Protein AF-0000000083133708 (afdb_homodimer)

Organism: Piscirickettsia salmonis (NCBI:txid1238)

Sequence (436 aa):
MNSKSLASPIINLFKFTEDFSGLTKYFEQLPVDPYVPGNYRHHGLSCFKYTDHNLWEKQAHKYIFQDDKTNPVAGGIKREYPVIDDQLIDEPTLKIALQQFCNSINAQLGDLIDIHMLRTVTTHEQLGKAAPEGIHRDAVNYVGIFCINRHKITAGETHLYTDKAGARPPVVRKILEPGEMLIIDDSKVFHFTDAVKPTSDEGYRDVFVFTQSTLMSVMNSKSLASPIINLFKFTEDFSGLTKYFEQLPVDPYVPGNYRHHGLSCFKYTDHNLWEKQAHKYIFQDDKTNPVAGGIKREYPVIDDQLIDEPTLKIALQQFCNSINAQLGDLIDIHMLRTVTTHEQLGKAAPEGIHRDAVNYVGIFCINRHKITAGETHLYTDKAGARPPVVRKILEPGEMLIIDDSKVFHFTDAVKPTSDEGYRDVFVFTQSTLMSV

Radius of gyration: 23.17 Å; Cα contacts (8 Å, |Δi|>4): 1095; chains: 2; bounding box: 53×65×56 Å

pLDDT: mean 87.4, std 13.35, range [25.7, 98.5]

InterPro domains:
  IPR018724 2OG-Fe dioxygenase [PF10014] (25-211)

Structure (mmCIF, N/CA/C/O backbone):
data_AF-0000000083133708-model_v1
#
loop_
_entity.id
_entity.type
_entity.pdbx_description
1 polymer 'Uncharacterized protein'
#
loop_
_atom_site.group_PDB
_atom_site.id
_atom_site.type_symbol
_atom_site.label_atom_id
_atom_site.label_alt_id
_atom_site.label_comp_id
_atom_site.label_asym_id
_atom_site.label_entity_id
_atom_site.label_seq_id
_atom_site.pdbx_PDB_ins_code
_atom_site.Cartn_x
_atom_site.Cartn_y
_atom_site.Cartn_z
_atom_site.occupancy
_atom_site.B_iso_or_equiv
_atom_site.auth_seq_id
_atom_site.auth_comp_id
_atom_site.auth_asym_id
_atom_site.auth_atom_id
_atom_site.pdbx_PDB_model_num
ATOM 1 N N . MET A 1 1 ? 4.723 21.875 -20.516 1 25.7 1 MET A N 1
ATOM 2 C CA . MET A 1 1 ? 5.238 20.516 -20.344 1 25.7 1 MET A CA 1
ATOM 3 C C . MET A 1 1 ? 4.691 19.891 -19.062 1 25.7 1 MET A C 1
ATOM 5 O O . MET A 1 1 ? 5.016 20.344 -17.953 1 25.7 1 MET A O 1
ATOM 9 N N . ASN A 1 2 ? 3.473 19.531 -18.906 1 35.25 2 ASN A N 1
ATOM 10 C CA . ASN A 1 2 ? 2.719 19.141 -17.719 1 35.25 2 ASN A CA 1
ATOM 11 C C . ASN A 1 2 ? 3.432 18.031 -16.953 1 35.25 2 ASN A C 1
ATOM 13 O O . ASN A 1 2 ? 3.473 16.875 -17.391 1 35.25 2 ASN A O 1
ATOM 17 N N . SER A 1 3 ? 4.492 18.266 -16.484 1 43 3 SER A N 1
ATOM 18 C CA . SER A 1 3 ? 5.387 17.297 -15.867 1 43 3 SER A CA 1
ATOM 19 C C . SER A 1 3 ? 4.637 16.406 -14.891 1 43 3 SER A C 1
ATOM 21 O O . SER A 1 3 ? 4.031 16.891 -13.93 1 43 3 SER A O 1
ATOM 23 N N . LYS A 1 4 ? 4.023 15.484 -15.352 1 50.91 4 LYS A N 1
ATOM 24 C CA . LYS A 1 4 ? 3.297 14.492 -14.562 1 50.91 4 LYS A CA 1
ATOM 25 C C . LYS A 1 4 ? 4.043 14.156 -13.273 1 50.91 4 LYS A C 1
ATOM 27 O O . LYS A 1 4 ? 5.234 13.836 -13.305 1 50.91 4 LYS A O 1
ATOM 32 N N . SER A 1 5 ? 3.719 14.922 -12.219 1 55.66 5 SER A N 1
ATOM 33 C CA . SER A 1 5 ? 4.223 14.539 -10.906 1 55.66 5 SER A CA 1
ATOM 34 C C . SER A 1 5 ? 4.371 13.031 -10.797 1 55.66 5 SER A C 1
ATOM 36 O O . SER A 1 5 ? 3.473 12.281 -11.188 1 55.66 5 SER A O 1
ATOM 38 N N . LEU A 1 6 ? 5.688 12.539 -10.633 1 73.19 6 LEU A N 1
ATOM 39 C CA . LEU A 1 6 ? 5.871 11.086 -10.633 1 73.19 6 LEU A CA 1
ATOM 40 C C . LEU A 1 6 ? 5.852 10.539 -9.211 1 73.19 6 LEU A C 1
ATOM 42 O O . LEU A 1 6 ? 6.566 11.031 -8.336 1 73.19 6 LEU A O 1
ATOM 46 N N . ALA A 1 7 ? 4.734 10.016 -8.781 1 86.5 7 ALA A N 1
ATOM 47 C CA . ALA A 1 7 ? 4.691 9.195 -7.57 1 86.5 7 ALA A CA 1
ATOM 48 C C . ALA A 1 7 ? 5.102 7.754 -7.875 1 86.5 7 ALA A C 1
ATOM 50 O O . ALA A 1 7 ? 4.602 7.145 -8.82 1 86.5 7 ALA A O 1
ATOM 51 N N . SER A 1 8 ? 6.168 7.355 -7.168 1 88.06 8 SER A N 1
ATOM 52 C CA . SER A 1 8 ? 6.613 5.973 -7.309 1 88.06 8 SER A CA 1
ATOM 53 C C . SER A 1 8 ? 6.004 5.082 -6.23 1 88.06 8 SER A C 1
ATOM 55 O O . SER A 1 8 ? 6.223 5.305 -5.039 1 88.06 8 SER A O 1
ATOM 57 N N . PRO A 1 9 ? 5.289 4.168 -6.668 1 92 9 PRO A N 1
ATOM 58 C CA . PRO A 1 9 ? 4.703 3.285 -5.656 1 92 9 PRO A CA 1
ATOM 59 C C . PRO A 1 9 ? 5.75 2.479 -4.895 1 92 9 PRO A C 1
ATOM 61 O O . PRO A 1 9 ? 6.742 2.039 -5.484 1 92 9 PRO A O 1
ATOM 64 N N . ILE A 1 10 ? 5.594 2.375 -3.611 1 93.25 10 ILE A N 1
ATOM 65 C CA . ILE A 1 10 ? 6.426 1.504 -2.787 1 93.25 10 ILE A CA 1
ATOM 66 C C . ILE A 1 10 ? 5.645 0.243 -2.418 1 93.25 10 ILE A C 1
ATOM 68 O O . ILE A 1 10 ? 6.133 -0.874 -2.609 1 93.25 10 ILE A O 1
ATOM 72 N N . ILE A 1 11 ? 4.465 0.424 -1.932 1 94.94 11 ILE A N 1
ATOM 73 C CA . ILE A 1 11 ? 3.525 -0.63 -1.567 1 94.94 11 ILE A CA 1
ATOM 74 C C . ILE A 1 11 ? 2.121 -0.254 -2.037 1 94.94 11 ILE A C 1
ATOM 76 O O . ILE A 1 11 ? 1.669 0.873 -1.821 1 94.94 11 ILE A O 1
ATOM 80 N N . ASN A 1 12 ? 1.492 -1.081 -2.707 1 96.06 12 ASN A N 1
ATOM 81 C CA . ASN A 1 12 ? 0.113 -0.891 -3.143 1 96.06 12 ASN A CA 1
ATOM 82 C C . ASN A 1 12 ? -0.707 -2.168 -2.98 1 96.06 12 ASN A C 1
ATOM 84 O O . ASN A 1 12 ? -0.479 -3.15 -3.689 1 96.06 12 ASN A O 1
ATOM 88 N N . LEU A 1 13 ? -1.547 -2.184 -2.039 1 96.06 13 LEU A N 1
ATOM 89 C CA . LEU A 1 13 ? -2.461 -3.295 -1.797 1 96.06 13 LEU A CA 1
ATOM 90 C C . LEU A 1 13 ? -3.891 -2.914 -2.172 1 96.06 13 LEU A C 1
ATOM 92 O O . LEU A 1 13 ? -4.406 -1.895 -1.709 1 96.06 13 LEU A O 1
ATOM 96 N N . PHE A 1 14 ? -4.523 -3.732 -3.027 1 94.38 14 PHE A N 1
ATOM 97 C CA . PHE A 1 14 ? -5.902 -3.445 -3.398 1 94.38 14 PHE A CA 1
ATOM 98 C C . PHE A 1 14 ? -6.672 -4.734 -3.67 1 94.38 14 PHE A C 1
ATOM 100 O O . PHE A 1 14 ? -6.078 -5.812 -3.748 1 94.38 14 PHE A O 1
ATOM 107 N N . LYS A 1 15 ? -7.949 -4.668 -3.688 1 94.81 15 LYS A N 1
ATOM 108 C CA . LYS A 1 15 ? -8.852 -5.773 -3.982 1 94.81 15 LYS A CA 1
ATOM 109 C C . LYS A 1 15 ? -9.695 -5.484 -5.223 1 94.81 15 LYS A C 1
ATOM 111 O O . LYS A 1 15 ? -10.234 -4.387 -5.371 1 94.81 15 LYS A O 1
ATOM 116 N N . PHE A 1 16 ? -9.688 -6.473 -6.105 1 95.19 16 PHE A N 1
ATOM 117 C CA . PHE A 1 16 ? -10.516 -6.355 -7.297 1 95.19 16 PHE A CA 1
ATOM 118 C C . PHE A 1 16 ? -11.969 -6.688 -6.98 1 95.19 16 PHE A C 1
ATOM 120 O O . PHE A 1 16 ? -12.242 -7.488 -6.082 1 95.19 16 PHE A O 1
ATOM 127 N N . THR A 1 17 ? -12.852 -6.109 -7.777 1 91.31 17 THR A N 1
ATOM 128 C CA . THR A 1 17 ? -14.266 -6.477 -7.691 1 91.31 17 THR A CA 1
ATOM 129 C C . THR A 1 17 ? -14.562 -7.68 -8.578 1 91.31 17 THR A C 1
ATOM 131 O O . THR A 1 17 ? -15.5 -8.43 -8.32 1 91.31 17 THR A O 1
ATOM 134 N N . GLU A 1 18 ? -13.758 -7.934 -9.508 1 92.12 18 GLU A N 1
ATOM 135 C CA . GLU A 1 18 ? -13.945 -9.008 -10.469 1 92.12 18 GLU A CA 1
ATOM 136 C C . GLU A 1 18 ? -13.75 -10.375 -9.82 1 92.12 18 GLU A C 1
ATOM 138 O O . GLU A 1 18 ? -13.055 -10.492 -8.812 1 92.12 18 GLU A O 1
ATOM 143 N N . ASP A 1 19 ? -14.461 -11.297 -10.414 1 92.5 19 ASP A N 1
ATOM 144 C CA . ASP A 1 19 ? -14.273 -12.695 -10.031 1 92.5 19 ASP A CA 1
ATOM 145 C C . ASP A 1 19 ? -13.172 -13.352 -10.859 1 92.5 19 ASP A C 1
ATOM 147 O O . ASP A 1 19 ? -13.281 -13.453 -12.078 1 92.5 19 ASP A O 1
ATOM 151 N N . PHE A 1 20 ? -12.164 -13.859 -10.195 1 94.56 20 PHE A N 1
ATOM 152 C CA . PHE A 1 20 ? -11.016 -14.422 -10.898 1 94.56 20 PHE A CA 1
ATOM 153 C C . PHE A 1 20 ? -11.016 -15.945 -10.812 1 94.56 20 PHE A C 1
ATOM 155 O O . PHE A 1 20 ? -10.047 -16.594 -11.211 1 94.56 20 PHE A O 1
ATOM 162 N N . SER A 1 21 ? -12.102 -16.562 -10.336 1 92.88 21 SER A N 1
ATOM 163 C CA . SER A 1 21 ? -12.141 -18 -10.094 1 92.88 21 SER A CA 1
ATOM 164 C C . SER A 1 21 ? -11.977 -18.781 -11.398 1 92.88 21 SER A C 1
ATOM 166 O O . SER A 1 21 ? -11.508 -19.922 -11.383 1 92.88 21 SER A O 1
ATOM 168 N N . GLY A 1 22 ? -12.312 -18.156 -12.484 1 92.12 22 GLY A N 1
ATOM 169 C CA . GLY A 1 22 ? -12.172 -18.812 -13.773 1 92.12 22 GLY A CA 1
ATOM 170 C C . GLY A 1 22 ? -10.734 -19.094 -14.148 1 92.12 22 GLY A C 1
ATOM 171 O O . GLY A 1 22 ? -10.461 -19.938 -15.008 1 92.12 22 GLY A O 1
ATOM 172 N N . LEU A 1 23 ? -9.812 -18.453 -13.539 1 94.44 23 LEU A N 1
ATOM 173 C CA . LEU A 1 23 ? -8.398 -18.625 -13.859 1 94.44 23 LEU A CA 1
ATOM 174 C C . LEU A 1 23 ? -7.828 -19.859 -13.172 1 94.44 23 LEU A C 1
ATOM 176 O O . LEU A 1 23 ? -6.738 -20.312 -13.516 1 94.44 23 LEU A O 1
ATOM 180 N N . THR A 1 24 ? -8.539 -20.422 -12.219 1 93.12 24 THR A N 1
ATOM 181 C CA . THR A 1 24 ? -8.039 -21.547 -11.422 1 93.12 24 THR A CA 1
ATOM 182 C C . THR A 1 24 ? -7.738 -22.75 -12.305 1 93.12 24 THR A C 1
ATOM 184 O O . THR A 1 24 ? -6.812 -23.516 -12.023 1 93.12 24 THR A O 1
ATOM 187 N N . LYS A 1 25 ? -8.461 -22.891 -13.359 1 93.12 25 LYS A N 1
ATOM 188 C CA . LYS A 1 25 ? -8.305 -24.031 -14.25 1 93.12 25 LYS A CA 1
ATOM 189 C C . LYS A 1 25 ? -6.895 -24.094 -14.828 1 93.12 25 LYS A C 1
ATOM 191 O O . LYS A 1 25 ? -6.375 -25.172 -15.094 1 93.12 25 LYS A O 1
ATOM 196 N N . TYR A 1 26 ? -6.25 -22.969 -15.008 1 93.5 26 TYR A N 1
ATOM 197 C CA . TYR A 1 26 ? -4.906 -22.938 -15.578 1 93.5 26 TYR A CA 1
ATOM 198 C C . TYR A 1 26 ? -3.875 -23.422 -14.57 1 93.5 26 TYR A C 1
ATOM 200 O O . TYR A 1 26 ? -2.797 -23.891 -14.961 1 93.5 26 TYR A O 1
ATOM 208 N N . PHE A 1 27 ? -4.156 -23.328 -13.297 1 95.69 27 PHE A N 1
ATOM 209 C CA . PHE A 1 27 ? -3.25 -23.797 -12.258 1 95.69 27 PHE A CA 1
ATOM 210 C C . PHE A 1 27 ? -3.293 -25.312 -12.148 1 95.69 27 PHE A C 1
ATOM 212 O O . PHE A 1 27 ? -2.307 -25.938 -11.75 1 95.69 27 PHE A O 1
ATOM 219 N N . GLU A 1 28 ? -4.395 -25.906 -12.547 1 93 28 GLU A N 1
ATOM 220 C CA . GLU A 1 28 ? -4.562 -27.359 -12.477 1 93 28 GLU A CA 1
ATOM 221 C C . GLU A 1 28 ? -3.617 -28.078 -13.438 1 93 28 GLU A C 1
ATOM 223 O O . GLU A 1 28 ? -3.26 -29.234 -13.219 1 93 28 GLU A O 1
ATOM 228 N N . GLN A 1 29 ? -3.154 -27.391 -14.391 1 89.56 29 GLN A N 1
ATOM 229 C CA . GLN A 1 29 ? -2.359 -28.016 -15.445 1 89.56 29 GLN A CA 1
ATOM 230 C C . GLN A 1 29 ? -0.878 -27.688 -15.281 1 89.56 29 GLN A C 1
ATOM 232 O O . GLN A 1 29 ? -0.051 -28.109 -16.094 1 89.56 29 GLN A O 1
ATOM 237 N N . LEU A 1 30 ? -0.541 -26.969 -14.289 1 93.62 30 LEU A N 1
ATOM 238 C CA . LEU A 1 30 ? 0.844 -26.547 -14.109 1 93.62 30 LEU A CA 1
ATOM 239 C C . LEU A 1 30 ? 1.726 -27.734 -13.719 1 93.62 30 LEU A C 1
ATOM 241 O O . LEU A 1 30 ? 1.356 -28.516 -12.852 1 93.62 30 LEU A O 1
ATOM 245 N N . PRO A 1 31 ? 2.846 -27.859 -14.406 1 92.81 31 PRO A N 1
ATOM 246 C CA . PRO A 1 31 ? 3.777 -28.906 -13.984 1 92.81 31 PRO A CA 1
ATOM 247 C C . PRO A 1 31 ? 4.438 -28.609 -12.641 1 92.81 31 PRO A C 1
ATOM 249 O O . PRO A 1 31 ? 4.461 -27.453 -12.203 1 92.81 31 PRO A O 1
ATOM 252 N N . VAL A 1 32 ? 4.992 -29.641 -12.023 1 94.06 32 VAL A N 1
ATOM 253 C CA . VAL A 1 32 ? 5.754 -29.516 -10.781 1 94.06 32 VAL A CA 1
ATOM 254 C C . VAL A 1 32 ? 7.02 -28.688 -11.039 1 94.06 32 VAL A C 1
ATOM 256 O O . VAL A 1 32 ? 7.664 -28.844 -12.078 1 94.06 32 VAL A O 1
ATOM 259 N N . ASP A 1 33 ? 7.332 -27.766 -10.109 1 91.5 33 ASP A N 1
ATOM 260 C CA . ASP A 1 33 ? 8.578 -27 -10.164 1 91.5 33 ASP A CA 1
ATOM 261 C C . ASP A 1 33 ? 9.781 -27.922 -9.938 1 91.5 33 ASP A C 1
ATOM 263 O O . ASP A 1 33 ? 9.984 -28.438 -8.836 1 91.5 33 ASP A O 1
ATOM 267 N N . PRO A 1 34 ? 10.594 -28.125 -10.93 1 87.62 34 PRO A N 1
ATOM 268 C CA . PRO A 1 34 ? 11.695 -29.094 -10.766 1 87.62 34 PRO A CA 1
ATOM 269 C C . PRO A 1 34 ? 12.828 -28.547 -9.898 1 87.62 34 PRO A C 1
ATOM 271 O O . PRO A 1 34 ? 13.719 -29.297 -9.5 1 87.62 34 PRO A O 1
ATOM 274 N N . TYR A 1 35 ? 12.797 -27.344 -9.539 1 87.56 35 TYR A N 1
ATOM 275 C CA . TYR A 1 35 ? 13.906 -26.719 -8.836 1 87.56 35 TYR A CA 1
ATOM 276 C C . TYR A 1 35 ? 13.609 -26.594 -7.344 1 87.56 35 TYR A C 1
ATOM 278 O O . TYR A 1 35 ? 14.438 -26.094 -6.578 1 87.56 35 TYR A O 1
ATOM 286 N N . VAL A 1 36 ? 12.461 -26.953 -6.918 1 87.19 36 VAL A N 1
ATOM 287 C CA . VAL A 1 36 ? 12.07 -26.969 -5.512 1 87.19 36 VAL A CA 1
ATOM 288 C C . VAL A 1 36 ? 11.82 -28.391 -5.055 1 87.19 36 VAL A C 1
ATOM 290 O O . VAL A 1 36 ? 10.891 -29.047 -5.527 1 87.19 36 VAL A O 1
ATOM 293 N N . PRO A 1 37 ? 12.609 -28.859 -4.145 1 87.44 37 PRO A N 1
ATOM 294 C CA . PRO A 1 37 ? 12.414 -30.234 -3.674 1 87.44 37 PRO A CA 1
ATOM 295 C C . PRO A 1 37 ? 11.078 -30.438 -2.957 1 87.44 37 PRO A C 1
ATOM 297 O O . PRO A 1 37 ? 10.617 -29.531 -2.252 1 87.44 37 PRO A O 1
ATOM 300 N N . GLY A 1 38 ? 10.461 -31.688 -3.139 1 90.12 38 GLY A N 1
ATOM 301 C CA . GLY A 1 38 ? 9.266 -32.031 -2.393 1 90.12 38 GLY A CA 1
ATOM 302 C C . GLY A 1 38 ? 8.023 -32.125 -3.258 1 90.12 38 GLY A C 1
ATOM 303 O O . GLY A 1 38 ? 6.977 -32.594 -2.807 1 90.12 38 GLY A O 1
ATOM 304 N N . ASN A 1 39 ? 8.117 -31.641 -4.453 1 92.12 39 ASN A N 1
ATOM 305 C CA . ASN A 1 39 ? 7.074 -31.766 -5.469 1 92.12 39 ASN A CA 1
ATOM 306 C C . ASN A 1 39 ? 5.773 -31.109 -5.02 1 92.12 39 ASN A C 1
ATOM 308 O O . ASN A 1 39 ? 4.688 -31.562 -5.371 1 92.12 39 ASN A O 1
ATOM 312 N N . TYR A 1 40 ? 5.82 -30.125 -4.176 1 96.06 40 TYR A N 1
ATOM 313 C CA . TYR A 1 40 ? 4.605 -29.5 -3.662 1 96.06 40 TYR A CA 1
ATOM 314 C C . TYR A 1 40 ? 4.316 -28.188 -4.395 1 96.06 40 TYR A C 1
ATOM 316 O O . TYR A 1 40 ? 3.229 -27.625 -4.254 1 96.06 40 TYR A O 1
ATOM 324 N N . ARG A 1 41 ? 5.316 -27.781 -5.121 1 95 41 ARG A N 1
ATO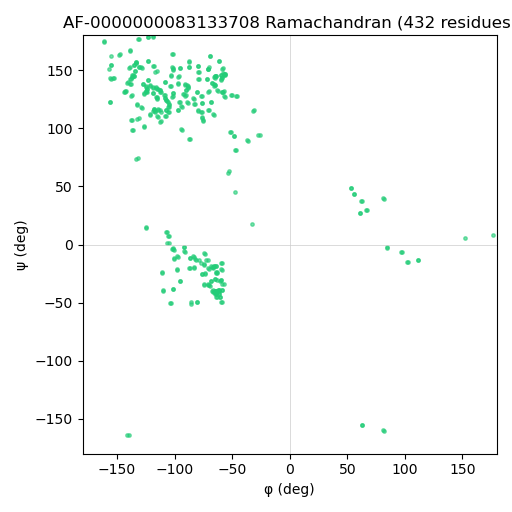M 325 C CA . ARG A 1 41 ? 5.141 -26.516 -5.816 1 95 41 ARG A CA 1
ATOM 326 C C . ARG A 1 41 ? 5.066 -26.719 -7.324 1 95 41 ARG A C 1
ATOM 328 O O . ARG A 1 41 ? 5.855 -27.484 -7.891 1 95 41 ARG A O 1
ATOM 335 N N . HIS A 1 42 ? 4.074 -26.125 -7.898 1 95.56 42 HIS A N 1
ATOM 336 C CA . HIS A 1 42 ? 3.918 -26.078 -9.352 1 95.56 42 HIS A CA 1
ATOM 337 C C . HIS A 1 42 ? 4.184 -24.688 -9.898 1 95.56 42 HIS A C 1
ATOM 339 O O . HIS A 1 42 ? 3.824 -23.688 -9.273 1 95.56 42 HIS A O 1
ATOM 345 N N . HIS A 1 43 ? 4.836 -24.609 -11 1 94.31 43 HIS A N 1
ATOM 346 C CA . HIS A 1 43 ? 5.297 -23.312 -11.492 1 94.31 43 HIS A CA 1
ATOM 347 C C . HIS A 1 43 ? 5.215 -23.234 -13.008 1 94.31 43 HIS A C 1
ATOM 349 O O . HIS A 1 43 ? 5.566 -24.203 -13.703 1 94.31 43 HIS A O 1
ATOM 355 N N . GLY A 1 44 ? 4.66 -22.203 -13.484 1 92.38 44 GLY A N 1
ATOM 356 C CA . GLY A 1 44 ? 4.719 -21.812 -14.891 1 92.38 44 GLY A CA 1
ATOM 357 C C . GLY A 1 44 ? 5.156 -20.375 -15.094 1 92.38 44 GLY A C 1
ATOM 358 O O . GLY A 1 44 ? 4.945 -19.531 -14.227 1 92.38 44 GLY A O 1
ATOM 359 N N . LEU A 1 45 ? 5.812 -20.078 -16.297 1 92.12 45 LEU A N 1
ATOM 360 C CA . LEU A 1 45 ? 6.34 -18.734 -16.547 1 92.12 45 LEU A CA 1
ATOM 361 C C . LEU A 1 45 ? 6.141 -18.344 -18 1 92.12 45 LEU A C 1
ATOM 363 O O . LEU A 1 45 ? 6.395 -19.141 -18.906 1 92.12 45 LEU A O 1
ATOM 367 N N . SER A 1 46 ? 5.664 -17.219 -18.203 1 88.44 46 SER A N 1
ATOM 368 C CA . SER A 1 46 ? 5.633 -16.594 -19.531 1 88.44 46 SER A CA 1
ATOM 369 C C . SER A 1 46 ? 6.082 -15.133 -19.453 1 88.44 46 SER A C 1
ATOM 371 O O . SER A 1 46 ? 5.875 -14.461 -18.453 1 88.44 46 SER A O 1
ATOM 373 N N . CYS A 1 47 ? 6.656 -14.695 -20.484 1 89.06 47 CYS A N 1
ATOM 374 C CA . CYS A 1 47 ? 7.133 -13.32 -20.562 1 89.06 47 CYS A CA 1
ATOM 375 C C . CYS A 1 47 ? 6.426 -12.562 -21.688 1 89.06 47 CYS A C 1
ATOM 377 O O . CYS A 1 47 ? 6.254 -13.094 -22.781 1 89.06 47 CYS A O 1
ATOM 379 N N . PHE A 1 48 ? 6.023 -11.383 -21.375 1 87.94 48 PHE A N 1
ATOM 380 C CA . PHE A 1 48 ? 5.34 -10.547 -22.344 1 87.94 48 PHE A CA 1
ATOM 381 C C . PHE A 1 48 ? 5.953 -9.148 -22.375 1 87.94 48 PHE A C 1
ATOM 383 O O . PHE A 1 48 ? 6.512 -8.68 -21.391 1 87.94 48 PHE A O 1
ATOM 390 N N . LYS A 1 49 ? 5.816 -8.57 -23.516 1 88.62 49 LYS A N 1
ATOM 391 C CA . LYS A 1 49 ? 6.152 -7.164 -23.672 1 88.62 49 LYS A CA 1
ATOM 392 C C . LYS A 1 49 ? 4.898 -6.293 -23.672 1 88.62 49 LYS A C 1
ATOM 394 O O . LYS A 1 49 ? 3.922 -6.602 -24.359 1 88.62 49 LYS A O 1
ATOM 399 N N . TYR A 1 50 ? 4.988 -5.281 -22.859 1 89.25 50 TYR A N 1
ATOM 400 C CA . TYR A 1 50 ? 3.885 -4.328 -22.797 1 89.25 50 TYR A CA 1
ATOM 401 C C . TYR A 1 50 ? 3.896 -3.4 -24 1 89.25 50 TYR A C 1
ATOM 403 O O . TYR A 1 50 ? 4.77 -2.541 -24.125 1 89.25 50 TYR A O 1
ATOM 411 N N . THR A 1 51 ? 2.957 -3.498 -24.969 1 86.5 51 THR A N 1
ATOM 412 C CA . THR A 1 51 ? 3.041 -2.783 -26.234 1 86.5 51 THR A CA 1
ATOM 413 C C . THR A 1 51 ? 1.988 -1.683 -26.312 1 86.5 51 THR A C 1
ATOM 415 O O . THR A 1 51 ? 2.207 -0.647 -26.938 1 86.5 51 THR A O 1
ATOM 418 N N . ASP A 1 52 ? 0.727 -1.939 -25.812 1 79.69 52 ASP A N 1
ATOM 419 C CA . ASP A 1 52 ? -0.338 -0.941 -25.781 1 79.69 52 ASP A CA 1
ATOM 420 C C . ASP A 1 52 ? -1.373 -1.279 -24.703 1 79.69 52 ASP A C 1
ATOM 422 O O . ASP A 1 52 ? -1.472 -2.428 -24.266 1 79.69 52 ASP A O 1
ATOM 426 N N . HIS A 1 53 ? -2.035 -0.346 -24.125 1 67.5 53 HIS A N 1
ATOM 427 C CA . HIS A 1 53 ? -2.977 -0.424 -23.016 1 67.5 53 HIS A CA 1
ATOM 428 C C . HIS A 1 53 ? -3.75 -1.739 -23.031 1 67.5 53 HIS A C 1
ATOM 430 O O . HIS A 1 53 ? -4.492 -2.045 -22.094 1 67.5 53 HIS A O 1
ATOM 436 N N . ASN A 1 54 ? -3.41 -2.762 -23.672 1 68.5 54 ASN A N 1
ATOM 437 C CA . ASN A 1 54 ? -4.051 -4.074 -23.672 1 68.5 54 ASN A CA 1
ATOM 438 C C . ASN A 1 54 ? -3.381 -5.031 -24.656 1 68.5 54 ASN A C 1
ATOM 440 O O . ASN A 1 54 ? -3.922 -6.098 -24.953 1 68.5 54 ASN A O 1
ATOM 444 N N . LEU A 1 55 ? -2.398 -4.539 -25.078 1 69.75 55 LEU A N 1
ATOM 445 C CA . LEU A 1 55 ? -1.719 -5.395 -26.047 1 69.75 55 LEU A CA 1
ATOM 446 C C . LEU A 1 55 ? -0.422 -5.949 -25.469 1 69.75 55 LEU A C 1
ATOM 448 O O . LEU A 1 55 ? 0.37 -5.207 -24.891 1 69.75 55 LEU A O 1
ATOM 452 N N . TRP A 1 56 ? -0.389 -7.199 -25.609 1 82.62 56 TRP A N 1
ATOM 453 C CA . TRP A 1 56 ? 0.743 -7.945 -25.062 1 82.62 56 TRP A CA 1
ATOM 454 C C . TRP A 1 56 ? 1.384 -8.82 -26.141 1 82.62 56 TRP A C 1
ATOM 456 O O . TRP A 1 56 ? 0.685 -9.492 -26.906 1 82.62 56 TRP A O 1
ATOM 466 N N . GLU A 1 57 ? 2.668 -8.688 -26.25 1 85.12 57 GLU A N 1
ATOM 467 C CA . GLU A 1 57 ? 3.408 -9.562 -27.156 1 85.12 57 GLU A CA 1
ATOM 468 C C . GLU A 1 57 ? 4.184 -10.625 -26.391 1 85.12 57 GLU A C 1
ATOM 470 O O . GLU A 1 57 ? 5.062 -10.312 -25.594 1 85.12 57 GLU A O 1
ATOM 475 N N . LYS A 1 58 ? 3.807 -11.812 -26.688 1 86.69 58 LYS A N 1
ATOM 476 C CA . LYS A 1 58 ? 4.543 -12.898 -26.062 1 86.69 58 LYS A CA 1
ATOM 477 C C . LYS A 1 58 ? 6.008 -12.898 -26.484 1 86.69 58 LYS A C 1
ATOM 479 O O . LYS A 1 58 ? 6.312 -12.711 -27.672 1 86.69 58 LYS A O 1
ATOM 484 N N . GLN A 1 59 ? 6.844 -13.016 -25.484 1 85.81 59 GLN A N 1
ATOM 485 C CA . GLN A 1 59 ? 8.281 -13.062 -25.75 1 85.81 59 GLN A CA 1
ATOM 486 C C . GLN A 1 59 ? 8.805 -14.492 -25.672 1 85.81 59 GLN A C 1
ATOM 488 O O . GLN A 1 59 ? 8.117 -15.391 -25.188 1 85.81 59 GLN A O 1
ATOM 493 N N . ALA A 1 60 ? 10.023 -14.617 -26.234 1 80.88 60 ALA A N 1
ATOM 494 C CA . ALA A 1 60 ? 10.664 -15.93 -26.156 1 80.88 60 ALA A CA 1
ATOM 495 C C . ALA A 1 60 ? 10.859 -16.359 -24.703 1 80.88 60 ALA A C 1
ATOM 497 O O . ALA A 1 60 ? 11.078 -15.508 -23.828 1 80.88 60 ALA A O 1
ATOM 498 N N . HIS A 1 61 ? 10.633 -17.625 -24.578 1 76.12 61 HIS A N 1
ATOM 499 C CA . HIS A 1 61 ? 10.82 -18.172 -23.25 1 76.12 61 HIS A CA 1
ATOM 500 C C . HIS A 1 61 ? 12.234 -17.891 -22.734 1 76.12 61 HIS A C 1
ATOM 502 O O . HIS A 1 61 ? 13.203 -18 -23.484 1 76.12 61 HIS A O 1
ATOM 508 N N . LYS A 1 62 ? 12.211 -17.281 -21.484 1 72.56 62 LYS A N 1
ATOM 509 C CA . LYS A 1 62 ? 13.516 -16.984 -20.906 1 72.56 62 LYS A CA 1
ATOM 510 C C . LYS A 1 62 ? 13.758 -17.781 -19.625 1 72.56 62 LYS A C 1
ATOM 512 O O . LYS A 1 62 ? 12.805 -18.234 -19 1 72.56 62 LYS A O 1
ATOM 517 N N . TYR A 1 63 ? 15.023 -18.047 -19.469 1 71.75 63 TYR A N 1
ATOM 518 C CA . TYR A 1 63 ? 15.414 -18.609 -18.188 1 71.75 63 TYR A CA 1
ATOM 519 C C . TYR A 1 63 ? 15.508 -17.531 -17.125 1 71.75 63 TYR A C 1
ATOM 521 O O . TYR A 1 63 ? 15.648 -16.344 -17.438 1 71.75 63 TYR A O 1
ATOM 529 N N . ILE A 1 64 ? 15.219 -17.922 -15.922 1 74.81 64 ILE A N 1
ATOM 530 C CA . ILE A 1 64 ? 15.453 -17.047 -14.781 1 74.81 64 ILE A CA 1
ATOM 531 C C . ILE A 1 64 ? 16.797 -17.391 -14.133 1 74.81 64 ILE A C 1
ATOM 533 O O . ILE A 1 64 ? 17.094 -18.562 -13.906 1 74.81 64 ILE A O 1
ATOM 537 N N . PHE A 1 65 ? 17.625 -16.359 -14.086 1 67.38 65 PHE A N 1
ATOM 538 C CA . PHE A 1 65 ? 18.891 -16.531 -13.406 1 67.38 65 PHE A CA 1
ATOM 539 C C . PHE A 1 65 ? 19 -15.586 -12.211 1 67.38 65 PHE A C 1
ATOM 541 O O . PHE A 1 65 ? 18.797 -14.375 -12.352 1 67.38 65 PHE A O 1
ATOM 548 N N . GLN A 1 66 ? 19.062 -16.234 -11.062 1 66 66 GLN A N 1
ATOM 549 C CA . GLN A 1 66 ? 19.328 -15.445 -9.859 1 66 66 GLN A CA 1
ATOM 550 C C . GLN A 1 66 ? 20.656 -15.852 -9.227 1 66 66 GLN A C 1
ATOM 552 O O . GLN A 1 66 ? 21.047 -17.031 -9.266 1 66 66 GLN A O 1
ATOM 557 N N . ASP A 1 67 ? 21.422 -14.742 -8.859 1 64.69 67 ASP A N 1
ATOM 558 C CA . ASP A 1 67 ? 22.719 -15.031 -8.25 1 64.69 67 ASP A CA 1
ATOM 559 C C . ASP A 1 67 ? 22.562 -15.875 -6.992 1 64.69 67 ASP A C 1
ATOM 561 O O . ASP A 1 67 ? 21.5 -15.883 -6.367 1 64.69 67 ASP A O 1
ATOM 565 N N . ASP A 1 68 ? 23.547 -16.672 -6.672 1 60.94 68 ASP A N 1
ATOM 566 C CA . ASP A 1 68 ? 23.578 -17.547 -5.508 1 60.94 68 ASP A CA 1
ATOM 567 C C . ASP A 1 68 ? 23.391 -16.766 -4.215 1 60.94 68 ASP A C 1
ATOM 569 O O . ASP A 1 68 ? 22.812 -17.266 -3.248 1 60.94 68 ASP A O 1
ATOM 573 N N . LYS A 1 69 ? 23.906 -15.594 -4.219 1 58.62 69 LYS A N 1
ATOM 574 C CA . LYS A 1 69 ? 23.828 -14.797 -2.994 1 58.62 69 LYS A CA 1
ATOM 575 C C . LYS A 1 69 ? 22.406 -14.352 -2.707 1 58.62 69 LYS A C 1
ATOM 577 O O . LYS A 1 69 ? 22.016 -14.18 -1.547 1 58.62 69 LYS A O 1
ATOM 582 N N . THR A 1 70 ? 21.656 -14.383 -3.775 1 58.88 70 THR A N 1
ATOM 583 C CA . THR A 1 70 ? 20.297 -13.844 -3.646 1 58.88 70 THR A CA 1
ATOM 584 C C . THR A 1 70 ? 19.297 -14.961 -3.3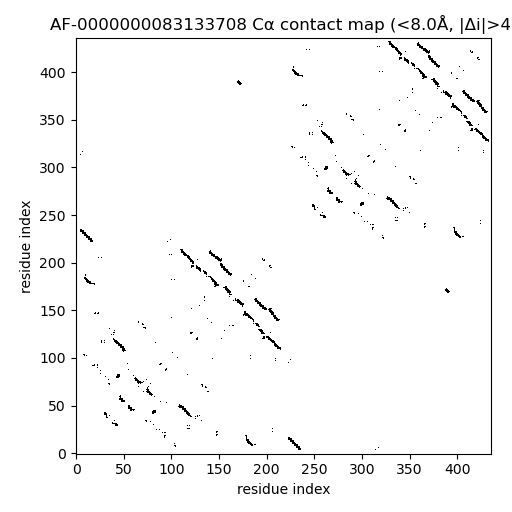63 1 58.88 70 THR A C 1
ATOM 586 O O . THR A 1 70 ? 18.312 -14.75 -2.662 1 58.88 70 THR A O 1
ATOM 589 N N . ASN A 1 71 ? 19.625 -16.188 -3.926 1 59.09 71 ASN A N 1
ATOM 590 C CA . ASN A 1 71 ? 18.719 -17.312 -3.785 1 59.09 71 ASN A CA 1
ATOM 591 C C . ASN A 1 71 ? 19.469 -18.594 -3.447 1 59.09 71 ASN A C 1
ATOM 593 O O . ASN A 1 71 ? 19.984 -19.266 -4.34 1 59.09 71 ASN A O 1
ATOM 597 N N . PRO A 1 72 ? 19.453 -18.891 -2.16 1 61.25 72 PRO A N 1
ATOM 598 C CA . PRO A 1 72 ? 20.234 -20.062 -1.744 1 61.25 72 PRO A CA 1
ATOM 599 C C . PRO A 1 72 ? 19.672 -21.375 -2.264 1 61.25 72 PRO A C 1
ATOM 601 O O . PRO A 1 72 ? 20.359 -22.391 -2.283 1 61.25 72 PRO A O 1
ATOM 604 N N . VAL A 1 73 ? 18.453 -21.344 -2.641 1 61.94 73 VAL A N 1
ATOM 605 C CA . VAL A 1 73 ? 17.797 -22.594 -3.049 1 61.94 73 VAL A CA 1
ATOM 606 C C . VAL A 1 73 ? 18.094 -22.859 -4.523 1 61.94 73 VAL A C 1
ATOM 608 O O . VAL A 1 73 ? 18.516 -23.969 -4.887 1 61.94 73 VAL A O 1
ATOM 611 N N . ALA A 1 74 ? 17.891 -21.938 -5.371 1 60.94 74 ALA A N 1
ATOM 612 C CA . ALA A 1 74 ? 18.016 -22.141 -6.812 1 60.94 74 ALA A CA 1
ATOM 613 C C . ALA A 1 74 ? 19 -21.141 -7.422 1 60.94 74 ALA A C 1
ATOM 615 O O . ALA A 1 74 ? 19.016 -20.938 -8.641 1 60.94 74 ALA A O 1
ATOM 616 N N . GLY A 1 75 ? 19.734 -20.531 -6.492 1 67.31 75 GLY A N 1
ATOM 617 C CA . GLY A 1 75 ? 20.719 -19.578 -6.98 1 67.31 75 GLY A CA 1
ATOM 618 C C . GLY A 1 75 ? 21.812 -20.219 -7.816 1 67.31 75 GLY A C 1
ATOM 619 O O . GLY A 1 75 ? 22.188 -21.375 -7.57 1 67.31 75 GLY A O 1
ATOM 620 N N . GLY A 1 76 ? 22.266 -19.5 -8.883 1 67.75 76 GLY A N 1
ATOM 621 C CA . GLY A 1 76 ? 23.375 -19.938 -9.711 1 67.75 76 GLY A CA 1
ATOM 622 C C . GLY A 1 76 ? 22.969 -20.891 -10.812 1 67.75 76 GLY A C 1
ATOM 623 O O . GLY A 1 76 ? 23.812 -21.438 -11.531 1 67.75 76 GLY A O 1
ATOM 624 N N . ILE A 1 77 ? 21.688 -21.234 -10.828 1 68.62 77 ILE A N 1
ATOM 625 C CA . ILE A 1 77 ? 21.188 -22.156 -11.852 1 68.62 77 ILE A CA 1
ATOM 626 C C . ILE A 1 77 ? 20.203 -21.422 -12.758 1 68.62 77 ILE A C 1
ATOM 628 O O . ILE A 1 77 ? 19.391 -20.641 -12.289 1 68.62 77 ILE A O 1
ATOM 632 N N . LYS A 1 78 ? 20.375 -21.625 -14.062 1 74 78 LYS A N 1
ATOM 633 C CA . LYS A 1 78 ? 19.375 -21.172 -15.023 1 74 78 LYS A CA 1
ATOM 634 C C . LYS A 1 78 ? 18.109 -22.016 -14.93 1 74 78 LYS A C 1
ATOM 636 O O . LYS A 1 78 ? 18.156 -23.234 -15.094 1 74 78 LYS A O 1
ATOM 641 N N . ARG A 1 79 ? 17.094 -21.328 -14.555 1 76.69 79 ARG A N 1
ATOM 642 C CA . ARG A 1 79 ? 15.844 -22.062 -14.422 1 76.69 79 ARG A CA 1
ATOM 643 C C . ARG A 1 79 ? 14.93 -21.812 -15.625 1 76.69 79 ARG A C 1
ATOM 645 O O . ARG A 1 79 ? 14.734 -20.656 -16.031 1 76.69 79 ARG A O 1
ATOM 652 N N . GLU A 1 80 ? 14.492 -22.969 -16.219 1 78.5 80 GLU A N 1
ATOM 653 C CA . GLU A 1 80 ? 13.547 -22.891 -17.328 1 78.5 80 GLU A CA 1
ATOM 654 C C . GLU A 1 80 ? 12.188 -23.453 -16.938 1 78.5 80 GLU A C 1
ATOM 656 O O . GLU A 1 80 ? 12.078 -24.641 -16.594 1 78.5 80 GLU A O 1
ATOM 661 N N . TYR A 1 81 ? 11.25 -22.562 -16.922 1 81.06 81 TYR A N 1
ATOM 662 C CA . TYR A 1 81 ? 9.906 -23 -16.547 1 81.06 81 TYR A CA 1
ATOM 663 C C . TYR A 1 81 ? 9.023 -23.141 -17.781 1 81.06 81 TYR A C 1
ATOM 665 O O . TYR A 1 81 ? 9.227 -22.453 -18.797 1 81.06 81 TYR A O 1
ATOM 673 N N . PRO A 1 82 ? 8.125 -24.172 -17.672 1 77.94 82 PRO A N 1
ATOM 674 C CA . PRO A 1 82 ? 7.195 -24.312 -18.797 1 77.94 82 PRO A CA 1
ATOM 675 C C . PRO A 1 82 ? 6.383 -23.031 -19.047 1 77.94 82 PRO A C 1
ATOM 677 O O . PRO A 1 82 ? 6.105 -22.281 -18.109 1 77.94 82 PRO A O 1
ATOM 680 N N . VAL A 1 83 ? 6.117 -22.859 -20.297 1 69.5 83 VAL A N 1
ATOM 681 C CA . VAL A 1 83 ? 5.305 -21.719 -20.719 1 69.5 83 VAL A CA 1
ATOM 682 C C . VAL A 1 83 ? 3.852 -21.938 -20.297 1 69.5 83 VAL A C 1
ATOM 684 O O . VAL A 1 83 ? 3.348 -23.062 -20.359 1 69.5 83 VAL A O 1
ATOM 687 N N . ILE A 1 84 ? 3.361 -20.781 -19.922 1 71.5 84 ILE A N 1
ATOM 688 C CA . ILE A 1 84 ? 1.942 -20.797 -19.578 1 71.5 84 ILE A CA 1
ATOM 689 C C . ILE A 1 84 ? 1.109 -20.984 -20.844 1 71.5 84 ILE A C 1
ATOM 691 O O . ILE A 1 84 ? 1.554 -20.641 -21.953 1 71.5 84 ILE A O 1
ATOM 695 N N . ASP A 1 85 ? -0.089 -21.594 -20.766 1 75.25 85 ASP A N 1
ATOM 696 C CA . ASP A 1 85 ? -1.062 -21.766 -21.844 1 75.25 85 ASP A CA 1
ATOM 697 C C . ASP A 1 85 ? -1.269 -20.469 -22.625 1 75.25 85 ASP A C 1
ATOM 699 O O . ASP A 1 85 ? -1.492 -19.406 -22.031 1 75.25 85 ASP A O 1
ATOM 703 N N . ASP A 1 86 ? -1.144 -20.562 -23.938 1 77.56 86 ASP A N 1
ATOM 704 C CA . ASP A 1 86 ? -1.299 -19.391 -24.797 1 77.56 86 ASP A CA 1
ATOM 705 C C . ASP A 1 86 ? -2.684 -18.781 -24.641 1 77.56 86 ASP A C 1
ATOM 707 O O . ASP A 1 86 ? -2.863 -17.578 -24.875 1 77.56 86 ASP A O 1
ATOM 711 N N . GLN A 1 87 ? -3.559 -19.594 -24.172 1 84.06 87 GLN A N 1
ATOM 712 C CA . GLN A 1 87 ? -4.922 -19.094 -24.016 1 84.06 87 GLN A CA 1
ATOM 713 C C . GLN A 1 87 ? -5.051 -18.203 -22.781 1 84.06 87 GLN A C 1
ATOM 715 O O . GLN A 1 87 ? -6.02 -17.453 -22.656 1 84.06 87 GLN A O 1
ATOM 720 N N . LEU A 1 88 ? -4.078 -18.281 -21.922 1 84.94 88 LEU A N 1
ATOM 721 C CA . LEU A 1 88 ? -4.16 -17.562 -20.656 1 84.94 88 LEU A CA 1
ATOM 722 C C . LEU A 1 88 ? -4.191 -16.062 -20.891 1 84.94 88 LEU A C 1
ATOM 724 O O . LEU A 1 88 ? -4.98 -15.344 -20.25 1 84.94 88 LEU A O 1
ATOM 728 N N . ILE A 1 89 ? -3.383 -15.586 -21.844 1 82.81 89 ILE A N 1
ATOM 729 C CA . ILE A 1 89 ? -3.244 -14.148 -22.047 1 82.81 89 ILE A CA 1
ATOM 730 C C . ILE A 1 89 ? -4.527 -13.586 -22.656 1 82.81 89 ILE A C 1
ATOM 732 O O . ILE A 1 89 ? -4.734 -12.367 -22.672 1 82.81 89 ILE A O 1
ATOM 736 N N . ASP A 1 90 ? -5.383 -14.5 -23.141 1 86.12 90 ASP A N 1
ATOM 737 C CA . ASP A 1 90 ? -6.633 -14.062 -23.75 1 86.12 90 ASP A CA 1
ATOM 738 C C . ASP A 1 90 ? -7.758 -14.008 -22.719 1 86.12 90 ASP A C 1
ATOM 740 O O . ASP A 1 90 ? -8.852 -13.516 -23.016 1 86.12 90 ASP A O 1
ATOM 744 N N . GLU A 1 91 ? -7.5 -14.445 -21.516 1 90.19 91 GLU A N 1
ATOM 745 C CA . GLU A 1 91 ? -8.5 -14.375 -20.453 1 90.19 91 GLU A CA 1
ATOM 746 C C . GLU A 1 91 ? -8.781 -12.93 -20.047 1 90.19 91 GLU A C 1
ATOM 748 O O . GLU A 1 91 ? -7.875 -12.211 -19.625 1 90.19 91 GLU A O 1
ATOM 753 N N . PRO A 1 92 ? -10.039 -12.5 -20.141 1 90.69 92 PRO A N 1
ATOM 754 C CA . PRO A 1 92 ? -10.359 -11.102 -19.844 1 90.69 92 PRO A CA 1
ATOM 755 C C . PRO A 1 92 ? -9.977 -10.695 -18.422 1 90.69 92 PRO A C 1
ATOM 757 O O . PRO A 1 92 ? -9.469 -9.594 -18.203 1 90.69 92 PRO A O 1
ATOM 760 N N . THR A 1 93 ? -10.172 -11.562 -17.484 1 92.69 93 THR A N 1
ATOM 761 C CA . THR A 1 93 ? -9.891 -11.203 -16.094 1 92.69 93 THR A CA 1
ATOM 762 C C . THR A 1 93 ? -8.391 -11.055 -15.867 1 92.69 93 THR A C 1
ATOM 764 O O . THR A 1 93 ? -7.965 -10.188 -15.102 1 92.69 93 THR A O 1
ATOM 767 N N . LEU A 1 94 ? -7.594 -11.875 -16.547 1 92 94 LEU A N 1
ATOM 768 C CA . LEU A 1 94 ? -6.148 -11.719 -16.422 1 92 94 LEU A CA 1
ATOM 769 C C . LEU A 1 94 ? -5.695 -10.383 -17 1 92 94 LEU A C 1
ATOM 771 O O . LEU A 1 94 ? -4.832 -9.711 -16.438 1 92 94 LEU A O 1
ATOM 775 N N . LYS A 1 95 ? -6.27 -10.023 -18.094 1 90.69 95 LYS A N 1
ATOM 776 C CA . LYS A 1 95 ? -5.926 -8.75 -18.719 1 90.69 95 LYS A CA 1
ATOM 777 C C . LYS A 1 95 ? -6.246 -7.574 -17.797 1 90.69 95 LYS A C 1
ATOM 779 O O . LYS A 1 95 ? -5.473 -6.621 -17.703 1 90.69 95 LYS A O 1
ATOM 784 N N . ILE A 1 96 ? -7.348 -7.699 -17.125 1 92.25 96 ILE A N 1
ATOM 785 C CA . ILE A 1 96 ? -7.723 -6.676 -16.156 1 92.25 96 ILE A CA 1
ATOM 786 C C . ILE A 1 96 ? -6.656 -6.578 -15.07 1 92.25 96 ILE A C 1
ATOM 788 O O . ILE A 1 96 ? -6.219 -5.48 -14.719 1 92.25 96 ILE A O 1
ATOM 792 N N . ALA A 1 97 ? -6.227 -7.695 -14.578 1 94.38 97 ALA A N 1
ATOM 793 C CA . ALA A 1 97 ? -5.23 -7.73 -13.516 1 94.38 97 ALA A CA 1
ATOM 794 C C . ALA A 1 97 ? -3.896 -7.16 -13.984 1 94.38 97 ALA A C 1
ATOM 796 O O . ALA A 1 97 ? -3.27 -6.363 -13.281 1 94.38 97 ALA A O 1
ATOM 797 N N . LEU A 1 98 ? -3.525 -7.535 -15.195 1 93.38 98 LEU A N 1
ATOM 798 C CA . LEU A 1 98 ? -2.256 -7.074 -15.75 1 93.38 98 LEU A CA 1
ATOM 799 C C . LEU A 1 98 ? -2.289 -5.57 -16 1 93.38 98 LEU A C 1
ATOM 801 O O . LEU A 1 98 ? -1.31 -4.871 -15.742 1 93.38 98 LEU A O 1
ATOM 805 N N . GLN A 1 99 ? -3.355 -5.129 -16.484 1 91.81 99 GLN A N 1
ATOM 806 C CA . GLN A 1 99 ? -3.49 -3.699 -16.734 1 91.81 99 GLN A CA 1
ATOM 807 C C . GLN A 1 99 ? -3.41 -2.902 -15.43 1 91.81 99 GLN A C 1
ATOM 809 O O . GLN A 1 99 ? -2.764 -1.854 -15.383 1 91.81 99 GLN A O 1
ATOM 814 N N . GLN A 1 100 ? -4.086 -3.375 -14.469 1 92.69 100 GLN A N 1
ATOM 815 C CA . GLN A 1 100 ? -4.039 -2.691 -13.18 1 92.69 100 GLN A CA 1
ATOM 816 C C . GLN A 1 100 ? -2.621 -2.682 -12.617 1 92.69 100 GLN A C 1
ATOM 818 O O . GLN A 1 100 ? -2.182 -1.682 -12.047 1 92.69 100 GLN A O 1
ATOM 823 N N . PHE A 1 101 ? -1.936 -3.773 -12.789 1 94.81 101 PHE A N 1
ATOM 824 C CA . PHE A 1 101 ? -0.538 -3.84 -12.375 1 94.81 101 PHE A CA 1
ATOM 825 C C . PHE A 1 101 ? 0.288 -2.781 -13.102 1 94.81 101 PHE A C 1
ATOM 827 O O . PHE A 1 101 ? 0.962 -1.971 -12.461 1 94.81 101 PHE A O 1
ATOM 834 N N . CYS A 1 102 ? 0.148 -2.73 -14.359 1 92.88 102 CYS A N 1
ATOM 835 C CA . CYS A 1 102 ? 0.925 -1.806 -15.18 1 92.88 102 CYS A CA 1
ATOM 836 C C . CYS A 1 102 ? 0.571 -0.36 -14.852 1 92.88 102 CYS A C 1
ATOM 838 O O . CYS A 1 102 ? 1.454 0.495 -14.758 1 92.88 102 CYS A O 1
ATOM 840 N N . ASN A 1 103 ? -0.682 -0.13 -14.641 1 90.69 103 ASN A N 1
ATOM 841 C CA . ASN A 1 103 ? -1.104 1.217 -14.273 1 90.69 103 ASN A CA 1
ATOM 842 C C . ASN A 1 103 ? -0.519 1.637 -12.93 1 90.69 103 ASN A C 1
ATOM 844 O O . ASN A 1 103 ? -0.053 2.768 -12.773 1 90.69 103 ASN A O 1
ATOM 848 N N . SER A 1 104 ? -0.52 0.754 -12.023 1 92.5 104 SER A N 1
ATOM 849 C CA . SER A 1 104 ? -0.09 1.058 -10.656 1 92.5 104 SER A CA 1
ATOM 850 C C . SER A 1 104 ? 1.392 1.417 -10.617 1 92.5 104 SER A C 1
ATOM 852 O O . SER A 1 104 ? 1.815 2.225 -9.789 1 92.5 104 SER A O 1
ATOM 854 N N . ILE A 1 105 ? 2.139 0.853 -11.531 1 92.81 105 ILE A N 1
ATOM 855 C CA . ILE A 1 105 ? 3.58 1.072 -11.469 1 92.81 105 ILE A CA 1
ATOM 856 C C . ILE A 1 105 ? 4 2.047 -12.562 1 92.81 105 ILE A C 1
ATOM 858 O O . ILE A 1 105 ? 5.195 2.256 -12.789 1 92.81 105 ILE A O 1
ATOM 862 N N . ASN A 1 106 ? 3.002 2.623 -13.25 1 89.19 106 ASN A N 1
ATOM 863 C CA . ASN A 1 106 ? 3.289 3.518 -14.367 1 89.19 106 ASN A CA 1
ATOM 864 C C . ASN A 1 106 ? 4.223 2.865 -15.383 1 89.19 106 ASN A C 1
ATOM 866 O O . ASN A 1 106 ? 5.227 3.455 -15.781 1 89.19 106 ASN A O 1
ATOM 870 N N . ALA A 1 107 ? 3.854 1.636 -15.75 1 90.81 107 ALA A N 1
ATOM 871 C CA . ALA A 1 107 ? 4.656 0.899 -16.719 1 90.81 107 ALA A CA 1
ATOM 872 C C . ALA A 1 107 ? 4.746 1.656 -18.047 1 90.81 107 ALA A C 1
ATOM 874 O O . ALA A 1 107 ? 3.801 2.346 -18.438 1 90.81 107 ALA A O 1
ATOM 875 N N . GLN A 1 108 ? 5.863 1.515 -18.641 1 90.69 108 GLN A N 1
ATOM 876 C CA . GLN A 1 108 ? 6.086 2.133 -19.938 1 90.69 108 GLN A CA 1
ATOM 877 C C . GLN A 1 108 ? 5.969 1.107 -21.062 1 90.69 108 GLN A C 1
ATOM 879 O O . GLN A 1 108 ? 6.184 -0.087 -20.844 1 90.69 108 GLN A O 1
ATOM 884 N N . LEU A 1 109 ? 5.586 1.595 -22.266 1 89.75 109 LEU A N 1
ATOM 885 C CA . LEU A 1 109 ? 5.582 0.708 -23.422 1 89.75 109 LEU A CA 1
ATOM 886 C C . LEU A 1 109 ? 6.969 0.118 -23.672 1 89.75 109 LEU A C 1
ATOM 888 O O . LEU A 1 109 ? 7.973 0.827 -23.578 1 89.75 109 LEU A O 1
ATOM 892 N N . GLY A 1 110 ? 7.02 -1.185 -23.859 1 89.75 110 GLY A N 1
ATOM 893 C CA . GLY A 1 110 ? 8.289 -1.868 -24.062 1 89.75 110 GLY A CA 1
ATOM 894 C C . GLY A 1 110 ? 8.766 -2.596 -22.812 1 89.75 110 GLY A C 1
ATOM 895 O O . GLY A 1 110 ? 9.648 -3.451 -22.891 1 89.75 110 GLY A O 1
ATOM 896 N N . ASP A 1 111 ? 8.172 -2.264 -21.672 1 92.19 111 ASP A N 1
ATOM 897 C CA . ASP A 1 111 ? 8.547 -2.975 -20.453 1 92.19 111 ASP A CA 1
ATOM 898 C C . ASP A 1 111 ? 8.289 -4.473 -20.594 1 92.19 111 ASP A C 1
ATOM 900 O O . ASP A 1 111 ? 7.328 -4.887 -21.234 1 92.19 111 ASP A O 1
ATOM 904 N N . LEU A 1 112 ? 9.172 -5.246 -20.016 1 90.94 112 LEU A N 1
ATOM 905 C CA . LEU A 1 112 ? 8.969 -6.688 -19.953 1 90.94 112 LEU A CA 1
ATOM 906 C C . LEU A 1 112 ? 8.227 -7.078 -18.688 1 90.94 112 LEU A C 1
ATOM 908 O O . LEU A 1 112 ? 8.602 -6.66 -17.578 1 90.94 112 LEU A O 1
ATOM 912 N N . ILE A 1 113 ? 7.203 -7.816 -18.906 1 92.62 113 ILE A N 1
ATOM 913 C CA . ILE A 1 113 ? 6.387 -8.312 -17.797 1 92.62 113 ILE A CA 1
ATOM 914 C C . ILE A 1 113 ? 6.426 -9.836 -17.766 1 92.62 113 ILE A C 1
ATOM 916 O O . ILE A 1 113 ? 6.008 -10.492 -18.734 1 92.62 113 ILE A O 1
ATOM 920 N N . ASP A 1 114 ? 6.953 -10.367 -16.703 1 92.94 114 ASP A N 1
ATOM 921 C CA . ASP A 1 114 ? 6.879 -11.805 -16.484 1 92.94 114 ASP A CA 1
ATOM 922 C C . ASP A 1 114 ? 5.629 -12.18 -15.695 1 92.94 114 ASP A C 1
ATOM 924 O O . ASP A 1 114 ? 5.258 -11.492 -14.742 1 92.94 114 ASP A O 1
ATOM 928 N N . ILE A 1 115 ? 5.016 -13.227 -16.125 1 93.81 115 ILE A N 1
ATOM 929 C CA . ILE A 1 115 ? 3.875 -13.797 -15.414 1 93.81 115 ILE A CA 1
ATOM 930 C C . ILE A 1 115 ? 4.254 -15.156 -14.836 1 93.81 115 ILE A C 1
ATOM 932 O O . ILE A 1 115 ? 4.371 -16.141 -15.578 1 93.81 115 ILE A O 1
ATOM 936 N N . HIS A 1 116 ? 4.438 -15.188 -13.539 1 94.75 116 HIS A N 1
ATOM 937 C CA . HIS A 1 116 ? 4.629 -16.453 -12.836 1 94.75 116 HIS A CA 1
ATOM 938 C C . HIS A 1 116 ? 3.305 -17 -12.312 1 94.75 116 HIS A C 1
ATOM 940 O O . HIS A 1 116 ? 2.525 -16.266 -11.703 1 94.75 116 HIS A O 1
ATOM 946 N N . MET A 1 117 ? 3.057 -18.234 -12.617 1 95.56 117 MET A N 1
ATOM 947 C CA . MET A 1 117 ? 1.958 -18.969 -11.992 1 95.56 117 MET A CA 1
ATOM 948 C C . MET A 1 117 ? 2.482 -19.969 -10.969 1 95.56 117 MET A C 1
ATOM 950 O O . MET A 1 117 ? 3.283 -20.844 -11.305 1 95.56 117 MET A O 1
ATOM 954 N N . LEU A 1 118 ? 2.004 -19.812 -9.758 1 96.81 118 LEU A N 1
ATOM 955 C CA . LEU A 1 118 ? 2.506 -20.656 -8.68 1 96.81 118 LEU A CA 1
ATOM 956 C C . LEU A 1 118 ? 1.357 -21.312 -7.926 1 96.81 118 LEU A C 1
ATOM 958 O O . LEU A 1 118 ? 0.497 -20.625 -7.371 1 96.81 118 LEU A O 1
ATOM 962 N N . ARG A 1 119 ? 1.318 -22.609 -7.965 1 97.44 119 ARG A N 1
ATOM 963 C CA . ARG A 1 119 ? 0.479 -23.359 -7.031 1 97.44 119 ARG A CA 1
ATOM 964 C C . ARG A 1 119 ? 1.321 -24.016 -5.945 1 97.44 119 ARG A C 1
ATOM 966 O O . ARG A 1 119 ? 2.242 -24.781 -6.246 1 97.44 119 ARG A O 1
ATOM 973 N N . THR A 1 120 ? 1.087 -23.688 -4.75 1 98.12 120 THR A N 1
ATOM 974 C CA . THR A 1 120 ? 1.73 -24.312 -3.602 1 98.12 120 THR A CA 1
ATOM 975 C C . THR A 1 120 ? 0.772 -25.266 -2.898 1 98.12 120 THR A C 1
ATOM 977 O O . THR A 1 120 ? -0.234 -24.844 -2.33 1 98.12 120 THR A O 1
ATOM 980 N N . VAL A 1 121 ? 1.096 -26.531 -2.943 1 97.88 121 VAL A N 1
ATOM 981 C CA . VAL A 1 121 ? 0.264 -27.578 -2.355 1 97.88 121 VAL A CA 1
ATOM 982 C C . VAL A 1 121 ? 0.784 -27.922 -0.963 1 97.88 121 VAL A C 1
ATOM 984 O O . VAL A 1 121 ? 1.989 -27.875 -0.711 1 97.88 121 VAL A O 1
ATOM 987 N N . THR A 1 122 ? -0.136 -28.234 -0.082 1 98.12 122 THR A N 1
ATOM 988 C CA . THR A 1 122 ? 0.235 -28.641 1.269 1 98.12 122 THR A CA 1
ATOM 989 C C . THR A 1 122 ? -0.603 -29.828 1.726 1 98.12 122 THR A C 1
ATOM 991 O O . THR A 1 122 ? -1.765 -29.969 1.336 1 98.12 122 THR A O 1
ATOM 994 N N . THR A 1 123 ? 0.002 -30.703 2.469 1 97.25 123 THR A N 1
ATOM 995 C CA . THR A 1 123 ? -0.624 -31.828 3.168 1 97.25 123 THR A CA 1
ATOM 996 C C . THR A 1 123 ? -0.169 -31.875 4.621 1 97.25 123 THR A C 1
ATOM 998 O O . THR A 1 123 ? 0.641 -31.047 5.055 1 97.25 123 THR A O 1
ATOM 1001 N N . HIS A 1 124 ? -0.764 -32.844 5.352 1 95.44 124 HIS A N 1
ATOM 1002 C CA . HIS A 1 124 ? -0.354 -33 6.742 1 95.44 124 HIS A CA 1
ATOM 1003 C C . HIS A 1 124 ? 1.114 -33.406 6.844 1 95.44 124 HIS A C 1
ATOM 1005 O O . HIS A 1 124 ? 1.778 -33.094 7.836 1 95.44 124 HIS A O 1
ATOM 1011 N N . GLU A 1 125 ? 1.632 -34 5.805 1 94.12 125 GLU A N 1
ATOM 1012 C CA . GLU A 1 125 ? 3.006 -34.5 5.809 1 94.12 125 GLU A CA 1
ATOM 1013 C C . GLU A 1 125 ? 3.951 -33.5 5.133 1 94.12 125 GLU A C 1
ATOM 1015 O O . GLU A 1 125 ? 5.164 -33.562 5.332 1 94.12 125 GLU A O 1
ATOM 1020 N N . GLN A 1 126 ? 3.396 -32.625 4.301 1 93.75 126 GLN A N 1
ATOM 1021 C CA . GLN A 1 126 ? 4.203 -31.719 3.508 1 93.75 126 GLN A CA 1
ATOM 1022 C C . GLN A 1 126 ? 3.662 -30.281 3.605 1 93.75 126 GLN A C 1
ATOM 1024 O O . GLN A 1 126 ? 2.643 -29.953 2.994 1 93.75 126 GLN A O 1
ATOM 1029 N N . LEU A 1 127 ? 4.496 -29.406 4.375 1 91.81 127 LEU A N 1
ATOM 1030 C CA . LEU A 1 127 ? 4.137 -28 4.41 1 91.81 127 LEU A CA 1
ATOM 1031 C C . LEU A 1 127 ? 4.324 -27.359 3.037 1 91.81 127 LEU A C 1
ATOM 1033 O O . LEU A 1 127 ? 5.309 -27.641 2.346 1 91.81 127 LEU A O 1
ATOM 1037 N N . GLY A 1 128 ? 3.418 -26.516 2.627 1 96.12 128 GLY A N 1
ATOM 1038 C CA . GLY A 1 128 ? 3.553 -25.797 1.373 1 96.12 128 GLY A CA 1
ATOM 1039 C C . GLY A 1 128 ? 4.332 -24.5 1.513 1 96.12 128 GLY A C 1
ATOM 1040 O O . GLY A 1 128 ? 3.748 -23.438 1.718 1 96.12 128 GLY A O 1
ATOM 1041 N N . LYS A 1 129 ? 5.621 -24.562 1.332 1 94.62 129 LYS A N 1
ATOM 1042 C CA . LYS A 1 129 ? 6.469 -23.375 1.448 1 94.62 129 LYS A CA 1
ATOM 1043 C C . LYS A 1 129 ? 6.398 -22.531 0.185 1 94.62 129 LYS A C 1
ATOM 1045 O O . LYS A 1 129 ? 6.84 -22.953 -0.883 1 94.62 129 LYS A O 1
ATOM 1050 N N . ALA A 1 130 ? 5.871 -21.328 0.322 1 92.75 130 ALA A N 1
ATOM 1051 C CA . ALA A 1 130 ? 5.734 -20.422 -0.816 1 92.75 130 ALA A CA 1
ATOM 1052 C C . ALA A 1 130 ? 7.086 -19.828 -1.203 1 92.75 130 ALA A C 1
ATOM 1054 O O . ALA A 1 130 ? 7.332 -19.547 -2.377 1 92.75 130 ALA A O 1
ATOM 1055 N N . ALA A 1 131 ? 7.93 -19.594 -0.26 1 90.44 131 ALA A N 1
ATOM 1056 C CA . ALA A 1 131 ? 9.242 -18.984 -0.465 1 90.44 131 ALA A CA 1
ATOM 1057 C C . ALA A 1 131 ? 10.32 -19.766 0.284 1 90.44 131 ALA A C 1
ATOM 1059 O O . ALA A 1 131 ? 10.898 -19.266 1.257 1 90.44 131 ALA A O 1
ATOM 1060 N N . PRO A 1 132 ? 10.641 -20.906 -0.229 1 88.06 132 PRO A N 1
ATOM 1061 C CA . PRO A 1 132 ? 11.633 -21.734 0.451 1 88.06 132 PRO A CA 1
ATOM 1062 C C . PRO A 1 132 ? 12.984 -21.031 0.611 1 88.06 132 PRO A C 1
ATOM 1064 O O . PRO A 1 132 ? 13.773 -21.391 1.482 1 88.06 132 PRO A O 1
ATOM 1067 N N . GLU A 1 133 ? 13.234 -19.953 -0.105 1 83.94 133 GLU A N 1
ATOM 1068 C CA . GLU A 1 133 ? 14.484 -19.203 -0.047 1 83.94 133 GLU A CA 1
ATOM 1069 C C . GLU A 1 133 ? 14.469 -18.203 1.114 1 83.94 133 GLU A C 1
ATOM 1071 O O . GLU A 1 133 ? 15.508 -17.656 1.469 1 83.94 133 GLU A O 1
ATOM 1076 N N . GLY A 1 134 ? 13.352 -18.016 1.724 1 89.56 134 GLY A N 1
ATOM 1077 C CA . GLY A 1 134 ? 13.234 -17.031 2.801 1 89.56 134 GLY A CA 1
ATOM 1078 C C . GLY A 1 134 ? 13.055 -15.617 2.303 1 89.56 134 GLY A C 1
ATOM 1079 O O . GLY A 1 134 ? 12.523 -15.398 1.215 1 89.56 134 GLY A O 1
ATOM 1080 N N . ILE A 1 135 ? 13.352 -14.695 3.158 1 90.31 135 ILE A N 1
ATOM 1081 C CA . ILE A 1 135 ? 13.242 -13.281 2.828 1 90.31 135 ILE A CA 1
ATOM 1082 C C . ILE A 1 135 ? 14.133 -12.953 1.632 1 90.31 135 ILE A C 1
ATOM 1084 O O . ILE A 1 135 ? 15.312 -13.305 1.618 1 90.31 135 ILE A O 1
ATOM 1088 N N . HIS A 1 136 ? 13.57 -12.25 0.624 1 88.75 136 HIS A N 1
ATOM 1089 C CA . HIS A 1 136 ? 14.375 -12.031 -0.573 1 88.75 136 HIS A CA 1
ATOM 1090 C C . HIS A 1 136 ? 13.82 -10.883 -1.403 1 88.75 136 HIS A C 1
ATOM 1092 O O . HIS A 1 136 ? 12.797 -10.289 -1.052 1 88.75 136 HIS A O 1
ATOM 1098 N N . ARG A 1 137 ? 14.555 -10.547 -2.463 1 89.44 137 ARG A N 1
ATOM 1099 C CA . ARG A 1 137 ? 14.141 -9.734 -3.6 1 89.44 137 ARG A CA 1
ATOM 1100 C C . ARG A 1 137 ? 14.211 -10.523 -4.898 1 89.44 137 ARG A C 1
ATOM 1102 O O . ARG A 1 137 ? 14.922 -11.531 -4.984 1 89.44 137 ARG A O 1
ATOM 1109 N N . ASP A 1 138 ? 13.414 -10.141 -5.82 1 87.69 138 ASP A N 1
ATOM 1110 C CA . ASP A 1 138 ? 13.391 -10.875 -7.082 1 87.69 138 ASP A CA 1
ATOM 1111 C C . ASP A 1 138 ? 14.367 -10.266 -8.086 1 87.69 138 ASP A C 1
ATOM 1113 O O . ASP A 1 138 ? 14.5 -10.758 -9.211 1 87.69 138 ASP A O 1
ATOM 1117 N N . ALA A 1 139 ? 15.086 -9.125 -7.699 1 86.56 139 ALA A N 1
ATOM 1118 C CA . ALA A 1 139 ? 16.031 -8.43 -8.562 1 86.56 139 ALA A CA 1
ATOM 1119 C C . ALA A 1 139 ? 15.352 -7.879 -9.812 1 86.56 139 ALA A C 1
ATOM 1121 O O . ALA A 1 139 ? 15.867 -8.016 -10.922 1 86.56 139 ALA A O 1
ATOM 1122 N N . VAL A 1 140 ? 14.172 -7.41 -9.672 1 92.31 140 VAL A N 1
ATOM 1123 C CA . VAL A 1 140 ? 13.383 -6.703 -10.68 1 92.31 140 VAL A CA 1
ATOM 1124 C C . VAL A 1 140 ? 12.969 -5.332 -10.141 1 92.31 140 VAL A C 1
ATOM 1126 O O . VAL A 1 140 ? 13.383 -4.941 -9.047 1 92.31 140 VAL A O 1
ATOM 1129 N N . ASN A 1 141 ? 12.25 -4.535 -10.969 1 94.19 141 ASN A N 1
ATOM 1130 C CA . ASN A 1 141 ? 11.828 -3.219 -10.5 1 94.19 141 ASN A CA 1
ATOM 1131 C C . ASN A 1 141 ? 10.594 -3.309 -9.617 1 94.19 141 ASN A C 1
ATOM 1133 O O . ASN A 1 141 ? 10.578 -2.779 -8.508 1 94.19 141 ASN A O 1
ATOM 1137 N N . TYR A 1 142 ? 9.562 -4.035 -10.109 1 96.75 142 TYR A N 1
ATOM 1138 C CA . TYR A 1 142 ? 8.32 -4.148 -9.367 1 96.75 142 TYR A CA 1
ATOM 1139 C C . TYR A 1 142 ? 7.816 -5.586 -9.359 1 96.75 142 TYR A C 1
ATOM 1141 O O . TYR A 1 142 ? 8.008 -6.324 -10.328 1 96.75 142 TYR A O 1
ATOM 1149 N N . VAL A 1 143 ? 7.23 -5.953 -8.289 1 97.5 143 VAL A N 1
ATOM 1150 C CA . VAL A 1 143 ? 6.617 -7.27 -8.117 1 97.5 143 VAL A CA 1
ATOM 1151 C C . VAL A 1 143 ? 5.148 -7.109 -7.73 1 97.5 143 VAL A C 1
ATOM 1153 O O . VAL A 1 143 ? 4.805 -6.25 -6.914 1 97.5 143 VAL A O 1
ATOM 1156 N N . GLY A 1 144 ? 4.289 -7.82 -8.336 1 98.12 144 GLY A N 1
ATOM 1157 C CA . GLY A 1 144 ? 2.889 -7.938 -7.953 1 98.12 144 GLY A CA 1
ATOM 1158 C C . GLY A 1 144 ? 2.496 -9.344 -7.547 1 98.12 144 GLY A C 1
ATOM 1159 O O . GLY A 1 144 ? 2.6 -10.281 -8.344 1 98.12 144 GLY A O 1
ATOM 1160 N N . ILE A 1 145 ? 2.146 -9.547 -6.312 1 98.5 145 ILE A N 1
ATOM 1161 C CA . ILE A 1 145 ? 1.648 -10.828 -5.824 1 98.5 145 ILE A CA 1
ATOM 1162 C C . ILE A 1 145 ? 0.121 -10.812 -5.809 1 98.5 145 ILE A C 1
ATOM 1164 O O . ILE A 1 145 ? -0.49 -10.047 -5.066 1 98.5 145 ILE A O 1
ATOM 1168 N N . PHE A 1 146 ? -0.492 -11.641 -6.609 1 98.19 146 PHE A N 1
ATOM 1169 C CA . PHE A 1 146 ? -1.933 -11.641 -6.836 1 98.19 146 PHE A CA 1
ATOM 1170 C C . PHE A 1 146 ? -2.539 -12.992 -6.469 1 98.19 146 PHE A C 1
ATOM 1172 O O . PHE A 1 146 ? -2.322 -13.984 -7.168 1 98.19 146 PHE A O 1
ATOM 1179 N N . CYS A 1 147 ? -3.357 -13 -5.387 1 98.44 147 CYS A N 1
ATOM 1180 C CA . CYS A 1 147 ? -3.941 -14.258 -4.918 1 98.44 147 CYS A CA 1
ATOM 1181 C C . CYS A 1 147 ? -5.203 -14.594 -5.703 1 98.44 147 CYS A C 1
ATOM 1183 O O . CYS A 1 147 ? -6.148 -13.805 -5.734 1 98.44 147 CYS A O 1
ATOM 1185 N N . ILE A 1 148 ? -5.207 -15.734 -6.227 1 97.44 148 ILE A N 1
ATOM 1186 C CA . ILE A 1 148 ? -6.328 -16.203 -7.039 1 97.44 148 ILE A CA 1
ATOM 1187 C C . ILE A 1 148 ? -7.207 -17.141 -6.215 1 97.44 148 ILE A C 1
ATOM 1189 O O . ILE A 1 148 ? -8.43 -17.141 -6.355 1 97.44 148 ILE A O 1
ATOM 1193 N N . ASN A 1 149 ? -6.504 -17.922 -5.434 1 97.38 149 ASN A N 1
ATOM 1194 C CA . ASN A 1 149 ? -7.266 -18.953 -4.742 1 97.38 149 ASN A CA 1
ATOM 1195 C C . ASN A 1 149 ? -6.566 -19.406 -3.463 1 97.38 149 ASN A C 1
ATOM 1197 O O . ASN A 1 149 ? -5.336 -19.484 -3.416 1 97.38 149 ASN A O 1
ATOM 1201 N N . ARG A 1 150 ? -7.324 -19.688 -2.42 1 97.88 150 ARG A N 1
ATOM 1202 C CA . ARG A 1 150 ? -6.973 -20.391 -1.186 1 97.88 150 ARG A CA 1
ATOM 1203 C C . ARG A 1 150 ? -7.926 -21.547 -0.92 1 97.88 150 ARG A C 1
ATOM 1205 O O . ARG A 1 150 ? -9.062 -21.344 -0.499 1 97.88 150 ARG A O 1
ATOM 1212 N N . HIS A 1 151 ? -7.48 -22.688 -1.208 1 97.88 151 HIS A N 1
ATOM 1213 C CA . HIS A 1 151 ? -8.344 -23.859 -1.102 1 97.88 151 HIS A CA 1
ATOM 1214 C C . HIS A 1 151 ? -7.941 -24.719 0.087 1 97.88 151 HIS A C 1
ATOM 1216 O O . HIS A 1 151 ? -6.918 -25.406 0.044 1 97.88 151 HIS A O 1
ATOM 1222 N N . LYS A 1 152 ? -8.734 -24.781 1.12 1 97.94 152 LYS A N 1
ATOM 1223 C CA . LYS A 1 152 ? -8.57 -25.641 2.293 1 97.94 152 LYS A CA 1
ATOM 1224 C C . LYS A 1 152 ? -7.211 -25.422 2.945 1 97.94 152 LYS A C 1
ATOM 1226 O O . LYS A 1 152 ? -6.5 -26.375 3.25 1 97.94 152 LYS A O 1
ATOM 1231 N N . ILE A 1 153 ? -6.805 -24.156 3.086 1 98.06 153 ILE A N 1
ATOM 1232 C CA . ILE A 1 153 ? -5.523 -23.844 3.709 1 98.06 153 ILE A CA 1
ATOM 1233 C C . ILE A 1 153 ? -5.703 -22.719 4.719 1 98.06 153 ILE A C 1
ATOM 1235 O O . ILE A 1 153 ? -6.68 -21.969 4.652 1 98.06 153 ILE A O 1
ATOM 1239 N N . THR A 1 154 ? -4.812 -22.625 5.664 1 96.56 154 THR A N 1
ATOM 1240 C CA . THR A 1 154 ? -4.57 -21.469 6.527 1 96.56 154 THR A CA 1
ATOM 1241 C C . THR A 1 154 ? -3.152 -20.938 6.34 1 96.56 154 THR A C 1
ATOM 1243 O O . THR A 1 154 ? -2.396 -21.453 5.516 1 96.56 154 THR A O 1
ATOM 1246 N N . ALA A 1 155 ? -2.814 -19.875 7.055 1 96.12 155 ALA A N 1
ATOM 1247 C CA . ALA A 1 155 ? -1.481 -19.281 7.02 1 96.12 155 ALA A CA 1
ATOM 1248 C C . ALA A 1 155 ? -1.152 -18.75 5.629 1 96.12 155 ALA A C 1
ATOM 1250 O O . ALA A 1 155 ? -2.033 -18.25 4.922 1 96.12 155 ALA A O 1
ATOM 1251 N N . GLY A 1 156 ? 0.101 -18.641 5.262 1 96.81 156 GLY A N 1
ATOM 1252 C CA . GLY A 1 156 ? 0.467 -18.031 3.99 1 96.81 156 GLY A CA 1
ATOM 1253 C C . GLY A 1 156 ? 0.483 -16.516 4.035 1 96.81 156 GLY A C 1
ATOM 1254 O O . GLY A 1 156 ? 0.039 -15.859 3.092 1 96.81 156 GLY A O 1
ATOM 1255 N N . GLU A 1 157 ? 0.966 -16.031 5.109 1 96 157 GLU A N 1
ATOM 1256 C CA . GLU A 1 157 ? 1.033 -14.586 5.301 1 96 157 GLU A CA 1
ATOM 1257 C C . GLU A 1 157 ? 2.24 -13.992 4.582 1 96 157 GLU A C 1
ATOM 1259 O O . GLU A 1 157 ? 3.352 -14.516 4.684 1 96 157 GLU A O 1
ATOM 1264 N N . THR A 1 158 ? 2.008 -12.938 3.826 1 96.38 158 THR A N 1
ATOM 1265 C CA . THR A 1 158 ? 3.086 -12.219 3.154 1 96.38 158 THR A CA 1
ATOM 1266 C C . THR A 1 158 ? 3.656 -11.125 4.059 1 96.38 158 THR A C 1
ATOM 1268 O O . THR A 1 158 ? 2.906 -10.391 4.703 1 96.38 158 THR A O 1
ATOM 1271 N N . HIS A 1 159 ? 4.926 -11.055 4.098 1 94.75 159 HIS A N 1
ATOM 1272 C CA . HIS A 1 159 ? 5.652 -10.078 4.895 1 94.75 159 HIS A CA 1
ATOM 1273 C C . HIS A 1 159 ? 6.551 -9.211 4.02 1 94.75 159 HIS A C 1
ATOM 1275 O O . HIS A 1 159 ? 7.211 -9.719 3.107 1 94.75 159 HIS A O 1
ATOM 1281 N N . LEU A 1 160 ? 6.562 -7.965 4.281 1 94.75 160 LEU A N 1
ATOM 1282 C CA . LEU A 1 160 ? 7.508 -7.039 3.664 1 94.75 160 LEU A CA 1
ATOM 1283 C C . LEU A 1 160 ? 8.484 -6.492 4.699 1 94.75 160 LEU A C 1
ATOM 1285 O O . LEU A 1 160 ? 8.078 -6.094 5.793 1 94.75 160 LEU A O 1
ATOM 1289 N N . TYR A 1 161 ? 9.758 -6.504 4.34 1 91.69 161 TYR A N 1
ATOM 1290 C CA . TYR A 1 161 ? 10.82 -6.059 5.227 1 91.69 161 TYR A CA 1
ATOM 1291 C C . TYR A 1 161 ? 11.641 -4.945 4.582 1 91.69 161 TYR A C 1
ATOM 1293 O O . TYR A 1 161 ? 11.719 -4.859 3.355 1 91.69 161 TYR A O 1
ATOM 1301 N N . THR A 1 162 ? 12.328 -4.156 5.441 1 88.5 162 THR A N 1
ATOM 1302 C CA . THR A 1 162 ? 13.227 -3.127 4.938 1 88.5 162 THR A CA 1
ATOM 1303 C C . THR A 1 162 ? 14.664 -3.623 4.926 1 88.5 162 THR A C 1
ATOM 1305 O O . THR A 1 162 ? 15.555 -2.965 4.375 1 88.5 162 THR A O 1
ATOM 1308 N N . ASP A 1 163 ? 14.844 -4.781 5.57 1 87.25 163 ASP A N 1
ATOM 1309 C CA . ASP A 1 163 ? 16.188 -5.352 5.582 1 87.25 163 ASP A CA 1
ATOM 1310 C C . ASP A 1 163 ? 16.156 -6.852 5.293 1 87.25 163 ASP A C 1
ATOM 1312 O O . ASP A 1 163 ? 15.156 -7.52 5.57 1 87.25 163 ASP A O 1
ATOM 1316 N N . LYS A 1 164 ? 17.188 -7.395 4.785 1 84.69 164 LYS A N 1
ATOM 1317 C CA . LYS A 1 164 ? 17.266 -8.781 4.344 1 84.69 164 LYS A CA 1
ATOM 1318 C C . LYS A 1 164 ? 17.266 -9.742 5.531 1 84.69 164 LYS A C 1
ATOM 1320 O O . LYS A 1 164 ? 16.734 -10.852 5.445 1 84.69 164 LYS A O 1
ATOM 1325 N N . ALA A 1 165 ? 17.875 -9.289 6.578 1 85 165 ALA A N 1
ATOM 1326 C CA . ALA A 1 165 ? 18.047 -10.148 7.746 1 85 165 ALA A CA 1
ATOM 1327 C C . ALA A 1 165 ? 16.734 -10.305 8.508 1 85 165 ALA A C 1
ATOM 1329 O O . ALA A 1 165 ? 16.594 -11.211 9.328 1 85 165 ALA A O 1
ATOM 1330 N N . GLY A 1 166 ? 15.836 -9.398 8.227 1 81.5 166 GLY A N 1
ATOM 1331 C CA . GLY A 1 166 ? 14.609 -9.391 9.008 1 81.5 166 GLY A CA 1
ATOM 1332 C C . GLY A 1 166 ? 14.828 -9.016 10.461 1 81.5 166 GLY A C 1
ATOM 1333 O O . GLY A 1 166 ? 14.172 -9.555 11.352 1 81.5 166 GLY A O 1
ATOM 1334 N N . ALA A 1 167 ? 15.805 -8.242 10.641 1 82.31 167 ALA A N 1
ATOM 1335 C CA . ALA A 1 167 ? 16.141 -7.824 12 1 82.31 167 ALA A CA 1
ATOM 1336 C C . ALA A 1 167 ? 15.07 -6.91 12.578 1 82.31 167 ALA A C 1
ATOM 1338 O O . ALA A 1 167 ? 14.844 -6.902 13.797 1 82.31 167 ALA A O 1
ATOM 1339 N N . ARG A 1 168 ? 14.43 -6.156 11.742 1 81.12 168 ARG A N 1
ATOM 1340 C CA . ARG A 1 168 ? 13.305 -5.312 12.148 1 81.12 168 ARG A CA 1
ATOM 1341 C C . ARG A 1 168 ? 11.977 -5.953 11.758 1 81.12 168 ARG A C 1
ATOM 1343 O O . ARG A 1 168 ? 11.914 -6.75 10.82 1 81.12 168 ARG A O 1
ATOM 1350 N N . PRO A 1 169 ? 10.969 -5.652 12.562 1 84.12 169 PRO A N 1
ATOM 1351 C CA . PRO A 1 169 ? 9.656 -6.199 12.211 1 84.12 169 PRO A CA 1
ATOM 1352 C C . PRO A 1 169 ? 9.219 -5.812 10.797 1 84.12 169 PRO A C 1
ATOM 1354 O O . PRO A 1 169 ? 9.578 -4.738 10.305 1 84.12 169 PRO A O 1
ATOM 1357 N N . PRO A 1 170 ? 8.492 -6.754 10.156 1 89.31 170 PRO A N 1
ATOM 1358 C CA . PRO A 1 170 ? 8.008 -6.445 8.812 1 89.31 170 PRO A C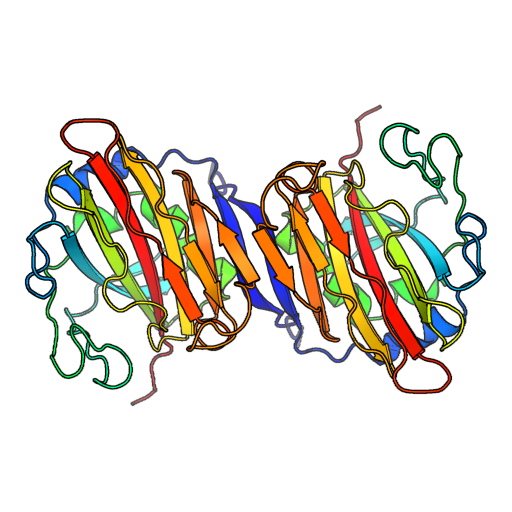A 1
ATOM 1359 C C . PRO A 1 170 ? 7.168 -5.168 8.766 1 89.31 170 PRO A C 1
ATOM 1361 O O . PRO A 1 170 ? 6.426 -4.875 9.711 1 89.31 170 PRO A O 1
ATOM 1364 N N . VAL A 1 171 ? 7.289 -4.488 7.645 1 89.56 171 VAL A N 1
ATOM 1365 C CA . VAL A 1 171 ? 6.535 -3.252 7.465 1 89.56 171 VAL A CA 1
ATOM 1366 C C . VAL A 1 171 ? 5.121 -3.574 6.996 1 89.56 171 VAL A C 1
ATOM 1368 O O . VAL A 1 171 ? 4.219 -2.74 7.105 1 89.56 171 VAL A O 1
ATOM 1371 N N . VAL A 1 172 ? 4.926 -4.77 6.457 1 90 172 VAL A N 1
ATOM 1372 C CA . VAL A 1 172 ? 3.607 -5.258 6.07 1 90 172 VAL A CA 1
ATOM 1373 C C . VAL A 1 172 ? 3.465 -6.727 6.461 1 90 172 VAL A C 1
ATOM 1375 O O . VAL A 1 172 ? 4.41 -7.508 6.32 1 90 172 VAL A O 1
ATOM 1378 N N . ARG A 1 173 ? 2.34 -7.074 6.969 1 91.94 173 ARG A N 1
ATOM 1379 C CA . ARG A 1 173 ? 1.89 -8.445 7.16 1 91.94 173 ARG A CA 1
ATOM 1380 C C . ARG A 1 173 ? 0.463 -8.633 6.652 1 91.94 173 ARG A C 1
ATOM 1382 O O . ARG A 1 173 ? -0.465 -7.988 7.148 1 91.94 173 ARG A O 1
ATOM 1389 N N . LYS A 1 174 ? 0.326 -9.5 5.75 1 93.75 174 LYS A N 1
ATOM 1390 C CA . LYS A 1 174 ? -1.007 -9.617 5.164 1 93.75 174 LYS A CA 1
ATOM 1391 C C . LYS A 1 174 ? -1.218 -11 4.555 1 93.75 174 LYS A C 1
ATOM 1393 O O . LYS A 1 174 ? -0.393 -11.477 3.77 1 93.75 174 LYS A O 1
ATOM 1398 N N . ILE A 1 175 ? -2.27 -11.672 5.047 1 95.62 175 ILE A N 1
ATOM 1399 C CA . ILE A 1 175 ? -2.77 -12.797 4.262 1 95.62 175 ILE A CA 1
ATOM 1400 C C . ILE A 1 175 ? -3.574 -12.281 3.072 1 95.62 175 ILE A C 1
ATOM 1402 O O . ILE A 1 175 ? -4.609 -11.633 3.248 1 95.62 175 ILE A O 1
ATOM 1406 N N . LEU A 1 176 ? -3.07 -12.523 1.878 1 96.88 176 LEU A N 1
ATOM 1407 C CA . LEU A 1 176 ? -3.783 -12.094 0.68 1 96.88 176 LEU A CA 1
ATOM 1408 C C . LEU A 1 176 ? -4.961 -13.016 0.386 1 96.88 176 LEU A C 1
ATOM 1410 O O . LEU A 1 176 ? -4.777 -14.227 0.216 1 96.88 176 LEU A O 1
ATOM 1414 N N . GLU A 1 177 ? -6.109 -12.438 0.344 1 96.25 177 GLU A N 1
ATOM 1415 C CA . GLU A 1 177 ? -7.316 -13.18 -0.017 1 96.25 177 GLU A CA 1
ATOM 1416 C C . GLU A 1 177 ? -7.527 -13.188 -1.528 1 96.25 177 GLU A C 1
ATOM 1418 O O . GLU A 1 177 ? -6.992 -12.336 -2.24 1 96.25 177 GLU A O 1
ATOM 1423 N N . PRO A 1 178 ? -8.328 -14.25 -2.008 1 97.25 178 PRO A N 1
ATOM 1424 C CA . PRO A 1 178 ? -8.594 -14.25 -3.447 1 97.25 178 PRO A CA 1
ATOM 1425 C C . PRO A 1 178 ? -9.102 -12.906 -3.957 1 97.25 178 PRO A C 1
ATOM 1427 O O . PRO A 1 178 ? -10.008 -12.312 -3.361 1 97.25 178 PRO A O 1
ATOM 1430 N N . GLY A 1 179 ? -8.453 -12.375 -5.035 1 96.56 179 GLY A N 1
ATOM 1431 C CA . GLY A 1 179 ? -8.836 -11.102 -5.609 1 96.56 179 GLY A CA 1
ATOM 1432 C C . GLY A 1 179 ? -7.996 -9.938 -5.109 1 96.56 179 GLY A C 1
ATOM 1433 O O . GLY A 1 179 ? -8.125 -8.82 -5.605 1 96.56 179 GLY A O 1
ATOM 1434 N N . GLU A 1 180 ? -7.121 -10.156 -4.152 1 96.62 180 GLU A N 1
ATOM 1435 C CA . GLU A 1 180 ? -6.234 -9.109 -3.656 1 96.62 180 GLU A CA 1
ATOM 1436 C C . GLU A 1 180 ? -4.863 -9.188 -4.316 1 96.62 180 GLU A C 1
ATOM 1438 O O . GLU A 1 180 ? -4.34 -10.281 -4.539 1 96.62 180 GLU A O 1
ATOM 1443 N N . MET A 1 181 ? -4.348 -8.023 -4.652 1 97.75 181 MET A N 1
ATOM 1444 C CA . MET A 1 181 ? -2.996 -7.93 -5.199 1 97.75 181 MET A CA 1
ATOM 1445 C C . MET A 1 181 ? -2.145 -6.973 -4.375 1 97.75 181 MET A C 1
ATOM 1447 O O . MET A 1 181 ? -2.613 -5.906 -3.973 1 97.75 181 MET A O 1
ATOM 1451 N N . LEU A 1 182 ? -0.999 -7.398 -4.047 1 97.88 182 LEU A N 1
ATOM 1452 C CA . LEU A 1 182 ? 0.026 -6.582 -3.404 1 97.88 182 LEU A CA 1
ATOM 1453 C C . LEU A 1 182 ? 1.153 -6.258 -4.379 1 97.88 182 LEU A C 1
ATOM 1455 O O . LEU A 1 182 ? 1.826 -7.16 -4.879 1 97.88 182 LEU A O 1
ATOM 1459 N N . ILE A 1 183 ? 1.317 -4.996 -4.688 1 97.5 183 ILE A N 1
ATOM 1460 C CA . ILE A 1 183 ? 2.396 -4.539 -5.555 1 97.5 183 ILE A CA 1
ATOM 1461 C C . ILE A 1 183 ? 3.496 -3.893 -4.715 1 97.5 183 ILE A C 1
ATOM 1463 O O . ILE A 1 183 ? 3.211 -3.1 -3.814 1 97.5 183 ILE A O 1
ATOM 1467 N N . ILE A 1 184 ? 4.754 -4.23 -5.059 1 96.94 184 ILE A N 1
ATOM 1468 C CA . ILE A 1 184 ? 5.844 -3.701 -4.25 1 96.94 184 ILE A CA 1
ATOM 1469 C C . ILE A 1 184 ? 6.977 -3.223 -5.156 1 96.94 184 ILE A C 1
ATOM 1471 O O . ILE A 1 184 ? 7.188 -3.775 -6.238 1 96.94 184 ILE A O 1
ATOM 1475 N N . ASP A 1 185 ? 7.656 -2.184 -4.777 1 95.5 185 ASP A N 1
ATOM 1476 C CA . ASP A 1 185 ? 8.945 -1.791 -5.344 1 95.5 185 ASP A CA 1
ATOM 1477 C C . ASP A 1 185 ? 10.062 -2.701 -4.844 1 95.5 185 ASP A C 1
ATOM 1479 O O . ASP A 1 185 ? 10.492 -2.592 -3.693 1 95.5 185 ASP A O 1
ATOM 1483 N N . ASP A 1 186 ? 10.539 -3.553 -5.684 1 94.25 186 ASP A N 1
ATOM 1484 C CA . ASP A 1 186 ? 11.484 -4.602 -5.316 1 94.25 186 ASP A CA 1
ATOM 1485 C C . ASP A 1 186 ? 12.805 -4.008 -4.836 1 94.25 186 ASP A C 1
ATOM 1487 O O . ASP A 1 186 ? 13.578 -4.676 -4.152 1 94.25 186 ASP A O 1
ATOM 1491 N N . SER A 1 187 ? 13.07 -2.734 -5.152 1 91.94 187 SER A N 1
ATOM 1492 C CA . SER A 1 187 ? 14.32 -2.098 -4.75 1 91.94 187 SER A CA 1
ATOM 1493 C C . SER A 1 187 ? 14.219 -1.509 -3.348 1 91.94 187 SER A C 1
ATOM 1495 O O . SER A 1 187 ? 15.227 -1.157 -2.738 1 91.94 187 SER A O 1
ATOM 1497 N N . LYS A 1 188 ? 13.016 -1.446 -2.816 1 91.75 188 LYS A N 1
ATOM 1498 C CA . LYS A 1 188 ? 12.82 -0.735 -1.555 1 91.75 188 LYS A CA 1
ATOM 1499 C C . LYS A 1 188 ? 12.492 -1.702 -0.423 1 91.75 188 LYS A C 1
ATOM 1501 O O . LYS A 1 188 ? 12.695 -1.388 0.751 1 91.75 188 LYS A O 1
ATOM 1506 N N . VAL A 1 189 ? 11.945 -2.891 -0.775 1 92.75 189 VAL A N 1
ATOM 1507 C CA . VAL A 1 189 ? 11.539 -3.812 0.28 1 92.75 189 VAL A CA 1
ATOM 1508 C C . VAL A 1 189 ? 11.914 -5.242 -0.107 1 92.75 189 VAL A C 1
ATOM 1510 O O . VAL A 1 189 ? 12.031 -5.559 -1.293 1 92.75 189 VAL A O 1
ATOM 1513 N N . PHE A 1 190 ? 12.133 -6.047 0.93 1 92.62 190 PHE A N 1
ATOM 1514 C CA . PHE A 1 190 ? 12.219 -7.496 0.817 1 92.62 190 PHE A CA 1
ATOM 1515 C C . PHE A 1 190 ? 10.875 -8.141 1.133 1 92.62 190 PHE A C 1
ATOM 1517 O O . PHE A 1 190 ? 10.062 -7.578 1.87 1 92.62 190 PHE A O 1
ATOM 1524 N N . HIS A 1 191 ? 10.664 -9.281 0.544 1 95 191 HIS A N 1
ATOM 1525 C CA . HIS A 1 191 ? 9.375 -9.906 0.823 1 95 191 HIS A CA 1
ATOM 1526 C C . HIS A 1 191 ? 9.539 -11.391 1.145 1 95 191 HIS A C 1
ATOM 1528 O O . HIS A 1 191 ? 10.555 -12 0.786 1 95 191 HIS A O 1
ATOM 1534 N N . PHE A 1 192 ? 8.609 -11.883 1.836 1 94.88 192 PHE A N 1
ATOM 1535 C CA . PHE A 1 192 ? 8.516 -13.281 2.262 1 94.88 192 PHE A CA 1
ATOM 1536 C C . PHE A 1 192 ? 7.062 -13.68 2.471 1 94.88 192 PHE A C 1
ATOM 1538 O O . PHE A 1 192 ? 6.246 -12.875 2.924 1 94.88 192 PHE A O 1
ATOM 1545 N N . THR A 1 193 ? 6.773 -14.922 2.1 1 96 193 THR A N 1
ATOM 1546 C CA . THR A 1 193 ? 5.457 -15.469 2.406 1 96 193 THR A CA 1
ATOM 1547 C C . THR A 1 193 ? 5.59 -16.766 3.211 1 96 193 THR A C 1
ATOM 1549 O O . THR A 1 193 ? 6.316 -17.672 2.816 1 96 193 THR A O 1
ATOM 1552 N N . ASP A 1 194 ? 4.836 -16.844 4.293 1 95.62 194 ASP A N 1
ATOM 1553 C CA . ASP A 1 194 ? 4.82 -18.016 5.156 1 95.62 194 ASP A CA 1
ATOM 1554 C C . ASP A 1 194 ? 4.34 -19.25 4.391 1 95.62 194 ASP A C 1
ATOM 1556 O O . ASP A 1 194 ? 3.627 -19.125 3.395 1 95.62 194 ASP A O 1
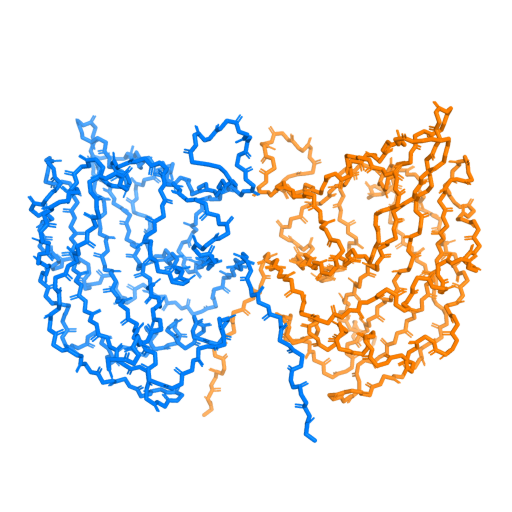ATOM 1560 N N . ALA A 1 195 ? 4.738 -20.391 4.961 1 96.94 195 ALA A N 1
ATOM 1561 C CA . ALA A 1 195 ? 4.18 -21.641 4.445 1 96.94 195 ALA A CA 1
ATOM 1562 C C . ALA A 1 195 ? 2.674 -21.703 4.672 1 96.94 195 ALA A C 1
ATOM 1564 O O . ALA A 1 195 ? 2.168 -21.188 5.672 1 96.94 195 ALA A O 1
ATOM 1565 N N . VAL A 1 196 ? 1.988 -22.312 3.73 1 97.88 196 VAL A N 1
ATOM 1566 C CA . VAL A 1 196 ? 0.57 -22.578 3.943 1 97.88 196 VAL A CA 1
ATOM 1567 C C . VAL A 1 196 ? 0.402 -23.922 4.656 1 97.88 196 VAL A C 1
ATOM 1569 O O . VAL A 1 196 ? 1.25 -24.812 4.535 1 97.88 196 VAL A O 1
ATOM 1572 N N . LYS A 1 197 ? -0.668 -24.047 5.391 1 97.19 197 LYS A N 1
ATOM 1573 C CA . LYS A 1 197 ? -1.006 -25.25 6.141 1 97.19 197 LYS A CA 1
ATOM 1574 C C . LYS A 1 197 ? -2.379 -25.781 5.738 1 97.19 197 LYS A C 1
ATOM 1576 O O . LYS A 1 197 ? -3.322 -25.016 5.562 1 97.19 197 LYS A O 1
ATOM 1581 N N . PRO A 1 198 ? -2.479 -27.125 5.664 1 97.44 198 PRO A N 1
ATOM 1582 C CA . PRO A 1 198 ? -3.752 -27.703 5.223 1 97.44 198 PRO A CA 1
ATOM 1583 C C . PRO A 1 198 ? -4.805 -27.719 6.328 1 97.44 198 PRO A C 1
ATOM 1585 O O . PRO A 1 198 ? -4.465 -27.891 7.504 1 97.44 198 PRO A O 1
ATOM 1588 N N . THR A 1 199 ? -6.016 -27.484 5.984 1 97.19 199 THR A N 1
ATOM 1589 C CA . THR A 1 199 ? -7.133 -27.656 6.91 1 97.19 199 THR A CA 1
ATOM 1590 C C . THR A 1 199 ? -7.859 -28.969 6.645 1 97.19 199 THR A C 1
ATOM 1592 O O . THR A 1 199 ? -8.836 -29.297 7.328 1 97.19 199 THR A O 1
ATOM 1595 N N . SER A 1 200 ? -7.477 -29.641 5.645 1 96.25 200 SER A N 1
ATOM 1596 C CA . SER A 1 200 ? -7.945 -30.969 5.246 1 96.25 200 SER A CA 1
ATOM 1597 C C . SER A 1 200 ? -6.793 -31.844 4.762 1 96.25 200 SER A C 1
ATOM 1599 O O . SER A 1 200 ? -5.633 -31.578 5.09 1 96.25 200 SER A O 1
ATOM 1601 N N . ASP A 1 201 ? -7.133 -32.938 4.066 1 95.94 201 ASP A N 1
ATOM 1602 C CA . ASP A 1 201 ? -6.082 -33.844 3.619 1 95.94 201 ASP A CA 1
ATOM 1603 C C . ASP A 1 201 ? -5.113 -33.125 2.676 1 95.94 201 ASP A C 1
ATOM 1605 O O . ASP A 1 201 ? -3.902 -33.344 2.738 1 95.94 201 ASP A O 1
ATOM 1609 N N . GLU A 1 202 ? -5.68 -32.344 1.809 1 97.38 202 GLU A N 1
ATOM 1610 C CA . GLU A 1 202 ? -4.867 -31.578 0.874 1 97.38 202 GLU A CA 1
ATOM 1611 C C . GLU A 1 202 ? -5.445 -30.188 0.667 1 97.38 202 GLU A C 1
ATOM 1613 O O . GLU A 1 202 ? -6.668 -30.016 0.669 1 97.38 202 GLU A O 1
ATOM 1618 N N . GLY A 1 203 ? -4.551 -29.219 0.61 1 98.12 203 GLY A N 1
ATOM 1619 C CA . GLY A 1 203 ? -4.906 -27.844 0.264 1 98.12 203 GLY A CA 1
ATOM 1620 C C . GLY A 1 203 ? -3.906 -27.188 -0.666 1 98.12 203 GLY A C 1
ATOM 1621 O O . GLY A 1 203 ? -2.824 -27.734 -0.907 1 98.12 203 GLY A O 1
ATOM 1622 N N . TYR A 1 204 ? -4.32 -26.031 -1.235 1 98.25 204 TYR A N 1
ATOM 1623 C CA . TYR A 1 204 ? -3.365 -25.359 -2.109 1 98.25 204 TYR A CA 1
ATOM 1624 C C . TYR A 1 204 ? -3.656 -23.875 -2.184 1 98.25 204 TYR A C 1
ATOM 1626 O O . TYR A 1 204 ? -4.766 -23.422 -1.877 1 98.25 204 TYR A O 1
ATOM 1634 N N . ARG A 1 205 ? -2.656 -23.094 -2.473 1 98.44 205 ARG A N 1
ATOM 1635 C CA . ARG A 1 205 ? -2.689 -21.656 -2.734 1 98.44 205 ARG A CA 1
ATOM 1636 C C . ARG A 1 205 ? -2.277 -21.359 -4.172 1 98.44 205 ARG A C 1
ATOM 1638 O O . ARG A 1 205 ? -1.241 -21.828 -4.641 1 98.44 205 ARG A O 1
ATOM 1645 N N . ASP A 1 206 ? -3.096 -20.656 -4.906 1 98.19 206 ASP A N 1
ATOM 1646 C CA . ASP A 1 206 ? -2.803 -20.234 -6.273 1 98.19 206 ASP A CA 1
ATOM 1647 C C . ASP A 1 206 ? -2.512 -18.734 -6.336 1 98.19 206 ASP A C 1
ATOM 1649 O O . ASP A 1 206 ? -3.348 -17.922 -5.953 1 98.19 206 ASP A O 1
ATOM 1653 N N . VAL A 1 207 ? -1.325 -18.391 -6.895 1 98.19 207 VAL A N 1
ATOM 1654 C CA . VAL A 1 207 ? -0.99 -16.969 -7.008 1 98.19 207 VAL A CA 1
ATOM 1655 C C . VAL A 1 207 ? -0.35 -16.703 -8.367 1 98.19 207 VAL A C 1
ATOM 1657 O O . VAL A 1 207 ? 0.364 -17.547 -8.906 1 98.19 207 VAL A O 1
ATOM 1660 N N . PHE A 1 208 ? -0.692 -15.531 -8.922 1 97.38 208 PHE A N 1
ATOM 1661 C CA . PHE A 1 208 ? 0.168 -14.938 -9.938 1 97.38 208 PHE A CA 1
ATOM 1662 C C . PHE A 1 208 ? 1.227 -14.047 -9.297 1 97.38 208 PHE A C 1
ATOM 1664 O O . PHE A 1 208 ? 0.941 -13.328 -8.336 1 97.38 208 PHE A O 1
ATOM 1671 N N . VAL A 1 209 ? 2.406 -14.125 -9.734 1 97.5 209 VAL A N 1
ATOM 1672 C CA . VAL A 1 209 ? 3.434 -13.133 -9.438 1 97.5 209 VAL A CA 1
ATOM 1673 C C . VAL A 1 209 ? 3.846 -12.422 -10.727 1 97.5 209 VAL A C 1
ATOM 1675 O O . VAL A 1 209 ? 4.406 -13.039 -11.633 1 97.5 209 VAL A O 1
ATOM 1678 N N . PHE A 1 210 ? 3.48 -11.203 -10.805 1 96.69 210 PHE A N 1
ATOM 1679 C CA . PHE A 1 210 ? 3.898 -10.352 -11.914 1 96.69 210 PHE A CA 1
ATOM 1680 C C . PHE A 1 210 ? 5.203 -9.633 -11.586 1 96.69 210 PHE A C 1
ATOM 1682 O O . PHE A 1 210 ? 5.355 -9.086 -10.492 1 96.69 210 PHE A O 1
ATOM 1689 N N . THR A 1 211 ? 6.137 -9.664 -12.523 1 95.88 211 THR A N 1
ATOM 1690 C CA . THR A 1 211 ? 7.359 -8.898 -12.32 1 95.88 211 THR A CA 1
ATOM 1691 C C . THR A 1 211 ? 7.637 -7.996 -13.516 1 95.88 211 THR A C 1
ATOM 1693 O O . THR A 1 211 ? 7.352 -8.367 -14.656 1 95.88 211 THR A O 1
ATOM 1696 N N . GLN A 1 212 ? 8.039 -6.797 -13.297 1 95.25 212 GLN A N 1
ATOM 1697 C CA . GLN A 1 212 ? 8.391 -5.832 -14.336 1 95.25 212 GLN A CA 1
ATOM 1698 C C . GLN A 1 212 ? 9.867 -5.465 -14.266 1 95.25 212 GLN A C 1
ATOM 1700 O O . GLN A 1 212 ? 10.398 -5.176 -13.188 1 95.25 212 GLN A O 1
ATOM 1705 N N . SER A 1 213 ? 10.555 -5.586 -15.375 1 89.25 213 SER A N 1
ATOM 1706 C CA . SER A 1 213 ? 11.945 -5.164 -15.547 1 89.25 213 SER A CA 1
ATOM 1707 C C . SER A 1 213 ? 12.086 -4.203 -16.719 1 89.25 213 SER A C 1
ATOM 1709 O O . SER A 1 213 ? 11.312 -4.262 -17.672 1 89.25 213 SER A O 1
ATOM 1711 N N . THR A 1 214 ? 12.867 -3.115 -16.5 1 76.81 214 THR A N 1
ATOM 1712 C CA . THR A 1 214 ? 13.125 -2.197 -17.609 1 76.81 214 THR A CA 1
ATOM 1713 C C . THR A 1 214 ? 14.148 -2.791 -18.578 1 76.81 214 THR A C 1
ATOM 1715 O O . THR A 1 214 ? 15.055 -3.51 -18.156 1 76.81 214 THR A O 1
ATOM 1718 N N . LEU A 1 215 ? 13.805 -2.828 -19.938 1 60.09 215 LEU A N 1
ATOM 1719 C CA . LEU A 1 215 ? 14.727 -3.299 -20.969 1 60.09 215 LEU A CA 1
ATOM 1720 C C . LEU A 1 215 ? 16.078 -2.59 -20.859 1 60.09 215 LEU A C 1
ATOM 1722 O O . LEU A 1 215 ? 16.125 -1.362 -20.75 1 60.09 215 LEU A O 1
ATOM 1726 N N . MET A 1 216 ? 17.016 -3.188 -20.219 1 45.69 216 MET A N 1
ATOM 1727 C CA . MET A 1 216 ? 18.328 -2.57 -20.453 1 45.69 216 MET A CA 1
ATOM 1728 C C . MET A 1 216 ? 18.562 -2.365 -21.938 1 45.69 216 MET A C 1
ATOM 1730 O O . MET A 1 216 ? 18.281 -3.248 -22.75 1 45.69 216 MET A O 1
ATOM 1734 N N . SER A 1 217 ? 18.25 -1.223 -22.484 1 34.91 217 SER A N 1
ATOM 1735 C CA . SER A 1 217 ? 18.844 -1.013 -23.797 1 34.91 217 SER A CA 1
ATOM 1736 C C . SER A 1 217 ? 20.156 -1.796 -23.938 1 34.91 217 SER A C 1
ATOM 1738 O O . SER A 1 217 ? 21.062 -1.639 -23.141 1 34.91 217 SER A O 1
ATOM 1740 N N . VAL A 1 218 ? 20.125 -2.988 -24.484 1 28.5 218 VAL A N 1
ATOM 1741 C CA . VAL A 1 218 ? 21.375 -3.461 -25.062 1 28.5 218 VAL A CA 1
ATOM 1742 C C . VAL A 1 218 ? 21.859 -2.467 -26.125 1 28.5 218 VAL A C 1
ATOM 1744 O O . VAL A 1 218 ? 21.062 -1.855 -26.828 1 28.5 218 VAL A O 1
ATOM 1747 N N . MET B 1 1 ? -19.641 -1.28 -23.047 1 26.08 1 MET B N 1
ATOM 1748 C CA . MET B 1 1 ? -19.641 -0.645 -21.719 1 26.08 1 MET B CA 1
ATOM 1749 C C . MET B 1 1 ? -18.359 -0.967 -20.969 1 26.08 1 MET B C 1
ATOM 1751 O O . MET B 1 1 ? -18.125 -2.119 -20.594 1 26.08 1 MET B O 1
ATOM 1755 N N . ASN B 1 2 ? -17.203 -0.5 -21.266 1 35.28 2 ASN B N 1
ATOM 1756 C CA . ASN B 1 2 ? -15.852 -0.844 -20.844 1 35.28 2 ASN B CA 1
ATOM 1757 C C . ASN B 1 2 ? -15.734 -0.839 -19.312 1 35.28 2 ASN B C 1
ATOM 1759 O O . ASN B 1 2 ? -15.719 0.225 -18.688 1 35.28 2 ASN B O 1
ATOM 1763 N N . SER B 1 3 ? -16.391 -1.587 -18.719 1 43.12 3 SER B N 1
ATOM 1764 C CA . SER B 1 3 ? -16.562 -1.615 -17.266 1 43.12 3 SER B CA 1
ATOM 1765 C C . SER B 1 3 ? -15.203 -1.519 -16.562 1 43.12 3 SER B C 1
ATOM 1767 O O . SER B 1 3 ? -14.328 -2.361 -16.766 1 43.12 3 SER B O 1
ATOM 1769 N N . LYS B 1 4 ? -14.758 -0.419 -16.469 1 50.28 4 LYS B N 1
ATOM 1770 C CA . LYS B 1 4 ? -13.516 -0.111 -15.758 1 50.28 4 LYS B CA 1
ATOM 1771 C C . LYS B 1 4 ? -13.352 -0.991 -14.523 1 50.28 4 LYS B C 1
ATOM 1773 O O . LYS B 1 4 ? -14.258 -1.074 -13.688 1 50.28 4 LYS B O 1
ATOM 1778 N N . SER B 1 5 ? -12.703 -2.162 -14.75 1 55.44 5 SER B N 1
ATOM 1779 C CA . SER B 1 5 ? -12.312 -2.965 -13.594 1 55.44 5 SER B CA 1
ATOM 1780 C C . SER B 1 5 ? -11.992 -2.084 -12.391 1 55.44 5 SER B C 1
ATOM 1782 O O . SER B 1 5 ? -11.281 -1.083 -12.523 1 55.44 5 SER B O 1
ATOM 1784 N N . LEU B 1 6 ? -12.852 -2.205 -11.281 1 72.69 6 LEU B N 1
ATOM 1785 C CA . LEU B 1 6 ? -12.641 -1.302 -10.156 1 72.69 6 LEU B CA 1
ATOM 1786 C C . LEU B 1 6 ? -11.758 -1.952 -9.094 1 72.69 6 LEU B C 1
ATOM 1788 O O . LEU B 1 6 ? -12.016 -3.082 -8.672 1 72.69 6 LEU B O 1
ATOM 1792 N N . ALA B 1 7 ? -10.484 -1.637 -9.078 1 86.44 7 ALA B N 1
ATOM 1793 C CA . ALA B 1 7 ? -9.625 -1.95 -7.938 1 86.44 7 ALA B CA 1
ATOM 1794 C C . ALA B 1 7 ? -9.758 -0.889 -6.852 1 86.44 7 ALA B C 1
ATOM 1796 O O . ALA B 1 7 ? -9.656 0.309 -7.129 1 86.44 7 ALA B O 1
ATOM 1797 N N . SER B 1 8 ? -10.172 -1.376 -5.688 1 88.06 8 SER B N 1
ATOM 1798 C CA . SER B 1 8 ? -10.266 -0.474 -4.543 1 88.06 8 SER B CA 1
ATOM 1799 C C . SER B 1 8 ? -8.992 -0.518 -3.705 1 88.06 8 SER B C 1
ATOM 1801 O O . SER B 1 8 ? -8.617 -1.573 -3.188 1 88.06 8 SER B O 1
ATOM 1803 N N . PRO B 1 9 ? -8.406 0.576 -3.627 1 92.06 9 PRO B N 1
ATOM 1804 C CA . PRO B 1 9 ? -7.188 0.568 -2.814 1 92.06 9 PRO B CA 1
ATOM 1805 C C . PRO B 1 9 ? -7.465 0.292 -1.338 1 92.06 9 PRO B C 1
ATOM 1807 O O . PRO B 1 9 ? -8.469 0.757 -0.799 1 92.06 9 PRO B O 1
ATOM 1810 N N . ILE B 1 10 ? -6.648 -0.511 -0.724 1 93.25 10 ILE B N 1
ATOM 1811 C CA . ILE B 1 10 ? -6.691 -0.733 0.718 1 93.25 10 ILE B CA 1
ATOM 1812 C C . ILE B 1 10 ? -5.551 0.027 1.392 1 93.25 10 ILE B C 1
ATOM 1814 O O . ILE B 1 10 ? -5.777 0.777 2.344 1 93.25 10 ILE B O 1
ATOM 1818 N N . ILE B 1 11 ? -4.379 -0.153 0.877 1 95 11 ILE B N 1
ATOM 1819 C CA . ILE B 1 11 ? -3.158 0.513 1.317 1 95 11 ILE B CA 1
ATOM 1820 C C . ILE B 1 11 ? -2.34 0.948 0.103 1 95 11 ILE B C 1
ATOM 1822 O O . ILE B 1 11 ? -2.137 0.166 -0.828 1 95 11 ILE B O 1
ATOM 1826 N N . ASN B 1 12 ? -1.971 2.131 0.044 1 96 12 ASN B N 1
ATOM 1827 C CA . ASN B 1 12 ? -1.108 2.658 -1.009 1 96 12 ASN B CA 1
ATOM 1828 C C . ASN B 1 12 ? -0.036 3.586 -0.443 1 96 12 ASN B C 1
ATOM 1830 O O . ASN B 1 12 ? -0.344 4.68 0.036 1 96 12 ASN B O 1
ATOM 1834 N N . LEU B 1 13 ? 1.145 3.139 -0.413 1 96.06 13 LEU B N 1
ATOM 1835 C CA . LEU B 1 13 ? 2.295 3.92 0.026 1 96.06 13 LEU B CA 1
ATOM 1836 C C . LEU B 1 13 ? 3.184 4.293 -1.156 1 96.06 13 LEU B C 1
ATOM 1838 O O . LEU B 1 13 ? 3.592 3.424 -1.93 1 96.06 13 LEU B O 1
ATOM 1842 N N . PHE B 1 14 ? 3.461 5.598 -1.305 1 94.44 14 PHE B N 1
ATOM 1843 C CA . PHE B 1 14 ? 4.336 6.016 -2.395 1 94.44 14 PHE B CA 1
ATOM 1844 C C . PHE B 1 14 ? 5.145 7.242 -1.997 1 94.44 14 PHE B C 1
ATOM 1846 O O . PHE B 1 14 ? 4.883 7.859 -0.963 1 94.44 14 PHE B O 1
ATOM 1853 N N . LYS B 1 15 ? 6.168 7.531 -2.709 1 94.75 15 LYS B N 1
ATOM 1854 C CA . LYS B 1 15 ? 7.035 8.695 -2.523 1 94.75 15 LYS B CA 1
ATOM 1855 C C . LYS B 1 15 ? 7.016 9.594 -3.752 1 94.75 15 LYS B C 1
ATOM 1857 O O . LYS B 1 15 ? 7.117 9.117 -4.883 1 94.75 15 LYS B O 1
ATOM 1862 N N . PHE B 1 16 ? 6.805 10.867 -3.469 1 95.25 16 PHE B N 1
ATOM 1863 C CA . PHE B 1 16 ? 6.848 11.844 -4.547 1 95.25 16 PHE B CA 1
ATOM 1864 C C . PHE B 1 16 ? 8.289 12.195 -4.902 1 95.25 16 PHE B C 1
ATOM 1866 O O . PHE B 1 16 ? 9.172 12.148 -4.047 1 95.25 16 PHE B O 1
ATOM 1873 N N . THR B 1 17 ? 8.469 12.602 -6.152 1 91.5 17 THR B N 1
ATOM 1874 C CA . THR B 1 17 ? 9.758 13.133 -6.57 1 91.5 17 THR B CA 1
ATOM 1875 C C . THR B 1 17 ? 9.844 14.625 -6.293 1 91.5 17 THR B C 1
ATOM 1877 O O . THR B 1 17 ? 10.938 15.172 -6.109 1 91.5 17 THR B O 1
ATOM 1880 N N . GLU B 1 18 ? 8.766 15.25 -6.141 1 92.25 18 GLU B N 1
ATOM 1881 C CA . GLU B 1 18 ? 8.688 16.688 -5.93 1 92.25 18 GLU B CA 1
ATOM 1882 C C . GLU B 1 18 ? 9.195 17.078 -4.543 1 92.25 18 GLU B C 1
ATOM 1884 O O . GLU B 1 18 ? 9.172 16.25 -3.621 1 92.25 18 GLU B O 1
ATOM 1889 N N . ASP B 1 19 ? 9.695 18.281 -4.527 1 92.5 19 ASP B N 1
ATOM 1890 C CA . ASP B 1 19 ? 10.086 18.875 -3.248 1 92.5 19 ASP B CA 1
ATOM 1891 C C . ASP B 1 19 ? 8.914 19.625 -2.613 1 92.5 19 ASP B C 1
ATOM 1893 O O . ASP B 1 19 ? 8.406 20.578 -3.188 1 92.5 19 ASP B O 1
ATOM 1897 N N . PHE B 1 20 ? 8.555 19.234 -1.411 1 94.62 20 PHE B N 1
ATOM 1898 C CA . PHE B 1 20 ? 7.387 19.812 -0.759 1 94.62 20 PHE B CA 1
ATOM 1899 C C . PHE B 1 20 ? 7.805 20.75 0.369 1 94.62 20 PHE B C 1
ATOM 1901 O O . PHE B 1 20 ? 6.961 21.219 1.135 1 94.62 20 PHE B O 1
ATOM 1908 N N . SER B 1 21 ? 9.094 21.094 0.468 1 92.94 21 SER B N 1
ATOM 1909 C CA . SER B 1 21 ? 9.609 21.875 1.587 1 92.94 21 SER B CA 1
ATOM 1910 C C . SER B 1 21 ? 8.992 23.281 1.605 1 92.94 21 SER B C 1
ATOM 1912 O O . SER B 1 21 ? 8.891 23.906 2.664 1 92.94 21 SER B O 1
ATOM 1914 N N . GLY B 1 22 ? 8.555 23.719 0.47 1 92.19 22 GLY B N 1
ATOM 1915 C CA . GLY B 1 22 ? 7.938 25.031 0.387 1 92.19 22 GLY B CA 1
ATOM 1916 C C . GLY B 1 22 ? 6.629 25.141 1.152 1 92.19 22 GLY B C 1
ATOM 1917 O O . GLY B 1 22 ? 6.168 26.234 1.465 1 92.19 22 GLY B O 1
ATOM 1918 N N . LEU B 1 23 ? 6.035 24.047 1.459 1 94.38 23 LEU B N 1
ATOM 1919 C CA . LEU B 1 23 ? 4.75 24.031 2.15 1 94.38 23 LEU B CA 1
ATOM 1920 C C . LEU B 1 23 ? 4.941 24.203 3.652 1 94.38 23 LEU B C 1
ATOM 1922 O O . LEU B 1 23 ? 3.98 24.484 4.375 1 94.38 23 LEU B O 1
ATOM 1926 N N . THR B 1 24 ? 6.148 24.094 4.141 1 93.06 24 THR B N 1
ATOM 1927 C CA . THR B 1 24 ? 6.422 24.125 5.574 1 93.06 24 THR B CA 1
ATOM 1928 C C . THR B 1 24 ? 6.02 25.484 6.164 1 93.06 24 THR B C 1
ATOM 1930 O O . THR B 1 24 ? 5.594 25.562 7.316 1 93.06 24 THR B O 1
ATOM 1933 N N . LYS B 1 25 ? 6.105 26.5 5.387 1 93.06 25 LYS B N 1
ATOM 1934 C CA . LYS B 1 25 ? 5.801 27.844 5.852 1 93.06 25 LYS B CA 1
ATOM 1935 C C . LYS B 1 25 ? 4.363 27.938 6.348 1 93.06 25 LYS B C 1
ATOM 1937 O O . LYS B 1 25 ? 4.066 28.719 7.258 1 93.06 25 LYS B O 1
ATOM 1942 N N . TYR B 1 26 ? 3.461 27.172 5.801 1 93.38 26 TYR B N 1
ATOM 1943 C CA . TYR B 1 26 ? 2.057 27.219 6.191 1 93.38 26 TYR B CA 1
ATOM 1944 C C . TYR B 1 26 ? 1.852 26.578 7.555 1 93.38 26 TYR B C 1
ATOM 1946 O O . TYR B 1 26 ? 0.886 26.891 8.258 1 93.38 26 TYR B O 1
ATOM 1954 N N . PHE B 1 27 ? 2.719 25.672 7.941 1 95.62 27 PHE B N 1
ATOM 1955 C CA . PHE B 1 27 ? 2.627 25.016 9.242 1 95.62 27 PHE B CA 1
ATOM 1956 C C . PHE B 1 27 ? 3.1 25.938 10.352 1 95.62 27 PHE B C 1
ATOM 1958 O O . PHE B 1 27 ? 2.652 25.828 11.492 1 95.62 27 PHE B O 1
ATOM 1965 N N . GLU B 1 28 ? 3.947 26.891 10.023 1 92.94 28 GLU B N 1
ATOM 1966 C CA . GLU B 1 28 ? 4.484 27.844 11 1 92.94 28 GLU B CA 1
ATOM 1967 C C . GLU B 1 28 ? 3.391 28.766 11.531 1 92.94 28 GLU B C 1
ATOM 1969 O O . GLU B 1 28 ? 3.498 29.281 12.641 1 92.94 28 GLU B O 1
ATOM 1974 N N . GLN B 1 29 ? 2.346 28.859 10.836 1 89.56 29 GLN B N 1
ATOM 1975 C CA . GLN B 1 29 ? 1.307 29.828 11.18 1 89.56 29 GLN B CA 1
ATOM 1976 C C . GLN B 1 29 ? 0.092 29.125 11.789 1 89.56 29 GLN B C 1
ATOM 1978 O O . GLN B 1 29 ? -0.894 29.781 12.141 1 89.56 29 GLN B O 1
ATOM 1983 N N . LEU B 1 30 ? 0.148 27.859 11.938 1 93.62 30 LEU B N 1
ATOM 1984 C CA . LEU B 1 30 ? -1.003 27.109 12.43 1 93.62 30 LEU B CA 1
ATOM 1985 C C . LEU B 1 30 ? -1.236 27.391 13.914 1 93.62 30 LEU B C 1
ATOM 1987 O O . LEU B 1 30 ? -0.292 27.391 14.703 1 93.62 30 LEU B O 1
ATOM 1991 N N . PRO B 1 31 ? -2.479 27.688 14.25 1 92.81 31 PRO B N 1
ATOM 1992 C CA . PRO B 1 31 ? -2.775 27.859 15.672 1 92.81 31 PRO B CA 1
ATOM 1993 C C . PRO B 1 31 ? -2.699 26.547 16.438 1 92.81 31 PRO B C 1
ATOM 1995 O O . PRO B 1 31 ? -2.787 25.469 15.844 1 92.81 31 PRO B O 1
ATOM 1998 N N . VAL B 1 32 ? -2.588 26.641 17.75 1 94.12 32 VAL B N 1
ATOM 1999 C CA . VAL B 1 32 ? -2.609 25.484 18.641 1 94.12 32 VAL B CA 1
ATOM 2000 C C . VAL B 1 32 ? -3.98 24.812 18.594 1 94.12 32 VAL B C 1
ATOM 2002 O O . VAL B 1 32 ? -5.008 25.484 18.516 1 94.12 32 VAL B O 1
ATOM 2005 N N . ASP B 1 33 ? -3.986 23.453 18.531 1 91.62 33 ASP B N 1
ATOM 2006 C CA . ASP B 1 33 ? -5.223 22.688 18.609 1 91.62 33 ASP B CA 1
ATOM 2007 C C . ASP B 1 33 ? -5.871 22.828 19.984 1 91.62 33 ASP B C 1
ATOM 2009 O O . ASP B 1 33 ? -5.344 22.328 20.984 1 91.62 33 ASP B O 1
ATOM 2013 N N . PRO B 1 34 ? -6.992 23.469 20.094 1 87.81 34 PRO B N 1
ATOM 2014 C CA . PRO B 1 34 ? -7.578 23.703 21.406 1 87.81 34 PRO B CA 1
ATOM 2015 C C . PRO B 1 34 ? -8.195 22.453 22.016 1 87.81 34 PRO B C 1
ATOM 2017 O O . PRO B 1 34 ? -8.539 22.438 23.203 1 87.81 34 PRO B O 1
ATOM 2020 N N . TYR B 1 35 ? -8.289 21.438 21.312 1 87.75 35 TYR B N 1
ATOM 2021 C CA . TYR B 1 35 ? -8.992 20.234 21.766 1 87.75 35 TYR B CA 1
ATOM 2022 C C . TYR B 1 35 ? -8.016 19.172 22.234 1 87.75 35 TYR B C 1
ATOM 2024 O O . TYR B 1 35 ? -8.43 18.094 22.672 1 87.75 35 TYR B O 1
ATOM 2032 N N . VAL B 1 36 ? -6.762 19.391 22.109 1 87.31 36 VAL B N 1
ATOM 2033 C CA . VAL B 1 36 ? -5.723 18.484 22.594 1 87.31 36 VAL B CA 1
ATOM 2034 C C . VAL B 1 36 ? -4.926 19.156 23.703 1 87.31 36 VAL B C 1
ATOM 2036 O O . VAL B 1 36 ? -4.246 20.156 23.484 1 87.31 36 VAL B O 1
ATOM 2039 N N . PRO B 1 37 ? -4.984 18.625 24.875 1 87.56 37 PRO B N 1
ATOM 2040 C CA . PRO B 1 37 ? -4.246 19.234 25.984 1 87.56 37 PRO B CA 1
ATOM 2041 C C . PRO B 1 37 ? -2.732 19.188 25.781 1 87.56 37 PRO B C 1
ATOM 2043 O O . PRO B 1 37 ? -2.209 18.219 25.234 1 87.56 37 PRO B O 1
ATOM 2046 N N . GLY B 1 38 ? -2.016 20.297 26.266 1 90.25 38 GLY B N 1
ATOM 2047 C CA . GLY B 1 38 ? -0.561 20.297 26.266 1 90.25 38 GLY B CA 1
ATOM 2048 C C . GLY B 1 38 ? 0.039 21.281 25.281 1 90.25 38 GLY B C 1
ATOM 2049 O O . GLY B 1 38 ? 1.246 21.531 25.297 1 90.25 38 GLY B O 1
ATOM 2050 N N . ASN B 1 39 ? -0.768 21.781 24.406 1 92.19 39 ASN B N 1
ATOM 2051 C CA . ASN B 1 39 ? -0.405 22.844 23.484 1 92.19 39 ASN B CA 1
ATOM 2052 C C . ASN B 1 39 ? 0.735 22.422 22.562 1 92.19 39 ASN B C 1
ATOM 2054 O O . ASN B 1 39 ? 1.561 23.234 22.156 1 92.19 39 ASN B O 1
ATOM 2058 N N . TYR B 1 40 ? 0.893 21.156 22.281 1 96.06 40 TYR B N 1
ATOM 2059 C CA . TYR B 1 40 ? 1.999 20.672 21.453 1 96.06 40 TYR B CA 1
ATOM 2060 C C . TYR B 1 40 ? 1.543 20.406 20.031 1 96.06 40 TYR B C 1
ATOM 2062 O O . TYR B 1 40 ? 2.367 20.203 19.141 1 96.06 40 TYR B O 1
ATOM 2070 N N . ARG B 1 41 ? 0.242 20.422 19.906 1 95.06 41 ARG B N 1
ATOM 2071 C CA . ARG B 1 41 ? -0.282 20.125 18.578 1 95.06 41 ARG B CA 1
ATOM 2072 C C . ARG B 1 41 ? -0.947 21.359 17.969 1 95.06 41 ARG B C 1
ATOM 2074 O O . ARG B 1 41 ? -1.701 22.062 18.641 1 95.06 41 ARG B O 1
ATOM 2081 N N . HIS B 1 42 ? -0.57 21.625 16.75 1 95.56 42 HIS B N 1
ATOM 2082 C CA . HIS B 1 42 ? -1.196 22.672 15.945 1 95.56 42 HIS B CA 1
ATOM 2083 C C . HIS B 1 42 ? -2.043 22.078 14.828 1 95.56 42 HIS B C 1
ATOM 2085 O O . HIS B 1 42 ? -1.668 21.062 14.227 1 95.56 42 HIS B O 1
ATOM 2091 N N . HIS B 1 43 ? -3.166 22.641 14.586 1 94.31 43 HIS B N 1
ATOM 2092 C CA . HIS B 1 43 ? -4.117 22.031 13.664 1 94.31 43 HIS B CA 1
ATOM 2093 C C . HIS B 1 43 ? -4.844 23.094 12.836 1 94.31 43 HIS B C 1
ATOM 2095 O O . HIS B 1 43 ? -5.25 24.125 13.367 1 94.31 43 HIS B O 1
ATOM 2101 N N . GLY B 1 44 ? -4.887 22.875 11.586 1 92.38 44 GLY B N 1
ATOM 2102 C CA . GLY B 1 44 ? -5.75 23.609 10.664 1 92.38 44 GLY B CA 1
ATOM 2103 C C . GLY B 1 44 ? -6.57 22.703 9.773 1 92.38 44 GLY B C 1
ATOM 2104 O O . GLY B 1 44 ? -6.164 21.578 9.477 1 92.38 44 GLY B O 1
ATOM 2105 N N . LEU B 1 45 ? -7.793 23.203 9.312 1 92.19 45 LEU B N 1
ATOM 2106 C CA . LEU B 1 45 ? -8.688 22.375 8.508 1 92.19 45 LEU B CA 1
ATOM 2107 C C . LEU B 1 45 ? -9.375 23.203 7.43 1 92.19 45 LEU B C 1
ATOM 2109 O O . LEU B 1 45 ? -9.852 24.312 7.699 1 92.19 45 LEU B O 1
ATOM 2113 N N . SER B 1 46 ? -9.352 22.734 6.277 1 88.5 46 SER B N 1
ATOM 2114 C CA . SER B 1 46 ? -10.148 23.281 5.184 1 88.5 46 SER B CA 1
ATOM 2115 C C . SER B 1 46 ? -10.844 22.156 4.406 1 88.5 46 SER B C 1
ATOM 2117 O O . SER B 1 46 ? -10.328 21.047 4.309 1 88.5 46 SER B O 1
ATOM 2119 N N . CYS B 1 47 ? -11.945 22.469 3.893 1 89.19 47 CYS B N 1
ATOM 2120 C CA . CYS B 1 47 ? -12.727 21.5 3.117 1 89.19 47 CYS B CA 1
ATOM 2121 C C . CYS B 1 47 ? -12.898 21.984 1.681 1 89.19 47 CYS B C 1
ATOM 2123 O O . CYS B 1 47 ? -13.188 23.156 1.443 1 89.19 47 CYS B O 1
ATOM 2125 N N . PHE B 1 48 ? -12.703 21.094 0.781 1 88.25 48 PHE B N 1
ATOM 2126 C CA . PHE B 1 48 ? -12.844 21.406 -0.636 1 88.25 48 PHE B CA 1
ATOM 2127 C C . PHE B 1 48 ? -13.711 20.359 -1.335 1 88.25 48 PHE B C 1
ATOM 2129 O O . PHE B 1 48 ? -13.773 19.203 -0.905 1 88.25 48 PHE B O 1
ATOM 2136 N N . LYS B 1 49 ? -14.328 20.812 -2.357 1 89.12 49 LYS B N 1
ATOM 2137 C CA . LYS B 1 49 ? -15.039 19.922 -3.27 1 89.12 49 LYS B CA 1
ATOM 2138 C C . LYS B 1 49 ? -14.219 19.672 -4.531 1 89.12 49 LYS B C 1
ATOM 2140 O O . LYS B 1 49 ? -13.688 20.594 -5.141 1 89.12 49 LYS B O 1
ATOM 2145 N N . TYR B 1 50 ? -14.133 18.391 -4.812 1 89.69 50 TYR B N 1
ATOM 2146 C CA . TYR B 1 50 ? -13.422 18 -6.023 1 89.69 50 TYR B CA 1
ATOM 2147 C C . TYR B 1 50 ? -14.273 18.25 -7.262 1 89.69 50 TYR B C 1
ATOM 2149 O O . TYR B 1 50 ? -15.266 17.547 -7.492 1 89.69 50 TYR B O 1
ATOM 2157 N N . THR B 1 51 ? -13.969 19.234 -8.133 1 87.25 51 THR B N 1
ATOM 2158 C CA . THR B 1 51 ? -14.867 19.656 -9.195 1 87.25 51 THR B CA 1
ATOM 2159 C C . THR B 1 51 ? -14.32 19.25 -10.562 1 87.25 51 THR B C 1
ATOM 2161 O O . THR B 1 51 ? -15.078 19 -11.5 1 87.25 51 THR B O 1
ATOM 2164 N N . ASP B 1 52 ? -13.016 19.344 -10.789 1 80.06 52 ASP B N 1
ATOM 2165 C CA . ASP B 1 52 ? -12.359 18.922 -12.023 1 80.06 52 ASP B CA 1
ATOM 2166 C C . ASP B 1 52 ? -10.891 18.59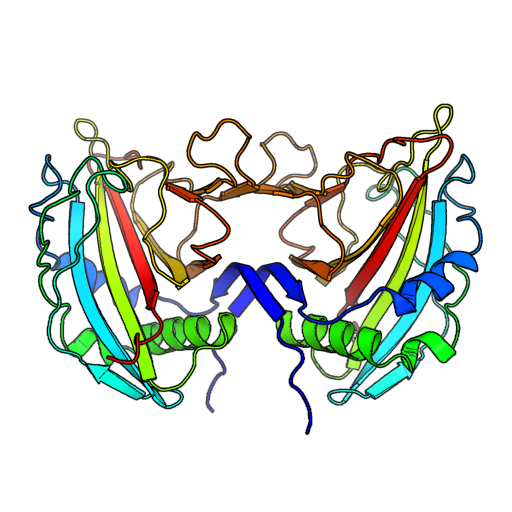4 -11.781 1 80.06 52 ASP B C 1
ATOM 2168 O O . ASP B 1 52 ? -10.344 18.891 -10.711 1 80.06 52 ASP B O 1
ATOM 2172 N N . HIS B 1 53 ? -10.266 17.875 -12.672 1 69.19 53 HIS B N 1
ATOM 2173 C CA . HIS B 1 53 ? -8.891 17.406 -12.555 1 69.19 53 HIS B CA 1
ATOM 2174 C C . HIS B 1 53 ? -7.965 18.547 -12.133 1 69.19 53 HIS B C 1
ATOM 2176 O O . HIS B 1 53 ? -6.957 18.812 -12.789 1 69.19 53 HIS B O 1
ATOM 2182 N N . ASN B 1 54 ? -8.203 19.359 -11.242 1 69.19 54 ASN B N 1
ATOM 2183 C CA . ASN B 1 54 ? -7.344 20.406 -10.672 1 69.19 54 ASN B CA 1
ATOM 2184 C C . ASN B 1 54 ? -8.156 21.562 -10.133 1 69.19 54 ASN B C 1
ATOM 2186 O O . ASN B 1 54 ? -7.609 22.625 -9.82 1 69.19 54 ASN B O 1
ATOM 2190 N N . LEU B 1 55 ? -9.336 21.328 -10.195 1 71.5 55 LEU B N 1
ATOM 2191 C CA . LEU B 1 55 ? -10.18 22.406 -9.703 1 71.5 55 LEU B CA 1
ATOM 2192 C C . LEU B 1 55 ? -10.82 22.031 -8.375 1 71.5 55 LEU B C 1
ATOM 2194 O O . LEU B 1 55 ? -11.367 20.938 -8.227 1 71.5 55 LEU B O 1
ATOM 2198 N N . TRP B 1 56 ? -10.617 22.938 -7.508 1 83.19 56 TRP B N 1
ATOM 2199 C CA . TRP B 1 56 ? -11.094 22.75 -6.141 1 83.19 56 TRP B CA 1
ATOM 2200 C C . TRP B 1 56 ? -11.953 23.938 -5.699 1 83.19 56 TRP B C 1
ATOM 2202 O O . TRP B 1 56 ? -11.586 25.094 -5.922 1 83.19 56 TRP B O 1
ATOM 2212 N N . GLU B 1 57 ? -13.102 23.625 -5.176 1 85.94 57 GLU B N 1
ATOM 2213 C CA . GLU B 1 57 ? -13.961 24.656 -4.613 1 85.94 57 GLU B CA 1
ATOM 2214 C C . GLU B 1 57 ? -13.945 24.625 -3.088 1 85.94 57 GLU B C 1
ATOM 2216 O O . GLU B 1 57 ? -14.344 23.625 -2.48 1 85.94 57 GLU B O 1
ATOM 2221 N N . LYS B 1 58 ? -13.508 25.703 -2.582 1 87.06 58 LYS B N 1
ATOM 2222 C CA . LYS B 1 58 ? -13.516 25.781 -1.123 1 87.06 58 LYS B CA 1
ATOM 2223 C C . LYS B 1 58 ? -14.945 25.719 -0.579 1 87.06 58 LYS B C 1
ATOM 2225 O O . LYS B 1 58 ? -15.852 26.359 -1.12 1 87.06 58 LYS B O 1
ATOM 2230 N N . GLN B 1 59 ? -15.078 24.875 0.417 1 86.12 59 GLN B N 1
ATOM 2231 C CA . GLN B 1 59 ? -16.375 24.734 1.064 1 86.12 59 GLN B CA 1
ATOM 2232 C C . GLN B 1 59 ? -16.422 25.5 2.389 1 86.12 59 GLN B C 1
ATOM 2234 O O . GLN B 1 59 ? -15.375 25.906 2.91 1 86.12 59 GLN B O 1
ATOM 2239 N N . ALA B 1 60 ? -17.688 25.688 2.836 1 81.12 60 ALA B N 1
ATOM 2240 C CA . ALA B 1 60 ? -17.844 26.328 4.137 1 81.12 60 ALA B CA 1
ATOM 2241 C C . ALA B 1 60 ? -17.156 25.516 5.234 1 81.12 60 ALA B C 1
ATOM 2243 O O . ALA B 1 60 ? -17.094 24.281 5.156 1 81.12 60 ALA B O 1
ATOM 2244 N N . HIS B 1 61 ? -16.625 26.312 6.074 1 76.31 61 HIS B N 1
ATOM 2245 C CA . HIS B 1 61 ? -15.961 25.672 7.207 1 76.31 61 HIS B CA 1
ATOM 2246 C C . HIS B 1 61 ? -16.922 24.766 7.961 1 76.31 61 HIS B C 1
ATOM 2248 O O . HIS B 1 61 ? -18.078 25.109 8.172 1 76.31 61 HIS B O 1
ATOM 2254 N N . LYS B 1 62 ? -16.406 23.484 8.133 1 72.88 62 LYS B N 1
ATOM 2255 C CA . LYS B 1 62 ? -17.266 22.547 8.852 1 72.88 62 LYS B CA 1
ATOM 2256 C C . LYS B 1 62 ? -16.609 22.094 10.156 1 72.88 62 LYS B C 1
ATOM 2258 O O . LYS B 1 62 ? -15.391 22.203 10.32 1 72.88 62 LYS B O 1
ATOM 2263 N N . TYR B 1 63 ? -17.516 21.844 11.062 1 72.06 63 TYR B N 1
ATOM 2264 C CA . TYR B 1 63 ? -17.031 21.203 12.281 1 72.06 63 TYR B CA 1
ATOM 2265 C C . TYR B 1 63 ? -16.828 19.703 12.07 1 72.06 63 TYR B C 1
ATOM 2267 O O . TYR B 1 63 ? -17.406 19.125 11.148 1 72.06 63 TYR B O 1
ATOM 2275 N N . ILE B 1 64 ? -15.883 19.203 12.758 1 74.88 64 ILE B N 1
ATOM 2276 C CA . ILE B 1 64 ? -15.703 17.75 12.805 1 74.88 64 ILE B CA 1
ATOM 2277 C C . ILE B 1 64 ? -16.391 17.188 14.039 1 74.88 64 ILE B C 1
ATOM 2279 O O . ILE B 1 64 ? -16.234 17.719 15.141 1 74.88 64 ILE B O 1
ATOM 2283 N N . PHE B 1 65 ? -17.281 16.281 13.766 1 67.44 65 PHE B N 1
ATOM 2284 C CA . PHE B 1 65 ? -17.938 15.586 14.867 1 67.44 65 PHE B CA 1
ATOM 2285 C C . PHE B 1 65 ? -17.656 14.094 14.828 1 67.44 65 PHE B C 1
ATOM 2287 O O . PHE B 1 65 ? -17.828 13.453 13.789 1 67.44 65 PHE B O 1
ATOM 2294 N N . GLN B 1 66 ? -16.953 13.672 15.859 1 66.19 66 GLN B N 1
ATOM 2295 C CA . GLN B 1 66 ? -16.75 12.234 16.016 1 66.19 66 GLN B CA 1
ATOM 2296 C C . GLN B 1 66 ? -17.422 11.727 17.297 1 66.19 66 GLN B C 1
ATOM 2298 O O . GLN B 1 66 ? -17.469 12.438 18.297 1 66.19 66 GLN B O 1
ATOM 2303 N N . ASP B 1 67 ? -18.125 10.547 17.078 1 64.75 67 ASP B N 1
ATOM 2304 C CA . ASP B 1 67 ? -18.812 9.984 18.234 1 64.75 67 ASP B CA 1
ATOM 2305 C C . ASP B 1 67 ? -17.844 9.695 19.375 1 64.75 67 ASP B C 1
ATOM 2307 O O . ASP B 1 67 ? -16.641 9.508 19.125 1 64.75 67 ASP B O 1
ATOM 2311 N N . ASP B 1 68 ? -18.281 9.727 20.578 1 61.69 68 ASP B N 1
ATOM 2312 C CA . ASP B 1 68 ? -17.5 9.484 21.781 1 61.69 68 ASP B CA 1
ATOM 2313 C C . ASP B 1 68 ? -16.875 8.094 21.75 1 61.69 68 ASP B C 1
ATOM 2315 O O . ASP B 1 68 ? -15.781 7.887 22.297 1 61.69 68 ASP B O 1
ATOM 2319 N N . LYS B 1 69 ? -17.562 7.188 21.188 1 59 69 LYS B N 1
ATOM 2320 C CA . LYS B 1 69 ? -17.062 5.812 21.188 1 59 69 LYS B CA 1
ATOM 2321 C C . LYS B 1 69 ? -15.852 5.676 20.266 1 59 69 LYS B C 1
ATOM 2323 O O . LYS B 1 69 ? -14.984 4.832 20.516 1 59 69 LYS B O 1
ATOM 2328 N N . THR B 1 70 ? -15.797 6.645 19.406 1 59.56 70 THR B N 1
ATOM 2329 C CA . THR B 1 70 ? -14.75 6.535 18.391 1 59.56 70 THR B CA 1
ATOM 2330 C C . THR B 1 70 ? -13.508 7.32 18.812 1 59.56 70 THR B C 1
ATOM 2332 O O . THR B 1 70 ? -12.383 6.941 18.469 1 59.56 70 THR B O 1
ATOM 2335 N N . ASN B 1 71 ? -13.773 8.43 19.562 1 59.62 71 ASN B N 1
ATOM 2336 C CA . ASN B 1 71 ? -12.68 9.305 19.969 1 59.62 71 ASN B CA 1
ATOM 2337 C C . ASN B 1 71 ? -12.805 9.727 21.422 1 59.62 71 ASN B C 1
ATOM 2339 O O . ASN B 1 71 ? -13.516 10.68 21.75 1 59.62 71 ASN B O 1
ATOM 2343 N N . PRO B 1 72 ? -12.062 9.016 22.25 1 62.31 72 PRO B N 1
ATOM 2344 C CA . PRO B 1 72 ? -12.211 9.297 23.688 1 62.31 72 PRO B CA 1
ATOM 2345 C C . PRO B 1 72 ? -11.672 10.672 24.078 1 62.31 72 PRO B C 1
ATOM 2347 O O . PRO B 1 72 ? -12 11.188 25.141 1 62.31 72 PRO B O 1
ATOM 2350 N N . VAL B 1 73 ? -10.867 11.219 23.25 1 62.84 73 VAL B N 1
ATOM 2351 C CA . VAL B 1 73 ? -10.242 12.484 23.609 1 62.84 73 VAL B CA 1
ATOM 2352 C C . VAL B 1 73 ? -11.164 13.641 23.234 1 62.84 73 VAL B C 1
ATOM 2354 O O . VAL B 1 73 ? -11.422 14.523 24.062 1 62.84 73 VAL B O 1
ATOM 2357 N N . ALA B 1 74 ? -11.664 13.68 22.062 1 61.62 74 ALA B N 1
ATOM 2358 C CA . ALA B 1 74 ? -12.453 14.805 21.578 1 61.62 74 ALA B CA 1
ATOM 2359 C C . ALA B 1 74 ? -13.82 14.336 21.078 1 61.62 74 ALA B C 1
ATOM 2361 O O . ALA B 1 74 ? -14.5 15.062 20.359 1 61.62 74 ALA B O 1
ATOM 2362 N N . GLY B 1 75 ? -14.117 13.102 21.469 1 68.19 75 GLY B N 1
ATOM 2363 C CA . GLY B 1 75 ? -15.406 12.578 21.047 1 68.19 75 GLY B CA 1
ATOM 2364 C C . GLY B 1 75 ? -16.578 13.32 21.672 1 68.19 75 GLY B C 1
ATOM 2365 O O . GLY B 1 75 ? -16.484 13.805 22.797 1 68.19 75 GLY B O 1
ATOM 2366 N N . GLY B 1 76 ? -17.672 13.484 20.891 1 68.31 76 GLY B N 1
ATOM 2367 C CA . GLY B 1 76 ? -18.906 14.086 21.375 1 68.31 76 GLY B CA 1
ATOM 2368 C C . GLY B 1 76 ? -18.891 15.602 21.312 1 68.31 76 GLY B C 1
ATOM 2369 O O . GLY B 1 76 ? -19.812 16.25 21.797 1 68.31 76 GLY B O 1
ATOM 2370 N N . ILE B 1 77 ? -17.781 16.156 20.891 1 69.06 77 ILE B N 1
ATOM 2371 C CA . ILE B 1 77 ? -17.672 17.609 20.797 1 69.06 77 ILE B CA 1
ATOM 2372 C C . ILE B 1 77 ? -17.5 18.031 19.344 1 69.06 77 ILE B C 1
ATOM 2374 O O . ILE B 1 77 ? -16.797 17.375 18.578 1 69.06 77 ILE B O 1
ATOM 2378 N N . LYS B 1 78 ? -18.25 19.031 18.938 1 74.44 78 LYS B N 1
ATOM 2379 C CA . LYS B 1 78 ? -18.031 19.672 17.641 1 74.44 78 LYS B CA 1
ATOM 2380 C C . LYS B 1 78 ? -16.734 20.469 17.641 1 74.44 78 LYS B C 1
ATOM 2382 O O . LYS B 1 78 ? -16.547 21.375 18.438 1 74.44 78 LYS B O 1
ATOM 2387 N N . ARG B 1 79 ? -15.891 20 16.828 1 77.38 79 ARG B N 1
ATOM 2388 C CA . ARG B 1 79 ? -14.602 20.688 16.766 1 77.38 79 ARG B CA 1
ATOM 2389 C C . ARG B 1 79 ? -14.531 21.594 15.539 1 77.38 79 ARG B C 1
ATOM 2391 O O . ARG B 1 79 ? -14.859 21.172 14.43 1 77.38 79 ARG B O 1
ATOM 2398 N N . GLU B 1 80 ? -14.172 22.891 15.844 1 78.94 80 GLU B N 1
ATOM 2399 C CA . GLU B 1 80 ? -13.977 23.859 14.781 1 78.94 80 GLU B CA 1
ATOM 2400 C C . GLU B 1 80 ? -12.516 24.281 14.68 1 78.94 80 GLU B C 1
ATOM 2402 O O . GLU B 1 80 ? -11.945 24.812 15.633 1 78.94 80 GLU B O 1
ATOM 2407 N N . TYR B 1 81 ? -11.969 23.938 13.562 1 81.44 81 TYR B N 1
ATOM 2408 C CA . TYR B 1 81 ? -10.562 24.297 13.359 1 81.44 81 TYR B CA 1
ATOM 2409 C C . TYR B 1 81 ? -10.438 25.484 12.43 1 81.44 81 TYR B C 1
ATOM 2411 O O . TYR B 1 81 ? -11.281 25.703 11.562 1 81.44 81 TY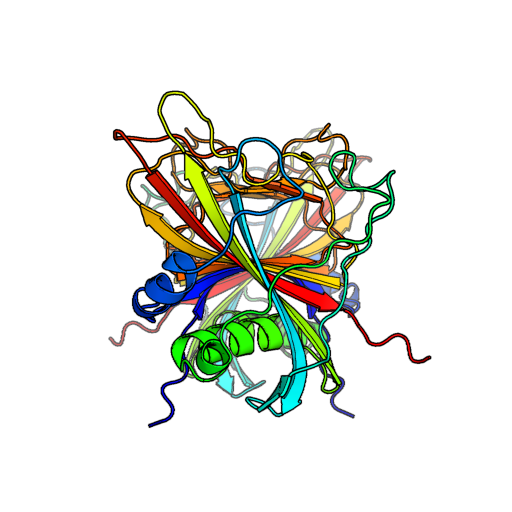R B O 1
ATOM 2419 N N . PRO B 1 82 ? -9.398 26.297 12.758 1 78.19 82 PRO B N 1
ATOM 2420 C CA . PRO B 1 82 ? -9.18 27.422 11.836 1 78.19 82 PRO B CA 1
ATOM 2421 C C . PRO B 1 82 ? -8.938 26.969 10.398 1 78.19 82 PRO B C 1
ATOM 2423 O O . PRO B 1 82 ? -8.414 25.891 10.172 1 78.19 82 PRO B O 1
ATOM 2426 N N . VAL B 1 83 ? -9.398 27.812 9.539 1 69.06 83 VAL B N 1
ATOM 2427 C CA . VAL B 1 83 ? -9.219 27.578 8.109 1 69.06 83 VAL B CA 1
ATOM 2428 C C . VAL B 1 83 ? -7.758 27.797 7.727 1 69.06 83 VAL B C 1
ATOM 2430 O O . VAL B 1 83 ? -7.098 28.688 8.258 1 69.06 83 VAL B O 1
ATOM 2433 N N . ILE B 1 84 ? -7.445 26.891 6.812 1 71.56 84 ILE B N 1
ATOM 2434 C CA . ILE B 1 84 ? -6.102 27.016 6.258 1 71.56 84 ILE B CA 1
ATOM 2435 C C . ILE B 1 84 ? -6.023 28.266 5.371 1 71.56 84 ILE B C 1
ATOM 2437 O O . ILE B 1 84 ? -7.039 28.719 4.844 1 71.56 84 ILE B O 1
ATOM 2441 N N . ASP B 1 85 ? -4.84 28.891 5.215 1 75 85 ASP B N 1
ATOM 2442 C CA . ASP B 1 85 ? -4.539 30.016 4.328 1 75 85 ASP B CA 1
ATOM 2443 C C . ASP B 1 85 ? -5.109 29.781 2.932 1 75 85 ASP B C 1
ATOM 2445 O O . ASP B 1 85 ? -4.91 28.703 2.346 1 75 85 ASP B O 1
ATOM 2449 N N . ASP B 1 86 ? -5.848 30.75 2.453 1 77.56 86 ASP B N 1
ATOM 2450 C CA . ASP B 1 86 ? -6.473 30.656 1.137 1 77.56 86 ASP B CA 1
ATOM 2451 C C . ASP B 1 86 ? -5.422 30.453 0.046 1 77.56 86 ASP B C 1
ATOM 2453 O O . ASP B 1 86 ? -5.719 29.906 -1.011 1 77.56 86 ASP B O 1
ATOM 2457 N N . GLN B 1 87 ? -4.258 30.844 0.396 1 84.25 87 GLN B N 1
ATOM 2458 C CA . GLN B 1 87 ? -3.201 30.734 -0.602 1 84.25 87 GLN B CA 1
ATOM 2459 C C . GLN B 1 87 ? -2.693 29.297 -0.708 1 84.25 87 GLN B C 1
ATOM 2461 O O . GLN B 1 87 ? -2.012 28.953 -1.672 1 84.25 87 GLN B O 1
ATOM 2466 N N . LEU B 1 88 ? -3.053 28.484 0.247 1 85 88 LEU B N 1
ATOM 2467 C CA . LEU B 1 88 ? -2.52 27.125 0.314 1 85 88 LEU B CA 1
ATOM 2468 C C . LEU B 1 88 ? -2.961 26.312 -0.896 1 85 88 LEU B C 1
ATOM 2470 O O . LEU B 1 88 ? -2.154 25.594 -1.497 1 85 88 LEU B O 1
ATOM 2474 N N . ILE B 1 89 ? -4.227 26.5 -1.292 1 83.25 89 ILE B N 1
ATOM 2475 C CA . ILE B 1 89 ? -4.785 25.656 -2.348 1 83.25 89 ILE B CA 1
ATOM 2476 C C . ILE B 1 89 ? -4.172 26.047 -3.691 1 83.25 89 ILE B C 1
ATOM 2478 O O . ILE B 1 89 ? -4.293 25.312 -4.672 1 83.25 89 ILE B O 1
ATOM 2482 N N . ASP B 1 90 ? -3.498 27.203 -3.709 1 86.62 90 ASP B N 1
ATOM 2483 C CA . ASP B 1 90 ? -2.885 27.672 -4.949 1 86.62 90 ASP B CA 1
ATOM 2484 C C . ASP B 1 90 ? -1.445 27.172 -5.07 1 86.62 90 ASP B C 1
ATOM 2486 O O . ASP B 1 90 ? -0.812 27.328 -6.113 1 86.62 90 ASP B O 1
ATOM 2490 N N . GLU B 1 91 ? -0.93 26.531 -4.043 1 90.38 91 GLU B N 1
ATOM 2491 C CA . GLU B 1 91 ? 0.42 25.984 -4.09 1 90.38 91 GLU B CA 1
ATOM 2492 C C . GLU B 1 91 ? 0.503 24.812 -5.07 1 90.38 91 GLU B C 1
ATOM 2494 O O . GLU B 1 91 ? -0.201 23.812 -4.918 1 90.38 91 GLU B O 1
ATOM 2499 N N . PRO B 1 92 ? 1.381 24.906 -6.059 1 90.88 92 PRO B N 1
ATOM 2500 C CA . PRO B 1 92 ? 1.454 23.859 -7.078 1 90.88 92 PRO B CA 1
ATOM 2501 C C . PRO B 1 92 ? 1.768 22.484 -6.488 1 90.88 92 PRO B C 1
ATOM 2503 O O . PRO B 1 92 ? 1.188 21.484 -6.91 1 90.88 92 PRO B O 1
ATOM 2506 N N . THR B 1 93 ? 2.621 22.438 -5.523 1 92.75 93 THR B N 1
ATOM 2507 C CA . THR B 1 93 ? 3.018 21.156 -4.969 1 92.75 93 THR B CA 1
ATOM 2508 C C . THR B 1 93 ? 1.863 20.516 -4.203 1 92.75 93 THR B C 1
ATOM 2510 O O . THR B 1 93 ? 1.691 19.297 -4.23 1 92.75 93 THR B O 1
ATOM 2513 N N . LEU B 1 94 ? 1.053 21.344 -3.531 1 92.19 94 LEU B N 1
ATOM 2514 C CA . LEU B 1 94 ? -0.107 20.781 -2.846 1 92.19 94 LEU B CA 1
ATOM 2515 C C . LEU B 1 94 ? -1.109 20.219 -3.844 1 92.19 94 LEU B C 1
ATOM 2517 O O . LEU B 1 94 ? -1.692 19.156 -3.609 1 92.19 94 LEU B O 1
ATOM 2521 N N . LYS B 1 95 ? -1.281 20.891 -4.918 1 90.94 95 LYS B N 1
ATOM 2522 C CA . LYS B 1 95 ? -2.201 20.422 -5.949 1 90.94 95 LYS B CA 1
ATOM 2523 C C . LYS B 1 95 ? -1.754 19.078 -6.508 1 90.94 95 LYS B C 1
ATOM 2525 O O . LYS B 1 95 ? -2.58 18.188 -6.746 1 90.94 95 LYS B O 1
ATOM 2530 N N . ILE B 1 96 ? -0.471 18.953 -6.668 1 92.5 96 ILE B N 1
ATOM 2531 C CA . ILE B 1 96 ? 0.082 17.672 -7.125 1 92.5 96 ILE B CA 1
ATOM 2532 C C . ILE B 1 96 ? -0.261 16.578 -6.129 1 92.5 96 ILE B C 1
ATOM 2534 O O . ILE B 1 96 ? -0.715 15.492 -6.523 1 92.5 96 ILE B O 1
ATOM 2538 N N . ALA B 1 97 ? -0.087 16.844 -4.867 1 94.5 97 ALA B N 1
ATOM 2539 C CA . ALA B 1 97 ? -0.348 15.859 -3.824 1 94.5 97 ALA B CA 1
ATOM 2540 C C . ALA B 1 97 ? -1.828 15.492 -3.773 1 94.5 97 ALA B C 1
ATOM 2542 O O . ALA B 1 97 ? -2.18 14.312 -3.688 1 94.5 97 ALA B O 1
ATOM 2543 N N . LEU B 1 98 ? -2.662 16.516 -3.887 1 93.56 98 LEU B N 1
ATOM 2544 C CA . LEU B 1 98 ? -4.102 16.281 -3.828 1 93.56 98 LEU B CA 1
ATOM 2545 C C . LEU B 1 98 ? -4.578 15.492 -5.043 1 93.56 98 LEU B C 1
ATOM 2547 O O . LEU B 1 98 ? -5.422 14.602 -4.914 1 93.56 98 LEU B O 1
ATOM 2551 N N . GLN B 1 99 ? -4.051 15.812 -6.129 1 92.12 99 GLN B N 1
ATOM 2552 C CA . GLN B 1 99 ? -4.426 15.094 -7.34 1 92.12 99 GLN B CA 1
ATOM 2553 C C . GLN B 1 99 ? -4.02 13.625 -7.25 1 92.12 99 GLN B C 1
ATOM 2555 O O . GLN B 1 99 ? -4.785 12.734 -7.641 1 92.12 99 GLN B O 1
ATOM 2560 N N . GLN B 1 100 ? -2.85 13.406 -6.809 1 92.94 100 GLN B N 1
ATOM 2561 C CA . GLN B 1 100 ? -2.396 12.023 -6.656 1 92.94 100 GLN B CA 1
ATOM 2562 C C . GLN B 1 100 ? -3.273 11.266 -5.668 1 92.94 100 GLN B C 1
ATOM 2564 O O . GLN B 1 100 ? -3.592 10.094 -5.883 1 92.94 100 GLN B O 1
ATOM 2569 N N . PHE B 1 101 ? -3.65 11.938 -4.609 1 94.94 101 PHE B N 1
ATOM 2570 C CA . PHE B 1 101 ? -4.574 11.336 -3.652 1 94.94 101 PHE B CA 1
ATOM 2571 C C . PHE B 1 101 ? -5.883 10.953 -4.328 1 94.94 101 PHE B C 1
ATOM 2573 O O . PHE B 1 101 ? -6.312 9.797 -4.254 1 94.94 101 PHE B O 1
ATOM 2580 N N . CYS B 1 102 ? -6.43 11.859 -5.035 1 93.06 102 CYS B N 1
ATOM 2581 C CA . CYS B 1 102 ? -7.715 11.641 -5.688 1 93.06 102 CYS B CA 1
ATOM 2582 C C . CYS B 1 102 ? -7.613 10.547 -6.746 1 93.06 102 CYS B C 1
ATOM 2584 O O . CYS B 1 102 ? -8.5 9.695 -6.859 1 93.06 102 CYS B O 1
ATOM 2586 N N . ASN B 1 103 ? -6.535 10.555 -7.457 1 90.81 103 ASN B N 1
ATOM 2587 C CA . ASN B 1 103 ? -6.332 9.508 -8.461 1 90.81 103 ASN B CA 1
ATOM 2588 C C . ASN B 1 103 ? -6.227 8.133 -7.816 1 90.81 103 ASN B C 1
ATOM 2590 O O . ASN B 1 103 ? -6.812 7.168 -8.305 1 90.81 103 ASN B O 1
ATOM 2594 N N . SER B 1 104 ? -5.539 8.062 -6.758 1 92.62 104 SER B N 1
ATOM 2595 C CA . SER B 1 104 ? -5.266 6.785 -6.105 1 92.62 104 SER B CA 1
ATOM 2596 C C . SER B 1 104 ? -6.551 6.152 -5.578 1 92.62 104 SER B C 1
ATOM 2598 O O . SER B 1 104 ? -6.668 4.926 -5.539 1 92.62 104 SER B O 1
ATOM 2600 N N . ILE B 1 105 ? -7.5 6.984 -5.219 1 92.94 105 ILE B N 1
ATOM 2601 C CA . ILE B 1 105 ? -8.711 6.438 -4.605 1 92.94 105 ILE B CA 1
ATOM 2602 C C . ILE B 1 105 ? -9.859 6.473 -5.609 1 92.94 105 ILE B C 1
ATOM 2604 O O . ILE B 1 105 ? -11.008 6.203 -5.254 1 92.94 105 ILE B O 1
ATOM 2608 N N . ASN B 1 106 ? -9.531 6.832 -6.855 1 89.25 106 ASN B N 1
ATOM 2609 C CA . ASN B 1 106 ? -10.562 6.969 -7.879 1 89.25 106 ASN B CA 1
ATOM 2610 C C . ASN B 1 106 ? -11.688 7.891 -7.422 1 89.25 106 ASN B C 1
ATOM 2612 O O . ASN B 1 106 ? -12.867 7.535 -7.516 1 89.25 106 ASN B O 1
ATOM 2616 N N . ALA B 1 107 ? -11.273 9.055 -6.906 1 90.88 107 ALA B N 1
ATOM 2617 C CA . ALA B 1 107 ? -12.25 10.031 -6.434 1 90.88 107 ALA B CA 1
ATOM 2618 C C . ALA B 1 107 ? -13.188 10.461 -7.562 1 90.88 107 ALA B C 1
ATOM 2620 O O . ALA B 1 107 ? -12.773 10.531 -8.727 1 90.88 107 ALA B O 1
ATOM 2621 N N . GLN B 1 108 ? -14.375 10.703 -7.176 1 90.81 108 GLN B N 1
ATOM 2622 C CA . GLN B 1 108 ? -15.375 11.172 -8.125 1 90.81 108 GLN B CA 1
ATOM 2623 C C . GLN B 1 108 ? -15.594 12.68 -7.996 1 90.81 108 GLN B C 1
ATOM 2625 O O . GLN B 1 108 ? -15.375 13.25 -6.926 1 90.81 108 GLN B O 1
ATOM 2630 N N . LEU B 1 109 ? -16 13.312 -9.117 1 90 109 LEU B N 1
ATOM 2631 C CA . LEU B 1 109 ? -16.375 14.719 -9.047 1 90 109 LEU B CA 1
ATOM 2632 C C . LEU B 1 109 ? -17.484 14.938 -8.031 1 90 109 LEU B C 1
ATOM 2634 O O . LEU B 1 109 ? -18.453 14.164 -7.988 1 90 109 LEU B O 1
ATOM 2638 N N . GLY B 1 110 ? -17.312 15.914 -7.176 1 90 110 GLY B N 1
ATOM 2639 C CA . GLY B 1 110 ? -18.297 16.188 -6.133 1 90 110 GLY B CA 1
ATOM 2640 C C . GLY B 1 110 ? -17.875 15.664 -4.773 1 90 110 GLY B C 1
ATOM 2641 O O . GLY B 1 110 ? -18.438 16.062 -3.75 1 90 110 GLY B O 1
ATOM 2642 N N . ASP B 1 111 ? -16.875 14.781 -4.754 1 92.31 111 ASP B N 1
ATOM 2643 C CA . ASP B 1 111 ? -16.391 14.289 -3.469 1 92.31 111 ASP B CA 1
ATOM 2644 C C . ASP B 1 111 ? -15.891 15.43 -2.596 1 92.31 111 ASP B C 1
ATOM 2646 O O . ASP B 1 111 ? -15.32 16.406 -3.104 1 92.31 111 ASP B O 1
ATOM 2650 N N . LEU B 1 112 ? -16.125 15.305 -1.317 1 91.19 112 LEU B N 1
ATOM 2651 C CA . LEU B 1 112 ? -15.57 16.25 -0.363 1 91.19 112 LEU B CA 1
ATOM 2652 C C . LEU B 1 112 ? -14.211 15.789 0.142 1 91.19 112 LEU B C 1
ATOM 2654 O O . LEU B 1 112 ? -14.062 14.641 0.558 1 91.19 112 LEU B O 1
ATOM 2658 N N . ILE B 1 113 ? -13.289 16.688 0.036 1 92.75 113 ILE B N 1
ATOM 2659 C CA . ILE B 1 113 ? -11.93 16.438 0.498 1 92.75 113 ILE B CA 1
ATOM 2660 C C . ILE B 1 113 ? -11.57 17.406 1.617 1 92.75 113 ILE B C 1
ATOM 2662 O O . ILE B 1 113 ? -11.555 18.625 1.409 1 92.75 113 ILE B O 1
ATOM 2666 N N . ASP B 1 114 ? -11.328 16.859 2.773 1 93 114 ASP B N 1
ATOM 2667 C CA . ASP B 1 114 ? -10.805 17.672 3.869 1 93 114 ASP B CA 1
ATOM 2668 C C . ASP B 1 114 ? -9.273 17.656 3.873 1 93 114 ASP B C 1
ATOM 2670 O O . ASP B 1 114 ? -8.656 16.625 3.646 1 93 114 ASP B O 1
ATOM 2674 N N . ILE B 1 115 ? -8.734 18.812 4.105 1 93.88 115 ILE B N 1
ATOM 2675 C CA . ILE B 1 115 ? -7.289 18.953 4.266 1 93.88 115 ILE B CA 1
ATOM 2676 C C . ILE B 1 115 ? -6.969 19.344 5.707 1 93.88 115 ILE B C 1
ATOM 2678 O O . ILE B 1 115 ? -7.191 20.484 6.117 1 93.88 115 ILE B O 1
ATOM 2682 N N . HIS B 1 116 ? -6.461 18.375 6.441 1 94.81 116 HIS B N 1
ATOM 2683 C CA . HIS B 1 116 ? -5.941 18.656 7.777 1 94.81 116 HIS B CA 1
ATOM 2684 C C . HIS B 1 116 ? -4.449 18.969 7.738 1 94.81 116 HIS B C 1
ATOM 2686 O O . HIS B 1 116 ? -3.68 18.25 7.105 1 94.81 116 HIS B O 1
ATOM 2692 N N . MET B 1 117 ? -4.105 20.047 8.352 1 95.56 117 MET B N 1
ATOM 2693 C CA . MET B 1 117 ? -2.701 20.359 8.609 1 95.56 117 MET B CA 1
ATOM 2694 C C . MET B 1 117 ? -2.363 20.156 10.078 1 95.56 117 MET B C 1
ATOM 2696 O O . MET B 1 117 ? -2.982 20.766 10.953 1 95.56 117 MET B O 1
ATOM 2700 N N . LEU B 1 118 ? -1.378 19.312 10.305 1 96.81 118 LEU B N 1
ATOM 2701 C CA . LEU B 1 118 ? -1.028 18.984 11.688 1 96.81 118 LEU B CA 1
ATOM 2702 C C . LEU B 1 118 ? 0.467 19.156 11.922 1 96.81 118 LEU B C 1
ATOM 2704 O O . LEU B 1 118 ? 1.288 18.531 11.258 1 96.81 118 LEU B O 1
ATOM 2708 N N . ARG B 1 119 ? 0.795 20.047 12.805 1 97.44 119 ARG B N 1
ATOM 2709 C CA . ARG B 1 119 ? 2.146 20.078 13.359 1 97.44 119 ARG B CA 1
ATOM 2710 C C . ARG B 1 119 ? 2.176 19.531 14.781 1 97.44 119 ARG B C 1
ATOM 2712 O O . ARG B 1 119 ? 1.453 20.016 15.648 1 97.44 119 ARG B O 1
ATOM 2719 N N . THR B 1 120 ? 2.91 18.531 15 1 98.12 120 THR B N 1
ATOM 2720 C CA . THR B 1 120 ? 3.125 17.953 16.328 1 98.12 120 THR B CA 1
ATOM 2721 C C . THR B 1 120 ? 4.508 18.312 16.844 1 98.12 120 THR B C 1
ATOM 2723 O O . THR B 1 120 ? 5.523 17.875 16.297 1 98.12 120 THR B O 1
ATOM 2726 N N . VAL B 1 121 ? 4.523 19.094 17.891 1 97.88 121 VAL B N 1
ATOM 2727 C CA . VAL B 1 121 ? 5.766 19.578 18.484 1 97.88 121 VAL B CA 1
ATOM 2728 C C . VAL B 1 121 ? 6.141 18.688 19.672 1 97.88 121 VAL B C 1
ATOM 2730 O O . VAL B 1 121 ? 5.266 18.172 20.375 1 97.88 121 VAL B O 1
ATOM 2733 N N . THR B 1 122 ? 7.434 18.484 19.844 1 98.12 122 THR B N 1
ATOM 2734 C CA . THR B 1 122 ? 7.918 17.688 20.969 1 98.12 122 THR B CA 1
ATOM 2735 C C . THR B 1 122 ? 9.133 18.359 21.609 1 98.12 122 THR B C 1
ATOM 2737 O O . THR B 1 122 ? 9.922 19.016 20.922 1 98.12 122 THR B O 1
ATOM 2740 N N . THR B 1 123 ? 9.227 18.25 22.891 1 97.25 123 THR B N 1
ATOM 2741 C CA . THR B 1 123 ? 10.375 18.625 23.703 1 97.25 123 THR B CA 1
ATOM 2742 C C . THR B 1 123 ? 10.758 17.516 24.672 1 97.25 123 THR B C 1
ATOM 2744 O O . THR B 1 123 ? 10.109 16.469 24.703 1 97.25 123 THR B O 1
ATOM 2747 N N . HIS B 1 124 ? 11.859 17.781 25.406 1 95.5 124 HIS B N 1
ATOM 2748 C CA . HIS B 1 124 ? 12.273 16.781 26.391 1 95.5 124 HIS B CA 1
ATOM 2749 C C . HIS B 1 124 ? 11.219 16.609 27.469 1 95.5 124 HIS B C 1
ATOM 2751 O O . HIS B 1 124 ? 11.094 15.539 28.062 1 95.5 124 HIS B O 1
ATOM 2757 N N . GLU B 1 125 ? 10.414 17.609 27.672 1 94.12 125 GLU B N 1
ATOM 2758 C CA . GLU B 1 125 ? 9.406 17.594 28.734 1 94.12 125 GLU B CA 1
ATOM 2759 C C . GLU B 1 125 ? 8.039 17.203 28.188 1 94.12 125 GLU B C 1
ATOM 2761 O O . GLU B 1 125 ? 7.152 16.797 28.953 1 94.12 125 GLU B O 1
ATOM 2766 N N . GLN B 1 126 ? 7.852 17.375 26.891 1 93.81 126 GLN B N 1
ATOM 2767 C CA . GLN B 1 126 ? 6.555 17.141 26.266 1 93.81 126 GLN B CA 1
ATOM 2768 C C . GLN B 1 126 ? 6.691 16.266 25.031 1 93.81 126 GLN B C 1
ATOM 2770 O O . GLN B 1 126 ? 7.133 16.734 23.984 1 93.81 126 GLN B O 1
ATOM 2775 N N . LEU B 1 127 ? 6.176 14.945 25.203 1 91.88 127 LEU B N 1
ATOM 2776 C CA . LEU B 1 127 ? 6.141 14.078 24.031 1 91.88 127 LEU B CA 1
ATOM 2777 C C . LEU B 1 127 ? 5.125 14.586 23.016 1 91.88 127 LEU B C 1
ATOM 2779 O O . LEU B 1 127 ? 4.031 15.023 23.375 1 91.88 127 LEU B O 1
ATOM 2783 N N . GLY B 1 128 ? 5.461 14.547 21.734 1 96.06 128 GLY B N 1
ATOM 2784 C CA . GLY B 1 128 ? 4.531 14.93 20.688 1 96.06 128 GLY B CA 1
ATOM 2785 C C . GLY B 1 128 ? 3.645 13.789 20.234 1 96.06 128 GLY B C 1
ATOM 2786 O O . GLY B 1 128 ? 3.975 13.086 19.281 1 96.06 128 GLY B O 1
ATOM 2787 N N . LYS B 1 129 ? 2.504 13.641 20.844 1 94.62 129 LYS B N 1
ATOM 2788 C CA . LYS B 1 129 ? 1.576 12.57 20.5 1 94.62 129 LYS B CA 1
ATOM 2789 C C . LYS B 1 129 ? 0.776 12.93 19.25 1 94.62 129 LYS B C 1
ATOM 2791 O O . LYS B 1 129 ? -0.028 13.859 19.266 1 94.62 129 LYS B O 1
ATOM 2796 N N . ALA B 1 130 ? 0.986 12.18 18.188 1 92.69 130 ALA B N 1
ATOM 2797 C CA . ALA B 1 130 ? 0.29 12.43 16.938 1 92.69 130 ALA B CA 1
ATOM 2798 C C . ALA B 1 130 ? -1.165 11.984 17.016 1 92.69 130 ALA B C 1
ATOM 2800 O O . ALA B 1 130 ? -2.039 12.57 16.375 1 92.69 130 ALA B O 1
ATOM 2801 N N . ALA B 1 131 ? -1.433 10.938 17.719 1 90.31 131 ALA B N 1
ATOM 2802 C CA . ALA B 1 131 ? -2.768 10.367 17.875 1 90.31 131 ALA B CA 1
ATOM 2803 C C . ALA B 1 131 ? -3.076 10.078 19.328 1 90.31 131 ALA B C 1
ATOM 2805 O O . ALA B 1 131 ? -3.158 8.922 19.75 1 90.31 131 ALA B O 1
ATOM 2806 N N . PRO B 1 132 ? -3.326 11.109 20.047 1 88.06 132 PRO B N 1
ATOM 2807 C CA . PRO B 1 132 ? -3.59 10.922 21.484 1 88.06 132 PRO B CA 1
ATOM 2808 C C . PRO B 1 132 ? -4.789 10.016 21.75 1 88.06 132 PRO B C 1
ATOM 2810 O O . PRO B 1 132 ? -4.902 9.438 22.828 1 88.06 132 PRO B O 1
ATOM 2813 N N . GLU B 1 133 ? -5.629 9.766 20.781 1 83.94 133 GLU B N 1
ATOM 2814 C CA . GLU B 1 133 ? -6.812 8.922 20.906 1 83.94 133 GLU B CA 1
ATOM 2815 C C . GLU B 1 133 ? -6.457 7.445 20.75 1 83.94 133 GLU B C 1
ATOM 2817 O O . GLU B 1 133 ? -7.266 6.566 21.047 1 83.94 133 GLU B O 1
ATOM 2822 N N . GLY B 1 134 ? -5.273 7.156 20.328 1 89.44 134 GLY B N 1
ATOM 2823 C CA . GLY B 1 134 ? -4.871 5.777 20.094 1 89.44 134 GLY B CA 1
ATOM 2824 C C . GLY B 1 134 ? -5.324 5.246 18.75 1 89.44 134 GLY B C 1
ATOM 2825 O O . GLY B 1 134 ? -5.496 6.008 17.797 1 89.44 134 GLY B O 1
ATOM 2826 N N . ILE B 1 135 ? -5.348 3.965 18.656 1 90.25 135 ILE B N 1
ATOM 2827 C CA . ILE B 1 135 ? -5.777 3.297 17.422 1 90.25 135 ILE B CA 1
ATOM 2828 C C . ILE B 1 135 ? -7.203 3.719 17.078 1 90.25 135 ILE B C 1
ATOM 2830 O O . ILE B 1 135 ? -8.094 3.67 17.938 1 90.25 135 ILE B O 1
ATOM 2834 N N . HIS B 1 136 ? -7.434 4.117 15.805 1 88.62 136 HIS B N 1
ATOM 2835 C CA . HIS B 1 136 ? -8.766 4.629 15.484 1 88.62 136 HIS B CA 1
ATOM 2836 C C . HIS B 1 136 ? -9.016 4.598 13.984 1 88.62 136 HIS B C 1
ATOM 2838 O O . HIS B 1 136 ? -8.141 4.211 13.211 1 88.62 136 HIS B O 1
ATOM 2844 N N . ARG B 1 137 ? -10.242 4.941 13.617 1 89.31 137 ARG B N 1
ATOM 2845 C CA . ARG B 1 137 ? -10.688 5.316 12.281 1 89.31 137 ARG B CA 1
ATOM 2846 C C . ARG B 1 137 ? -11.219 6.746 12.258 1 89.31 137 ARG B C 1
ATOM 2848 O O . ARG B 1 137 ? -11.594 7.289 13.297 1 89.31 137 ARG B O 1
ATOM 2855 N N . ASP B 1 138 ? -11.133 7.348 11.133 1 87.69 138 ASP B N 1
ATOM 2856 C CA . ASP B 1 138 ? -11.578 8.734 11.031 1 87.69 138 ASP B CA 1
ATOM 2857 C C . ASP B 1 138 ? -13.047 8.812 10.617 1 87.69 138 ASP B C 1
ATOM 2859 O O . ASP B 1 138 ? -13.609 9.898 10.492 1 87.69 138 ASP B O 1
ATOM 2863 N N . ALA B 1 139 ? -13.727 7.613 10.359 1 86.5 139 ALA B N 1
ATOM 2864 C CA . ALA B 1 139 ? -15.125 7.543 9.945 1 86.5 139 ALA B CA 1
ATOM 2865 C C . ALA B 1 139 ? -15.328 8.234 8.602 1 86.5 139 ALA B C 1
ATOM 2867 O O . ALA B 1 139 ? -16.297 8.992 8.43 1 86.5 139 ALA B O 1
ATOM 2868 N N . VAL B 1 140 ? -14.406 8.117 7.727 1 92.25 140 VAL B N 1
ATOM 2869 C CA . VAL B 1 140 ? -14.445 8.562 6.34 1 92.25 140 VAL B CA 1
ATOM 2870 C C . VAL B 1 140 ? -14.172 7.387 5.41 1 92.25 140 VAL B C 1
ATOM 2872 O O . VAL B 1 140 ? -14.047 6.246 5.863 1 92.25 140 VAL B O 1
ATOM 2875 N N . ASN B 1 141 ? -14.195 7.629 4.082 1 94.25 141 ASN B N 1
ATOM 2876 C CA . ASN B 1 141 ? -13.938 6.535 3.15 1 94.25 141 ASN B CA 1
ATOM 2877 C C . ASN B 1 141 ? -12.438 6.27 3.004 1 94.25 141 ASN B C 1
ATOM 2879 O O . ASN B 1 141 ? -11.992 5.133 3.146 1 94.25 141 ASN B O 1
ATOM 2883 N N . TYR B 1 142 ? -11.672 7.355 2.762 1 96.81 142 TYR B N 1
ATOM 2884 C CA . TYR B 1 142 ? -10.234 7.207 2.555 1 96.81 142 TYR B CA 1
ATOM 2885 C C . TYR B 1 142 ? -9.461 8.266 3.33 1 96.81 142 TYR B C 1
ATOM 2887 O O . TYR B 1 142 ? -9.938 9.398 3.488 1 96.81 142 TYR B O 1
ATOM 2895 N N . VAL B 1 143 ? -8.336 7.891 3.797 1 97.5 143 VAL B N 1
ATOM 2896 C CA . VAL B 1 143 ? -7.422 8.781 4.5 1 97.5 143 VAL B CA 1
ATOM 2897 C C . VAL B 1 143 ? -6.059 8.766 3.818 1 97.5 143 VAL B C 1
ATOM 2899 O O . VAL B 1 143 ? -5.57 7.703 3.422 1 97.5 143 VAL B O 1
ATOM 2902 N N . GLY B 1 144 ? -5.484 9.867 3.592 1 98.12 144 GLY B N 1
ATOM 2903 C CA . GLY B 1 144 ? -4.113 10.023 3.139 1 98.12 144 GLY B CA 1
ATOM 2904 C C . GLY B 1 144 ? -3.23 10.75 4.133 1 98.12 144 GLY B C 1
ATOM 2905 O O . GLY B 1 144 ? -3.49 11.914 4.461 1 98.12 144 GLY B O 1
ATOM 2906 N N . ILE B 1 145 ? -2.256 10.102 4.691 1 98.5 145 ILE B N 1
ATOM 2907 C CA . ILE B 1 145 ? -1.278 10.719 5.582 1 98.5 145 ILE B CA 1
ATOM 2908 C C . ILE B 1 145 ? -0.018 11.07 4.797 1 98.5 145 ILE B C 1
ATOM 2910 O O . ILE B 1 145 ? 0.675 10.188 4.289 1 98.5 145 ILE B O 1
ATOM 2914 N N . PHE B 1 146 ? 0.274 12.336 4.695 1 98.25 146 PHE B N 1
ATOM 2915 C CA . PHE B 1 146 ? 1.342 12.859 3.848 1 98.25 146 PHE B CA 1
ATOM 2916 C C . PHE B 1 146 ? 2.361 13.633 4.676 1 98.25 146 PHE B C 1
ATOM 2918 O O . PHE B 1 146 ? 2.074 14.727 5.156 1 98.25 146 PHE B O 1
ATOM 2925 N N . CYS B 1 147 ? 3.59 13.07 4.785 1 98.44 147 CYS B N 1
ATOM 2926 C CA . CYS B 1 147 ? 4.621 13.703 5.602 1 98.44 147 CYS B CA 1
ATOM 2927 C C . CYS B 1 147 ? 5.34 14.797 4.824 1 98.44 147 CYS B C 1
ATOM 2929 O O . CYS B 1 147 ? 5.898 14.539 3.756 1 98.44 147 CYS B O 1
ATOM 2931 N N . ILE B 1 148 ? 5.348 15.914 5.383 1 97.5 148 ILE B N 1
ATOM 2932 C CA . ILE B 1 148 ? 5.969 17.078 4.758 1 97.5 148 ILE B CA 1
ATOM 2933 C C . ILE B 1 148 ? 7.344 17.328 5.371 1 97.5 148 ILE B C 1
ATOM 2935 O O . ILE B 1 148 ? 8.281 17.734 4.676 1 97.5 148 ILE B O 1
ATOM 2939 N N . ASN B 1 149 ? 7.367 17.109 6.672 1 97.38 149 ASN B N 1
ATOM 2940 C CA . ASN B 1 149 ? 8.609 17.469 7.348 1 97.38 149 ASN B CA 1
ATOM 2941 C C . ASN B 1 149 ? 8.797 16.688 8.641 1 97.38 149 ASN B C 1
ATOM 2943 O O . ASN B 1 149 ? 7.832 16.391 9.344 1 97.38 149 ASN B O 1
ATOM 2947 N N . ARG B 1 150 ? 10.023 16.312 8.953 1 97.88 150 ARG B N 1
ATOM 2948 C CA . ARG B 1 150 ? 10.547 15.805 10.219 1 97.88 150 ARG B CA 1
ATOM 2949 C C . ARG B 1 150 ? 11.75 16.609 10.68 1 97.88 150 ARG B C 1
ATOM 2951 O O . ARG B 1 150 ? 12.852 16.469 10.141 1 97.88 150 ARG B O 1
ATOM 2958 N N . HIS B 1 151 ? 11.516 17.453 11.578 1 97.88 151 HIS B N 1
ATOM 2959 C CA . HIS B 1 151 ? 12.57 18.359 12.023 1 97.88 151 HIS B CA 1
ATOM 2960 C C . HIS B 1 151 ? 13.062 17.984 13.414 1 97.88 151 HIS B C 1
ATOM 2962 O O . HIS B 1 151 ? 12.367 18.203 14.406 1 97.88 151 HIS B O 1
ATOM 2968 N N . LYS B 1 152 ? 14.266 17.484 13.539 1 98 152 LYS B N 1
ATOM 2969 C CA . LYS B 1 152 ? 14.938 17.172 14.789 1 98 152 LYS B CA 1
ATOM 2970 C C . LYS B 1 152 ? 14.102 16.219 15.648 1 98 152 LYS B C 1
ATOM 2972 O O . LYS B 1 152 ? 13.914 16.469 16.844 1 98 152 LYS B O 1
ATOM 2977 N N . ILE B 1 153 ? 13.523 15.195 15.023 1 98.06 153 ILE B N 1
ATOM 2978 C CA . ILE B 1 153 ? 12.719 14.227 15.758 1 98.06 153 ILE B CA 1
ATOM 2979 C C . ILE B 1 153 ? 13.109 12.805 15.344 1 98.06 153 ILE B C 1
ATOM 2981 O O . ILE B 1 153 ? 13.688 12.602 14.273 1 98.06 153 ILE B O 1
ATOM 2985 N N . THR B 1 154 ? 12.844 11.867 16.188 1 96.62 154 THR B N 1
ATOM 2986 C CA . THR B 1 154 ? 12.805 10.438 15.906 1 96.62 154 THR B CA 1
ATOM 2987 C C . THR B 1 154 ? 11.414 9.867 16.172 1 96.62 154 THR B C 1
ATOM 2989 O O . THR B 1 154 ? 10.492 10.609 16.516 1 96.62 154 THR B O 1
ATOM 2992 N N . ALA B 1 155 ? 11.234 8.57 15.93 1 96.19 155 ALA B N 1
ATOM 2993 C CA . ALA B 1 155 ? 9.977 7.871 16.172 1 96.19 155 ALA B CA 1
ATOM 2994 C C . ALA B 1 155 ? 8.859 8.438 15.289 1 96.19 155 ALA B C 1
ATOM 2996 O O . ALA B 1 155 ? 9.102 8.82 14.141 1 96.19 155 ALA B O 1
ATOM 2997 N N . GLY B 1 156 ? 7.613 8.312 15.664 1 96.81 156 GLY B N 1
ATOM 2998 C CA . GLY B 1 156 ? 6.512 8.734 14.812 1 96.81 156 GLY B CA 1
ATOM 2999 C C . GLY B 1 156 ? 6.145 7.699 13.766 1 96.81 156 GLY B C 1
ATOM 3000 O O . GLY B 1 156 ? 5.859 8.047 12.617 1 96.81 156 GLY B O 1
ATOM 3001 N N . GLU B 1 157 ? 6.188 6.508 14.188 1 96 157 GLU B N 1
ATOM 3002 C CA . GLU B 1 157 ? 5.871 5.406 13.281 1 96 157 GLU B CA 1
ATOM 3003 C C . GLU B 1 157 ? 4.363 5.23 13.133 1 96 157 GLU B C 1
ATOM 3005 O O . GLU B 1 157 ? 3.631 5.23 14.125 1 96 157 GLU B O 1
ATOM 3010 N N . THR B 1 158 ? 3.9 5.125 11.891 1 96.38 158 THR B N 1
ATOM 3011 C CA . THR B 1 158 ? 2.494 4.867 11.609 1 96.38 158 THR B CA 1
ATOM 3012 C C . THR B 1 158 ? 2.217 3.367 11.562 1 96.38 158 THR B C 1
ATOM 3014 O O . THR B 1 158 ? 2.986 2.607 10.977 1 96.38 158 THR B O 1
ATOM 3017 N N . HIS B 1 159 ? 1.17 2.988 12.18 1 94.69 159 HIS B N 1
ATOM 3018 C CA . HIS B 1 159 ? 0.738 1.596 12.242 1 94.69 159 HIS B CA 1
ATOM 3019 C C . HIS B 1 159 ? -0.665 1.431 11.664 1 94.69 159 HIS B C 1
ATOM 3021 O O . HIS B 1 159 ? -1.548 2.252 11.93 1 94.69 159 HIS B O 1
ATOM 3027 N N . LEU B 1 160 ? -0.844 0.422 10.898 1 94.75 160 LEU B N 1
ATOM 3028 C CA . LEU B 1 160 ? -2.166 0.021 10.43 1 94.75 160 LEU B CA 1
ATOM 3029 C C . LEU B 1 160 ? -2.574 -1.317 11.039 1 94.75 160 LEU B C 1
ATOM 3031 O O . LEU B 1 160 ? -1.775 -2.256 11.078 1 94.75 160 LEU B O 1
ATOM 3035 N N . TYR B 1 161 ? -3.805 -1.359 11.531 1 91.69 161 TYR B N 1
ATOM 3036 C CA . TYR B 1 161 ? -4.336 -2.551 12.18 1 91.69 161 TYR B CA 1
ATOM 3037 C C . TYR B 1 161 ? -5.613 -3.023 11.492 1 91.69 161 TYR B C 1
ATOM 3039 O O . TYR B 1 161 ? -6.332 -2.225 10.891 1 91.69 161 TYR B O 1
ATOM 3047 N N . THR B 1 162 ? -5.934 -4.336 11.695 1 88.44 162 THR B N 1
ATOM 3048 C CA . THR B 1 162 ? -7.188 -4.871 11.172 1 88.44 162 THR B CA 1
ATOM 3049 C C . THR B 1 162 ? -8.258 -4.902 12.266 1 88.44 162 THR B C 1
ATOM 3051 O O . THR B 1 162 ? -9.43 -5.168 11.984 1 88.44 162 THR B O 1
ATOM 3054 N N . ASP B 1 163 ? -7.785 -4.641 13.5 1 87.25 163 ASP B N 1
ATOM 3055 C CA . ASP B 1 163 ? -8.742 -4.605 14.594 1 87.25 163 ASP B CA 1
ATOM 3056 C C . ASP B 1 163 ? -8.492 -3.41 15.508 1 87.25 163 ASP B C 1
ATOM 3058 O O . ASP B 1 163 ? -7.359 -2.932 15.617 1 87.25 163 ASP B O 1
ATOM 3062 N N . LYS B 1 164 ? -9.477 -2.943 16.188 1 84.69 164 LYS B N 1
ATOM 3063 C CA . LYS B 1 164 ? -9.422 -1.734 17 1 84.69 164 LYS B CA 1
ATOM 3064 C C . LYS B 1 164 ? -8.578 -1.954 18.25 1 84.69 164 LYS B C 1
ATOM 3066 O O . LYS B 1 164 ? -7.91 -1.032 18.734 1 84.69 164 LYS B O 1
ATOM 3071 N N . ALA B 1 165 ? -8.656 -3.145 18.75 1 85.19 165 ALA B N 1
ATOM 3072 C CA . ALA B 1 165 ? -7.984 -3.453 20 1 85.19 165 ALA B CA 1
ATOM 3073 C C . ALA B 1 165 ? -6.477 -3.582 19.812 1 85.19 165 ALA B C 1
ATOM 3075 O O . ALA B 1 165 ? -5.715 -3.541 20.766 1 85.19 165 ALA B O 1
ATOM 3076 N N . GL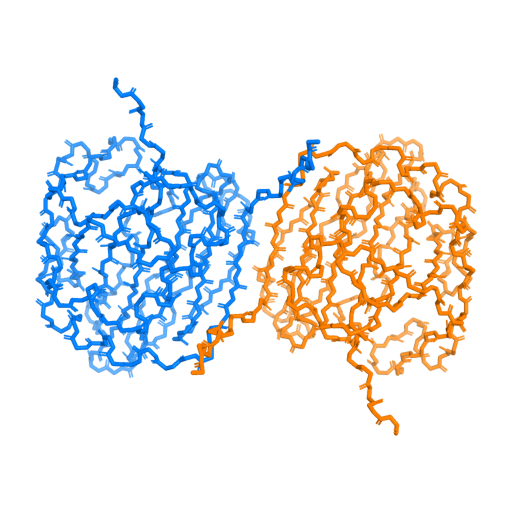Y B 1 166 ? -6.113 -3.746 18.562 1 81.56 166 GLY B N 1
ATOM 3077 C CA . GLY B 1 166 ? -4.703 -4.008 18.297 1 81.56 166 GLY B CA 1
ATOM 3078 C C . GLY B 1 166 ? -4.238 -5.344 18.844 1 81.56 166 GLY B C 1
ATOM 3079 O O . GLY B 1 166 ? -3.105 -5.465 19.328 1 81.56 166 GLY B O 1
ATOM 3080 N N . ALA B 1 167 ? -5.129 -6.219 18.891 1 82.5 167 ALA B N 1
ATOM 3081 C CA . ALA B 1 167 ? -4.816 -7.543 19.422 1 82.5 167 ALA B CA 1
ATOM 3082 C C . ALA B 1 167 ? -3.863 -8.289 18.5 1 82.5 167 ALA B C 1
ATOM 3084 O O . ALA B 1 167 ? -3.059 -9.109 18.953 1 82.5 167 ALA B O 1
ATOM 3085 N N . ARG B 1 168 ? -3.951 -8.031 17.234 1 81.25 168 ARG B N 1
ATOM 3086 C CA . ARG B 1 168 ? -3.031 -8.594 16.25 1 81.25 168 ARG B CA 1
ATOM 3087 C C . ARG B 1 168 ? -1.975 -7.574 15.852 1 81.25 168 ARG B C 1
ATOM 3089 O O . ARG B 1 168 ? -2.203 -6.367 15.938 1 81.25 168 ARG B O 1
ATOM 3096 N N . PRO B 1 169 ? -0.815 -8.086 15.484 1 84.06 169 PRO B N 1
ATOM 3097 C CA . PRO B 1 169 ? 0.22 -7.156 15.031 1 84.06 169 PRO B CA 1
ATOM 3098 C C . PRO B 1 169 ? -0.238 -6.289 13.859 1 84.06 169 PRO B C 1
ATOM 3100 O O . PRO B 1 169 ? -1.053 -6.73 13.047 1 84.06 169 PRO B O 1
ATOM 3103 N N . PRO B 1 170 ? 0.273 -5.043 13.859 1 89.38 170 PRO B N 1
ATOM 3104 C CA . PRO B 1 170 ? -0.087 -4.164 12.742 1 89.38 170 PRO B CA 1
ATOM 3105 C C . PRO B 1 170 ? 0.259 -4.766 11.383 1 89.38 170 PRO B C 1
ATOM 3107 O O . PRO B 1 170 ? 1.276 -5.445 11.242 1 89.38 170 PRO B O 1
ATOM 3110 N N . VAL B 1 171 ? -0.578 -4.438 10.43 1 89.56 171 VAL B N 1
ATOM 3111 C CA . VAL B 1 171 ? -0.356 -4.934 9.07 1 89.56 171 VAL B CA 1
ATOM 3112 C C . VAL B 1 171 ? 0.646 -4.035 8.352 1 89.56 171 VAL B C 1
ATOM 3114 O O . VAL B 1 171 ? 1.238 -4.441 7.348 1 89.56 171 VAL B O 1
ATOM 3117 N N . VAL B 1 172 ? 0.821 -2.824 8.844 1 90.06 172 VAL B N 1
ATOM 3118 C CA . VAL B 1 172 ? 1.825 -1.898 8.328 1 90.06 172 VAL B CA 1
ATOM 3119 C C . VAL B 1 172 ? 2.512 -1.183 9.484 1 90.06 172 VAL B C 1
ATOM 3121 O O . VAL B 1 172 ? 1.862 -0.807 10.461 1 90.06 172 VAL B O 1
ATOM 3124 N N . ARG B 1 173 ? 3.781 -1.033 9.398 1 92 173 ARG B N 1
ATOM 3125 C CA . ARG B 1 173 ? 4.594 -0.159 10.234 1 92 173 ARG B CA 1
ATOM 3126 C C . ARG B 1 173 ? 5.551 0.677 9.391 1 92 173 ARG B C 1
ATOM 3128 O O . ARG B 1 173 ? 6.406 0.132 8.688 1 92 173 ARG B O 1
ATOM 3135 N N . LYS B 1 174 ? 5.41 1.927 9.5 1 93.81 174 LYS B N 1
ATOM 3136 C CA . LYS B 1 174 ? 6.234 2.752 8.617 1 93.81 174 LYS B CA 1
ATOM 3137 C C . LYS B 1 174 ? 6.438 4.145 9.211 1 93.81 174 LYS B C 1
ATOM 3139 O O . LYS B 1 174 ? 5.473 4.812 9.586 1 93.81 174 LYS B O 1
ATOM 3144 N N . ILE B 1 175 ? 7.723 4.492 9.383 1 95.62 175 ILE B N 1
ATOM 3145 C CA . ILE B 1 175 ? 8.008 5.914 9.555 1 95.62 175 ILE B CA 1
ATOM 3146 C C . ILE B 1 175 ? 7.938 6.621 8.203 1 95.62 175 ILE B C 1
ATOM 3148 O O . ILE B 1 175 ? 8.719 6.328 7.297 1 95.62 175 ILE B O 1
ATOM 3152 N N . LEU B 1 176 ? 6.969 7.504 8.062 1 96.88 176 LEU B N 1
ATOM 3153 C CA . LEU B 1 176 ? 6.836 8.25 6.812 1 96.88 176 LEU B CA 1
ATOM 3154 C C . LEU B 1 176 ? 7.879 9.359 6.727 1 96.88 176 LEU B C 1
ATOM 3156 O O . LEU B 1 176 ? 7.945 10.227 7.602 1 96.88 176 LEU B O 1
ATOM 3160 N N . GLU B 1 177 ? 8.664 9.297 5.703 1 96.25 177 GLU B N 1
ATOM 3161 C CA . GLU B 1 177 ? 9.648 10.336 5.441 1 96.25 177 GLU B CA 1
ATOM 3162 C C . GLU B 1 177 ? 9.047 11.469 4.617 1 96.25 177 GLU B C 1
ATOM 3164 O O . GLU B 1 177 ? 8.039 11.289 3.938 1 96.25 177 GLU B O 1
ATOM 3169 N N . PRO B 1 178 ? 9.727 12.703 4.73 1 97.19 178 PRO B N 1
ATOM 3170 C CA . PRO B 1 178 ? 9.203 13.797 3.91 1 97.19 178 PRO B CA 1
ATOM 3171 C C . PRO B 1 178 ? 9.031 13.406 2.445 1 97.19 178 PRO B C 1
ATOM 3173 O O . PRO B 1 178 ? 9.93 12.82 1.847 1 97.19 178 PRO B O 1
ATOM 3176 N N . GLY B 1 179 ? 7.809 13.664 1.892 1 96.56 179 GLY B N 1
ATOM 3177 C CA . GLY B 1 179 ? 7.516 13.336 0.506 1 96.56 179 GLY B CA 1
ATOM 3178 C C . GLY B 1 179 ? 6.793 12.008 0.348 1 96.56 179 GLY B C 1
ATOM 3179 O O . GLY B 1 179 ? 6.363 11.656 -0.753 1 96.56 179 GLY B O 1
ATOM 3180 N N . GLU B 1 180 ? 6.617 11.25 1.409 1 96.69 180 GLU B N 1
ATOM 3181 C CA . GLU B 1 180 ? 5.883 9.984 1.351 1 96.69 180 GLU B CA 1
ATOM 3182 C C . GLU B 1 180 ? 4.438 10.172 1.798 1 96.69 180 GLU B C 1
ATOM 3184 O O . GLU B 1 180 ? 4.16 10.914 2.742 1 96.69 180 GLU B O 1
ATOM 3189 N N . MET B 1 181 ? 3.553 9.523 1.074 1 97.75 181 MET B N 1
ATOM 3190 C CA . MET B 1 181 ? 2.139 9.516 1.437 1 97.75 181 MET B CA 1
ATOM 3191 C C . MET B 1 181 ? 1.622 8.086 1.584 1 97.75 181 MET B C 1
ATOM 3193 O O . MET B 1 181 ? 1.95 7.215 0.775 1 97.75 181 MET B O 1
ATOM 3197 N N . LEU B 1 182 ? 0.958 7.844 2.631 1 97.88 182 LEU B N 1
ATOM 3198 C CA . LEU B 1 182 ? 0.245 6.598 2.883 1 97.88 182 LEU B CA 1
ATOM 3199 C C . LEU B 1 182 ? -1.262 6.797 2.764 1 97.88 182 LEU B C 1
ATOM 3201 O O . LEU B 1 182 ? -1.85 7.578 3.516 1 97.88 182 LEU B O 1
ATOM 3205 N N . ILE B 1 183 ? -1.869 6.156 1.804 1 97.5 183 ILE B N 1
ATOM 3206 C CA . ILE B 1 183 ? -3.314 6.207 1.614 1 97.5 183 ILE B CA 1
ATOM 3207 C C . ILE B 1 183 ? -3.947 4.91 2.121 1 97.5 183 ILE B C 1
ATOM 3209 O O . ILE B 1 183 ? -3.445 3.82 1.845 1 97.5 183 ILE B O 1
ATOM 3213 N N . ILE B 1 184 ? -5.066 5.066 2.848 1 96.94 184 ILE B N 1
ATOM 3214 C CA . ILE B 1 184 ? -5.684 3.871 3.42 1 96.94 184 ILE B CA 1
ATOM 3215 C C . ILE B 1 184 ? -7.195 3.924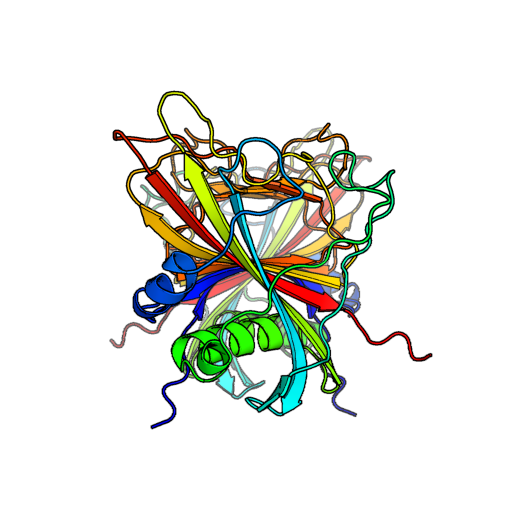 3.221 1 96.94 184 ILE B C 1
ATOM 3217 O O . ILE B 1 184 ? -7.789 5.004 3.203 1 96.94 184 ILE B O 1
ATOM 3221 N N . ASP B 1 185 ? -7.82 2.807 3.018 1 95.56 185 ASP B N 1
ATOM 3222 C CA . ASP B 1 185 ? -9.266 2.633 3.123 1 95.56 185 ASP B CA 1
ATOM 3223 C C . ASP B 1 185 ? -9.711 2.6 4.586 1 95.56 185 ASP B C 1
ATOM 3225 O O . ASP B 1 185 ? -9.5 1.604 5.281 1 95.56 185 ASP B O 1
ATOM 3229 N N . ASP B 1 186 ? -10.32 3.635 5.031 1 94.31 186 ASP B N 1
ATOM 3230 C CA . ASP B 1 186 ? -10.656 3.83 6.438 1 94.31 186 ASP B CA 1
ATOM 3231 C C . ASP B 1 186 ? -11.641 2.771 6.922 1 94.31 186 ASP B C 1
ATOM 3233 O O . ASP B 1 186 ? -11.773 2.539 8.125 1 94.31 186 ASP B O 1
ATOM 3237 N N . SER B 1 187 ? -12.336 2.094 6.004 1 92 187 SER B N 1
ATOM 3238 C CA . SER B 1 187 ? -13.312 1.078 6.383 1 92 187 SER B CA 1
ATOM 3239 C C . SER B 1 187 ? -12.648 -0.282 6.578 1 92 187 SER B C 1
ATOM 3241 O O . SER B 1 187 ? -13.258 -1.198 7.137 1 92 187 SER B O 1
ATOM 3243 N N . LYS B 1 188 ? -11.406 -0.396 6.168 1 91.75 188 LYS B N 1
ATOM 3244 C CA . LYS B 1 188 ? -10.773 -1.714 6.168 1 91.75 188 LYS B CA 1
ATOM 3245 C C . LYS B 1 188 ? -9.68 -1.802 7.227 1 91.75 188 LYS B C 1
ATOM 3247 O O . LYS B 1 188 ? -9.336 -2.895 7.68 1 91.75 188 LYS B O 1
ATOM 3252 N N . VAL B 1 189 ? -9.117 -0.636 7.625 1 92.81 189 VAL B N 1
ATOM 3253 C CA . VAL B 1 189 ? -8.008 -0.683 8.578 1 92.81 189 VAL B CA 1
ATOM 3254 C C . VAL B 1 189 ? -8.164 0.439 9.602 1 92.81 189 VAL B C 1
ATOM 3256 O O . VAL B 1 189 ? -8.781 1.468 9.32 1 92.81 189 VAL B O 1
ATOM 3259 N N . PHE B 1 190 ? -7.617 0.177 10.789 1 92.56 190 PHE B N 1
ATOM 3260 C CA . PHE B 1 190 ? -7.387 1.188 11.812 1 92.56 190 PHE B CA 1
ATOM 3261 C C . PHE B 1 190 ? -5.961 1.721 11.734 1 92.56 190 PHE B C 1
ATOM 3263 O O . PHE B 1 190 ? -5.059 1.025 11.266 1 92.56 190 PHE B O 1
ATOM 3270 N N . HIS B 1 191 ? -5.801 2.939 12.156 1 95 191 HIS B N 1
ATOM 3271 C CA . HIS B 1 191 ? -4.445 3.471 12.078 1 95 191 HIS B CA 1
ATOM 3272 C C . HIS B 1 191 ? -4.051 4.168 13.375 1 95 191 HIS B C 1
ATOM 3274 O O . HIS B 1 191 ? -4.918 4.57 14.156 1 95 191 HIS B O 1
ATOM 3280 N N . PHE B 1 192 ? -2.818 4.238 13.586 1 94.94 192 PHE B N 1
ATOM 3281 C CA . PHE B 1 192 ? -2.176 4.867 14.734 1 94.94 192 PHE B CA 1
ATOM 3282 C C . PHE B 1 192 ? -0.773 5.344 14.375 1 94.94 192 PHE B C 1
ATOM 3284 O O . PHE B 1 192 ? -0.075 4.699 13.586 1 94.94 192 PHE B O 1
ATOM 3291 N N . THR B 1 193 ? -0.418 6.477 14.945 1 96.06 193 THR B N 1
ATOM 3292 C CA . THR B 1 193 ? 0.957 6.949 14.805 1 96.06 193 THR B CA 1
ATOM 3293 C C . THR B 1 193 ? 1.583 7.188 16.172 1 96.06 193 THR B C 1
ATOM 3295 O O . THR B 1 193 ? 1.01 7.887 17.016 1 96.06 193 THR B O 1
ATOM 3298 N N . ASP B 1 194 ? 2.775 6.656 16.359 1 95.75 194 ASP B N 1
ATOM 3299 C CA . ASP B 1 194 ? 3.523 6.816 17.594 1 95.75 194 ASP B CA 1
ATOM 3300 C C . ASP B 1 194 ? 3.832 8.289 17.875 1 95.75 194 ASP B C 1
ATOM 3302 O O . ASP B 1 194 ? 3.879 9.094 16.938 1 95.75 194 ASP B O 1
ATOM 3306 N N . ALA B 1 195 ? 4.082 8.531 19.172 1 97 195 ALA B N 1
ATOM 3307 C CA . ALA B 1 195 ? 4.586 9.852 19.516 1 97 195 ALA B CA 1
ATOM 3308 C C . ALA B 1 195 ? 5.957 10.102 18.906 1 97 195 ALA B C 1
ATOM 3310 O O . ALA B 1 195 ? 6.754 9.18 18.75 1 97 195 ALA B O 1
ATOM 3311 N N . VAL B 1 196 ? 6.184 11.344 18.531 1 97.94 196 VAL B N 1
ATOM 3312 C CA . VAL B 1 196 ? 7.523 11.727 18.094 1 97.94 196 VAL B CA 1
ATOM 3313 C C . VAL B 1 196 ? 8.359 12.141 19.312 1 97.94 196 VAL B C 1
ATOM 3315 O O . VAL B 1 196 ? 7.82 12.594 20.312 1 97.94 196 VAL B O 1
ATOM 3318 N N . LYS B 1 197 ? 9.641 11.969 19.188 1 97.25 197 LYS B N 1
ATOM 3319 C CA . LYS B 1 197 ? 10.602 12.312 20.234 1 97.25 197 LYS B CA 1
ATOM 3320 C C . LYS B 1 197 ? 11.648 13.289 19.719 1 97.25 197 LYS B C 1
ATOM 3322 O O . LYS B 1 197 ? 12.148 13.141 18.609 1 97.25 197 LYS B O 1
ATOM 3327 N N . PRO B 1 198 ? 12.039 14.242 20.578 1 97.44 198 PRO B N 1
ATOM 3328 C CA . PRO B 1 198 ? 13 15.25 20.125 1 97.44 198 PRO B CA 1
ATOM 3329 C C . PRO B 1 198 ? 14.438 14.734 20.141 1 97.44 198 PRO B C 1
ATOM 3331 O O . PRO B 1 198 ? 14.805 13.93 21 1 97.44 198 PRO B O 1
ATOM 3334 N N . THR B 1 199 ? 15.195 15.125 19.188 1 97.25 199 THR B N 1
ATOM 3335 C CA . THR B 1 199 ? 16.625 14.852 19.188 1 97.25 199 THR B CA 1
ATOM 3336 C C . THR B 1 199 ? 17.422 16.094 19.609 1 97.25 199 THR B C 1
ATOM 3338 O O . THR B 1 199 ? 18.656 16.062 19.672 1 97.25 199 THR B O 1
ATOM 3341 N N . SER B 1 200 ? 16.75 17.141 19.828 1 96.25 200 SER B N 1
ATOM 3342 C CA . SER B 1 200 ? 17.266 18.406 20.328 1 96.25 200 SER B CA 1
ATOM 3343 C C . SER B 1 200 ? 16.281 19.047 21.312 1 96.25 200 SER B C 1
ATOM 3345 O O . SER B 1 200 ? 15.445 18.344 21.891 1 96.25 200 SER B O 1
ATOM 3347 N N . ASP B 1 201 ? 16.469 20.328 21.578 1 96 201 ASP B N 1
ATOM 3348 C CA . ASP B 1 201 ? 15.594 20.984 22.547 1 96 201 ASP B CA 1
ATOM 3349 C C . ASP B 1 201 ? 14.141 20.953 22.094 1 96 201 ASP B C 1
ATOM 3351 O O . ASP B 1 201 ? 13.234 20.75 22.906 1 96 201 ASP B O 1
ATOM 3355 N N . GLU B 1 202 ? 13.969 21.203 20.844 1 97.38 202 GLU B N 1
ATOM 3356 C CA . GLU B 1 202 ? 12.625 21.172 20.266 1 97.38 202 GLU B CA 1
ATOM 3357 C C . GLU B 1 202 ? 12.656 20.531 18.875 1 97.38 202 GLU B C 1
ATOM 3359 O O . GLU B 1 202 ? 13.617 20.703 18.125 1 97.38 202 GLU B O 1
ATOM 3364 N N . GLY B 1 203 ? 11.648 19.719 18.609 1 98.12 203 GLY B N 1
ATOM 3365 C CA . GLY B 1 203 ? 11.422 19.156 17.281 1 98.12 203 GLY B CA 1
ATOM 3366 C C . GLY B 1 203 ? 9.961 19.141 16.875 1 98.12 203 GLY B C 1
ATOM 3367 O O . GLY B 1 203 ? 9.086 19.391 17.703 1 98.12 203 GLY B O 1
ATOM 3368 N N . TYR B 1 204 ? 9.727 18.891 15.57 1 98.25 204 TYR B N 1
ATOM 3369 C CA . TYR B 1 204 ? 8.328 18.828 15.156 1 98.25 204 TYR B CA 1
ATOM 3370 C C . TYR B 1 204 ? 8.164 17.984 13.914 1 98.25 204 TYR B C 1
ATOM 3372 O O . TYR B 1 204 ? 9.125 17.75 13.18 1 98.25 204 TYR B O 1
ATOM 3380 N N . ARG B 1 205 ? 6.996 17.422 13.742 1 98.44 205 ARG B N 1
ATOM 3381 C CA . ARG B 1 205 ? 6.535 16.688 12.578 1 98.44 205 ARG B CA 1
ATOM 3382 C C . ARG B 1 205 ? 5.383 17.406 11.891 1 98.44 205 ARG B C 1
ATOM 3384 O O . ARG B 1 205 ? 4.406 17.797 12.539 1 98.44 205 ARG B O 1
ATOM 3391 N N . ASP B 1 206 ? 5.504 17.672 10.602 1 98.19 206 ASP B N 1
ATOM 3392 C CA . ASP B 1 206 ? 4.457 18.297 9.805 1 98.19 206 ASP B CA 1
ATOM 3393 C C . ASP B 1 206 ? 3.814 17.297 8.852 1 98.19 206 ASP B C 1
ATOM 3395 O O . ASP B 1 206 ? 4.5 16.688 8.023 1 98.19 206 ASP B O 1
ATOM 3399 N N . VAL B 1 207 ? 2.467 17.156 8.945 1 98.19 207 VAL B N 1
ATOM 3400 C CA . VAL B 1 207 ? 1.782 16.234 8.055 1 98.19 207 VAL B CA 1
ATOM 3401 C C . VAL B 1 207 ? 0.492 16.859 7.539 1 98.19 207 VAL B C 1
ATOM 3403 O O . VAL B 1 207 ? -0.163 17.625 8.258 1 98.19 207 VAL B O 1
ATOM 3406 N N . PHE B 1 208 ? 0.215 16.578 6.262 1 97.38 208 PHE B N 1
ATOM 3407 C CA . PHE B 1 208 ? -1.161 16.703 5.793 1 97.38 208 PHE B CA 1
ATOM 3408 C C . PHE B 1 208 ? -1.92 15.391 6.012 1 97.38 208 PHE B C 1
ATOM 3410 O O . PHE B 1 208 ? -1.371 14.305 5.812 1 97.38 208 PHE B O 1
ATOM 3417 N N . VAL B 1 209 ? -3.1 15.469 6.469 1 97.44 209 VAL B N 1
ATOM 3418 C CA . VAL B 1 209 ? -4.039 14.352 6.422 1 97.44 209 VAL B CA 1
ATOM 3419 C C . VAL B 1 209 ? -5.211 14.695 5.512 1 97.44 209 VAL B C 1
ATOM 3421 O O . VAL B 1 209 ? -5.988 15.602 5.809 1 97.44 209 VAL B O 1
ATOM 3424 N N . PHE B 1 210 ? -5.25 14.055 4.414 1 96.69 210 PHE B N 1
ATOM 3425 C CA . PHE B 1 210 ? -6.375 14.18 3.494 1 96.69 210 PHE B CA 1
ATOM 3426 C C . PHE B 1 210 ? -7.453 13.148 3.811 1 96.69 210 PHE B C 1
ATOM 3428 O O . PHE B 1 210 ? -7.156 11.977 4.027 1 96.69 210 PHE B O 1
ATOM 3435 N N . THR B 1 211 ? -8.695 13.617 3.861 1 95.94 211 THR B N 1
ATOM 3436 C CA . THR B 1 211 ? -9.781 12.664 4.039 1 95.94 211 THR B CA 1
ATOM 3437 C C . THR B 1 211 ? -10.852 12.859 2.963 1 95.94 211 THR B C 1
ATOM 3439 O O . THR B 1 211 ? -11.109 13.984 2.531 1 95.94 211 THR B O 1
ATOM 3442 N N . GLN B 1 212 ? -11.367 11.82 2.424 1 95.31 212 GLN B N 1
ATOM 3443 C CA . GLN B 1 212 ? -12.422 11.836 1.418 1 95.31 212 GLN B CA 1
ATOM 3444 C C . GLN B 1 212 ? -13.695 11.18 1.949 1 95.31 212 GLN B C 1
ATOM 3446 O O . GLN B 1 212 ? -13.648 10.094 2.529 1 95.31 212 GLN B O 1
ATOM 3451 N N . SER B 1 213 ? -14.797 11.891 1.853 1 89.38 213 SER B N 1
ATOM 3452 C CA . SER B 1 213 ? -16.125 11.383 2.186 1 89.38 213 SER B CA 1
ATOM 3453 C C . SER B 1 213 ? -17.094 11.555 1.02 1 89.38 213 SER B C 1
ATOM 3455 O O . SER B 1 213 ? -16.922 12.461 0.195 1 89.38 213 SER B O 1
ATOM 3457 N N . THR B 1 214 ? -17.891 10.5 0.76 1 77 214 THR B N 1
ATOM 3458 C CA . THR B 1 214 ? -18.922 10.625 -0.271 1 77 214 THR B CA 1
ATOM 3459 C C . THR B 1 214 ? -20.109 11.406 0.251 1 77 214 THR B C 1
ATOM 3461 O O . THR B 1 214 ? -20.453 11.328 1.436 1 77 214 THR B O 1
ATOM 3464 N N . LEU B 1 215 ? -20.547 12.5 -0.509 1 59.75 215 LEU B N 1
ATOM 3465 C CA . LEU B 1 215 ? -21.719 13.297 -0.16 1 59.75 215 LEU B CA 1
ATOM 3466 C C . LEU B 1 215 ? -22.922 12.398 0.094 1 59.75 215 LEU B C 1
ATOM 3468 O O . LEU B 1 215 ? -23.234 11.516 -0.713 1 59.75 215 LEU B O 1
ATOM 3472 N N . MET B 1 216 ? -23.203 12.078 1.312 1 45.81 216 MET B N 1
ATOM 3473 C CA . MET B 1 216 ? -24.547 11.516 1.439 1 45.81 216 MET B CA 1
ATOM 3474 C C . MET B 1 216 ? -25.578 12.391 0.731 1 45.81 216 MET B C 1
ATOM 3476 O O . MET B 1 216 ? -25.531 13.617 0.826 1 45.81 216 MET B O 1
ATOM 3480 N N . SER B 1 217 ? -25.891 12.125 -0.498 1 34.75 217 SER B N 1
ATOM 3481 C CA . SER B 1 217 ? -27.125 12.773 -0.941 1 34.75 217 SER B CA 1
ATOM 3482 C C . SER B 1 217 ? -28.047 13.047 0.233 1 34.75 217 SER B C 1
ATOM 3484 O O . SER B 1 217 ? -28.406 12.133 0.976 1 34.75 217 SER B O 1
ATOM 3486 N N . VAL B 1 218 ? -28.031 14.195 0.822 1 28.59 218 VAL B N 1
ATOM 3487 C CA . VAL B 1 218 ? -29.234 14.602 1.545 1 28.59 218 VAL B CA 1
ATOM 3488 C C . VAL B 1 218 ? -30.438 14.586 0.603 1 28.59 218 VAL B C 1
ATOM 3490 O O . VAL B 1 218 ? -30.312 14.906 -0.581 1 28.59 218 VAL B O 1
#

Solvent-accessible surface area (backbone atoms only — not comparable to full-atom values): 23012 Å² total; per-residue (Å²): 129,83,69,70,80,55,67,47,54,44,37,38,32,30,37,46,73,64,79,52,65,80,57,53,67,64,60,74,69,44,48,65,30,88,75,47,89,82,67,37,38,24,36,26,33,41,36,28,30,35,68,46,102,81,38,70,43,80,46,76,87,63,65,48,74,42,56,45,90,65,25,77,69,54,29,72,39,78,39,75,54,54,68,52,63,79,64,54,78,69,34,66,62,54,46,50,53,50,45,51,51,36,59,64,65,64,60,53,76,60,28,37,35,38,44,34,39,37,36,31,30,15,26,89,88,39,74,12,56,69,36,84,60,45,57,32,57,84,88,42,50,32,38,32,46,31,24,50,37,72,42,48,52,45,76,36,36,35,32,29,20,82,46,74,82,53,83,56,80,51,32,28,48,44,67,68,46,62,38,23,35,41,34,35,24,34,82,68,36,24,38,34,36,41,46,30,41,39,73,46,76,59,18,35,38,34,32,39,38,36,36,35,39,77,67,68,82,124,130,84,70,70,79,54,66,46,54,44,37,37,31,31,37,47,74,64,80,54,65,80,57,51,65,64,60,74,68,44,48,64,30,88,74,47,90,83,68,38,37,22,35,27,33,40,35,28,30,36,68,47,105,83,39,72,42,80,46,75,87,62,64,48,74,42,56,45,91,66,24,77,70,55,29,73,39,78,41,77,54,53,68,55,63,79,63,52,77,68,33,66,62,53,46,51,54,51,47,51,52,37,59,64,66,64,62,52,77,61,28,37,36,36,45,34,40,37,37,29,30,15,27,89,89,38,75,13,58,69,36,84,61,44,58,33,59,83,87,42,51,34,38,32,46,32,25,51,39,72,42,48,52,45,76,35,37,33,31,28,20,81,46,74,83,53,83,56,78,52,33,28,47,43,66,67,47,63,39,22,34,42,35,35,24,34,83,68,36,24,39,33,38,41,47,27,40,39,74,47,76,60,17,37,37,34,31,40,38,38,36,35,38,76,69,70,81,124

Nearest PDB structures (foldseek):
  8jms-assembly1_A  TM=8.247E-01  e=3.837E-17  Streptomyces cavourensis
  8w8h-assembly1_D  TM=8.418E-01  e=2.369E-16  Bacillus licheniformis
  8w8h-assembly1_A  TM=8.550E-01  e=3.527E-16  Bacillus licheniformis
  6lnh-assembly1_A  TM=7.944E-01  e=1.642E-13  Bacillus thuringiensis
  6lnh-assembly1_B  TM=7.867E-01  e=5.122E-13  Bacillus thuringiensis

Foldseek 3Di:
DPPPPDDADAKDKDFDPDALLVLVVQLVPFAFQPQDPDSQKGKAKWKWFAADLQDTHTDPFAWQAAACVFFVRCHPHTHGGHHGPPCSSVDPVVSVVVSVLCVNRVNDGGKMKMKMKMKGKEFPVGWGAPRPRFWGFSPAFKKKKAWADKWQKDFFWKFKAQDRVCPDPTPDTDDDDHRMMMMRGRVGIIMGTGIIYGNDRMIITIIIMMGIHDPPPD/DPPPPDDADAKDKDFDPDALLVLVVQLVPFAFQPQDPDSQKGKAKWKWFAADLQDTHTDPFAWQAAACVFFVRCHPHTHGGHHGPPCNSVDPVVSVVVSVLCVNRVNDGGKMKMKMKMKGKAFPVRWGAPRPRFWGFSPAFKKKKAWADKWQKDFFWKFKAQDRVCPDPTPDTDDDDHRMMMMRGRVGIIMGTGIIYGNDRMIMTIIIMMGIHDPPPD

Secondary structure (DSSP, 8-state):
------EEEEEEEEEESS--GGGHHHHTTPPB-TTSTTS-EEEEEEEEEEEETTEEEEPPP--EE--TTT-TTTTTSEE-PPPPPTTGGG-HHHHHHHHHHHHHTTPPTT-EEEEEEEEEEEESSS-B-S-TT-SB--SSSEEEEEEEEEESEEE-EEEEESSTT--SPPSEEEEPPTTEEEEEETTT-EEEEPPEEESSSEEEEEEEEEEEE-----/------EEEEEEEEEESS--GGGHHHHTTPPB-TTSTTS-EEEEEEEEEEEETTEEEEPPP--EE--TTT-TTTTTSEE-PPPPPTTGGG-HHHHHHHHHHHHHTTPPTT-EEEEEEEEEEEESSS-B-S-TT-SB--SSSEEEEEEEEEESEEE-EEEEESSTT--SPPSEEEEPPTTEEEEEETTT-EEEEPPEEESSSEEEEEEEEEEEE-----